Protein AF-A0A7Y5L3E7-F1 (afdb_monomer)

Solvent-accessible surface area (backbone atoms only — not comparable to full-atom values): 23414 Å² total; per-residue (Å²): 116,71,69,62,53,50,52,52,49,52,54,54,53,55,57,63,73,63,61,80,78,72,68,81,90,61,81,78,79,76,87,64,58,23,47,38,45,67,69,74,85,63,84,73,72,76,70,74,42,64,46,63,45,77,50,42,41,53,63,50,43,89,85,66,48,72,64,30,32,39,33,25,66,79,82,65,62,50,46,79,42,74,62,53,60,53,80,45,79,53,86,73,56,68,50,73,42,73,47,45,43,34,34,22,20,25,22,58,66,33,82,87,61,93,45,77,63,44,72,40,72,90,43,61,54,42,46,55,57,61,55,66,88,83,74,80,86,62,95,54,96,87,56,55,61,54,55,59,33,40,43,21,52,68,52,30,73,49,79,46,53,32,59,80,58,59,40,48,67,47,78,34,87,58,46,67,76,56,66,59,41,55,56,42,49,56,47,38,40,47,72,45,32,86,69,36,54,84,45,34,50,24,34,36,38,30,36,75,46,91,81,48,68,90,44,52,42,77,41,58,32,84,66,42,38,35,22,39,37,49,89,62,78,92,51,62,55,33,49,21,44,37,16,48,72,58,32,90,90,41,60,50,92,66,61,43,40,63,45,40,44,69,33,73,40,37,43,36,39,30,40,25,30,71,39,67,41,56,35,72,75,45,55,39,75,29,91,98,52,59,30,30,22,42,58,82,57,42,48,34,34,34,39,42,26,48,73,72,95,76,59,58,70,58,53,52,51,55,49,49,40,50,40,82,83,32,74,44,50,84,32,49,43,80,46,80,62,47,73,91,72,55,80,51,40,72,65,31,47,47,58,52,53,66,69,24,57,32,39,40,40,37,30,33,58,68,52,64,56,72,62,39,48,76,28,42,51,69,36,42,76,72,70,33,42,79,47,77,52,72,40,72,35,83,77,73,58,74,58,65,69,65,49,50,54,51,42,97,58,94,74,134

Nearest PDB structures (foldseek):
  3pdd-assembly1_A  TM=4.369E-01  e=5.691E-06  Acetivibrio thermocellus ATCC 27405
  5vl3-assembly4_T  TM=3.190E-01  e=1.839E-03  Homo sapiens
  5vl3-assembly3_S  TM=3.248E-01  e=9.125E-03  Homo sapiens
  5vl3-assembly1_Q  TM=3.201E-01  e=5.774E-03  Homo sapiens
  5vl3-assembly2_R  TM=2.940E-01  e=1.147E-02  Homo sapiens

Structure (mmCIF, N/CA/C/O backbone):
data_AF-A0A7Y5L3E7-F1
#
_entry.id   AF-A0A7Y5L3E7-F1
#
loop_
_atom_site.group_PDB
_atom_site.id
_atom_site.type_symbol
_atom_site.label_atom_id
_atom_site.label_alt_id
_atom_site.label_comp_id
_atom_site.label_asym_id
_atom_site.label_entity_id
_atom_site.label_seq_id
_atom_site.pdbx_PDB_ins_code
_atom_site.Cartn_x
_atom_site.Cartn_y
_atom_site.Cartn_z
_atom_site.occupancy
_atom_site.B_iso_or_equiv
_atom_site.auth_seq_id
_atom_site.auth_comp_id
_atom_site.auth_asym_id
_atom_site.auth_atom_id
_atom_site.pdbx_PDB_model_num
ATOM 1 N N . MET A 1 1 ? 18.440 48.992 -91.383 1.00 57.06 1 MET A N 1
ATOM 2 C CA . MET A 1 1 ? 18.925 48.662 -90.021 1.00 57.06 1 MET A CA 1
ATOM 3 C C . MET A 1 1 ? 18.365 47.346 -89.457 1.00 57.06 1 MET A C 1
ATOM 5 O O . MET A 1 1 ? 19.159 46.567 -88.957 1.00 57.06 1 MET A O 1
ATOM 9 N N . LYS A 1 2 ? 17.068 47.009 -89.602 1.00 55.91 2 LYS A N 1
ATOM 10 C CA . LYS A 1 2 ? 16.489 45.755 -89.049 1.00 55.91 2 LYS A CA 1
ATOM 11 C C . LYS A 1 2 ? 17.039 44.425 -89.620 1.00 55.91 2 LYS A C 1
ATOM 13 O O . LYS A 1 2 ? 17.170 43.471 -88.865 1.00 55.91 2 LYS A O 1
ATOM 18 N N . LYS A 1 3 ? 17.404 44.343 -90.911 1.00 59.47 3 LYS A N 1
ATOM 19 C CA . LYS A 1 3 ? 17.940 4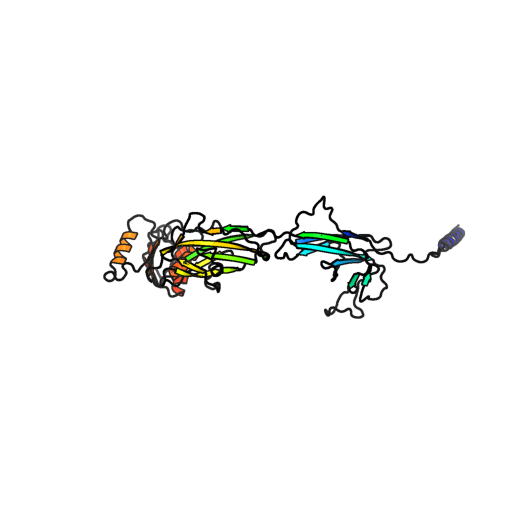3.097 -91.519 1.00 59.47 3 LYS A CA 1
ATOM 20 C C . LYS A 1 3 ? 19.349 42.724 -91.035 1.00 59.47 3 LYS A C 1
ATOM 22 O O . LYS A 1 3 ? 19.621 41.549 -90.832 1.00 59.47 3 LYS A O 1
ATOM 27 N N . TYR A 1 4 ? 20.214 43.710 -90.795 1.00 62.34 4 TYR A N 1
ATOM 28 C CA . TYR A 1 4 ? 21.564 43.468 -90.271 1.00 62.34 4 TYR A CA 1
ATOM 29 C C . TYR A 1 4 ? 21.540 43.050 -88.798 1.00 62.34 4 TYR A C 1
ATOM 31 O O . TYR A 1 4 ? 22.313 42.189 -88.399 1.00 62.34 4 TYR A O 1
ATOM 39 N N . PHE A 1 5 ? 20.596 43.576 -88.013 1.00 64.12 5 PHE A N 1
ATOM 40 C CA . PHE A 1 5 ? 20.420 43.178 -86.616 1.00 64.12 5 PHE A CA 1
ATOM 41 C C . PHE A 1 5 ? 19.924 41.729 -86.483 1.00 64.12 5 PHE A C 1
ATOM 43 O O . PHE A 1 5 ? 20.391 41.001 -85.617 1.00 64.12 5 PHE A O 1
ATOM 50 N N . LEU A 1 6 ? 19.039 41.279 -87.384 1.00 69.50 6 LEU A N 1
ATOM 51 C CA . LEU A 1 6 ? 18.552 39.896 -87.404 1.00 69.50 6 LEU A CA 1
ATOM 52 C C . LEU A 1 6 ? 19.662 38.897 -87.777 1.00 69.50 6 LEU A C 1
ATOM 54 O O . LEU A 1 6 ? 19.761 37.838 -87.171 1.00 69.50 6 LEU A O 1
ATOM 58 N N . ILE A 1 7 ? 20.525 39.248 -88.737 1.00 71.44 7 ILE A N 1
ATOM 59 C CA . ILE A 1 7 ? 21.653 38.395 -89.144 1.00 71.44 7 ILE A CA 1
ATOM 60 C C . ILE A 1 7 ? 22.694 38.309 -88.024 1.00 71.44 7 ILE A C 1
ATOM 62 O O . ILE A 1 7 ? 23.163 37.217 -87.723 1.00 71.44 7 ILE A O 1
ATOM 66 N N . VAL A 1 8 ? 23.004 39.425 -87.354 1.00 70.56 8 VAL A N 1
ATOM 67 C CA . VAL A 1 8 ? 23.923 39.428 -86.203 1.00 70.56 8 VAL A CA 1
ATOM 68 C C . VAL A 1 8 ? 23.340 38.644 -85.025 1.00 70.56 8 VAL A C 1
ATOM 70 O O . VAL A 1 8 ? 24.082 37.899 -84.393 1.00 70.56 8 VAL A O 1
ATOM 73 N N . PHE A 1 9 ? 22.030 38.736 -84.771 1.00 70.12 9 PHE A N 1
ATOM 74 C CA . PHE A 1 9 ? 21.346 37.979 -83.715 1.00 70.12 9 PHE A CA 1
ATOM 75 C C . PHE A 1 9 ? 21.310 36.468 -83.999 1.00 70.12 9 PHE A C 1
ATOM 77 O O . PHE A 1 9 ? 21.551 35.667 -83.103 1.00 70.12 9 PHE A O 1
ATOM 84 N N . ILE A 1 10 ? 21.089 36.059 -85.254 1.00 69.69 10 ILE A N 1
ATOM 85 C CA . ILE A 1 10 ? 21.145 34.644 -85.649 1.00 69.69 10 ILE A CA 1
ATOM 86 C C . ILE A 1 10 ? 22.584 34.118 -85.557 1.00 69.69 10 ILE A C 1
ATOM 88 O O . ILE A 1 10 ? 22.787 33.021 -85.043 1.00 69.69 10 ILE A O 1
ATOM 92 N N . LEU A 1 11 ? 23.593 34.898 -85.965 1.00 64.94 11 LEU A N 1
ATOM 93 C CA . LEU A 1 11 ? 24.999 34.486 -85.870 1.00 64.94 11 LEU A CA 1
ATOM 94 C C . LEU A 1 11 ? 25.474 34.372 -84.410 1.00 64.94 11 LEU A C 1
ATOM 96 O O . LEU A 1 11 ? 26.138 33.403 -84.062 1.00 64.94 11 LEU A O 1
ATOM 100 N N . THR A 1 12 ? 25.089 35.310 -83.536 1.00 63.59 12 THR A N 1
ATOM 101 C CA . THR A 1 12 ? 25.416 35.246 -82.095 1.00 63.59 12 THR A CA 1
ATOM 102 C C . THR A 1 12 ? 24.644 34.148 -81.369 1.00 63.59 12 THR A C 1
ATOM 104 O O . THR A 1 12 ? 25.219 33.467 -80.525 1.00 63.59 12 THR A O 1
ATOM 107 N N . SER A 1 13 ? 23.386 33.893 -81.738 1.00 61.75 13 SER A N 1
ATOM 108 C CA . SER A 1 13 ? 22.621 32.770 -81.189 1.00 61.75 13 SER A CA 1
ATOM 109 C C . SER A 1 13 ? 23.188 31.417 -81.641 1.00 61.75 13 SER A C 1
ATOM 111 O O . SER A 1 13 ? 23.271 30.502 -80.830 1.00 61.75 13 SER A O 1
ATOM 113 N N . SER A 1 14 ? 23.685 31.307 -82.878 1.00 59.69 14 SER A N 1
ATOM 114 C CA . SER A 1 14 ? 24.327 30.084 -83.395 1.00 59.69 14 SER A CA 1
ATOM 115 C C . SER A 1 14 ? 25.657 29.768 -82.697 1.00 59.69 14 SER A C 1
ATOM 117 O O . SER A 1 14 ? 25.972 28.602 -82.475 1.00 59.69 14 SER A O 1
ATOM 119 N N . VAL A 1 15 ? 26.419 30.797 -82.307 1.00 60.19 15 VAL A N 1
ATOM 120 C CA . VAL A 1 15 ? 27.682 30.644 -81.562 1.00 60.19 15 VAL A CA 1
ATOM 121 C C . VAL A 1 15 ? 27.434 30.245 -80.099 1.00 60.19 15 VAL A C 1
ATOM 123 O O . VAL A 1 15 ? 28.244 29.525 -79.524 1.00 60.19 15 VAL A O 1
ATOM 126 N N . LEU A 1 16 ? 26.287 30.610 -79.512 1.00 55.56 16 LEU A N 1
ATOM 127 C CA . LEU A 1 16 ? 25.907 30.184 -78.156 1.00 55.56 16 LEU A CA 1
ATOM 128 C C . LEU A 1 16 ? 25.444 28.715 -78.077 1.00 55.56 16 LEU A C 1
ATOM 130 O O . LEU A 1 16 ? 25.550 28.111 -77.013 1.00 55.56 16 LEU A O 1
ATOM 134 N N . PHE A 1 17 ? 24.988 28.113 -79.183 1.00 54.47 17 PHE A N 1
ATOM 135 C CA . PHE A 1 17 ? 24.625 26.685 -79.233 1.00 54.47 17 PHE A CA 1
ATOM 136 C C . PHE A 1 17 ? 25.794 25.751 -79.592 1.00 54.47 17 PHE A C 1
ATOM 138 O O . PHE A 1 17 ? 25.638 24.534 -79.527 1.00 54.47 17 PHE A O 1
ATOM 145 N N . TYR A 1 18 ? 26.971 26.305 -79.903 1.00 51.62 18 TYR A N 1
ATOM 146 C CA . TYR A 1 18 ? 28.237 25.576 -80.053 1.00 51.62 18 TYR A CA 1
ATOM 147 C C . TYR A 1 18 ? 29.132 25.722 -78.810 1.00 51.62 18 TYR A C 1
ATOM 149 O O . TYR A 1 18 ? 30.358 25.728 -78.896 1.00 51.62 18 TYR A O 1
ATOM 157 N N . SER A 1 19 ? 28.523 25.839 -77.626 1.00 47.22 19 SER A N 1
ATOM 158 C CA . SER A 1 19 ? 29.243 25.613 -76.375 1.00 47.22 19 SER A CA 1
ATOM 159 C C . SER A 1 19 ? 29.689 24.151 -76.342 1.00 47.22 19 SER A C 1
ATOM 161 O O . SER A 1 19 ? 28.859 23.246 -76.470 1.00 47.22 19 SER A O 1
ATOM 163 N N . CYS A 1 20 ? 31.005 23.936 -76.246 1.00 55.81 20 CYS A N 1
ATOM 164 C CA . CYS A 1 20 ? 31.623 22.632 -76.046 1.00 55.81 20 CYS A CA 1
ATOM 165 C C . CYS A 1 20 ? 30.835 21.838 -75.004 1.00 55.81 20 CYS A C 1
ATOM 167 O O . CYS A 1 20 ? 30.872 22.143 -73.814 1.00 55.81 20 CYS A O 1
ATOM 169 N N . LYS A 1 21 ? 30.174 20.768 -75.446 1.00 53.81 21 LYS A N 1
ATOM 170 C CA . LYS A 1 21 ? 30.016 19.612 -74.576 1.00 53.81 21 LYS A CA 1
ATOM 171 C C . LYS A 1 21 ? 31.410 19.022 -74.447 1.00 53.81 21 LYS A C 1
ATOM 173 O O . LYS A 1 21 ? 31.789 18.186 -75.265 1.00 53.81 21 LYS A O 1
ATOM 178 N N . ASP A 1 22 ? 32.172 19.487 -73.463 1.00 47.53 22 ASP A N 1
ATOM 179 C CA . ASP A 1 22 ? 33.245 18.659 -72.939 1.00 47.53 22 ASP A CA 1
ATOM 180 C C . ASP A 1 22 ? 32.561 17.356 -72.527 1.00 47.53 22 ASP A C 1
ATOM 182 O O . ASP A 1 22 ? 31.719 17.320 -71.625 1.00 47.53 22 ASP A O 1
ATOM 186 N N . ALA A 1 23 ? 32.813 16.294 -73.292 1.00 53.34 23 ALA A N 1
ATOM 187 C CA . ALA A 1 23 ? 32.499 14.963 -72.821 1.00 53.34 23 ALA A CA 1
ATOM 188 C C . ALA A 1 23 ? 33.196 14.846 -71.467 1.00 53.34 23 ALA A C 1
ATOM 190 O O . ALA A 1 23 ? 34.366 15.212 -71.358 1.00 53.34 23 ALA A O 1
ATOM 191 N N . ILE A 1 24 ? 32.485 14.392 -70.436 1.00 50.53 24 ILE A N 1
ATOM 192 C CA . ILE A 1 24 ? 33.105 14.059 -69.156 1.00 50.53 24 ILE A CA 1
ATOM 193 C C . ILE A 1 24 ? 34.086 12.921 -69.462 1.00 50.53 24 ILE A C 1
ATOM 195 O O . ILE A 1 24 ? 33.719 11.751 -69.515 1.00 50.53 24 ILE A O 1
ATOM 199 N N . THR A 1 25 ? 35.328 13.273 -69.786 1.00 49.47 25 THR A N 1
ATOM 200 C CA . THR A 1 25 ? 36.414 12.338 -70.058 1.00 49.47 25 THR A CA 1
ATOM 201 C C . THR A 1 25 ? 37.059 12.016 -68.726 1.00 49.47 25 THR A C 1
ATOM 203 O O . THR A 1 25 ? 38.123 12.519 -68.376 1.00 49.47 25 THR A O 1
ATOM 206 N N . GLY A 1 26 ? 36.346 11.207 -67.960 1.00 53.75 26 GLY A N 1
ATOM 207 C CA . GLY A 1 26 ? 36.787 10.592 -66.724 1.00 53.75 26 GLY A CA 1
ATOM 208 C C . GLY A 1 26 ? 35.822 9.455 -66.443 1.00 53.75 26 GLY A C 1
ATOM 209 O O . GLY A 1 26 ? 34.610 9.654 -66.489 1.00 53.75 26 GLY A O 1
ATOM 210 N N . SER A 1 27 ? 36.333 8.246 -66.219 1.00 60.06 27 SER A N 1
ATOM 211 C CA . SER A 1 27 ? 35.517 7.182 -65.632 1.00 60.06 27 SER A CA 1
ATOM 212 C C . SER A 1 27 ? 34.913 7.711 -64.332 1.00 60.06 27 SER A C 1
ATOM 214 O O . SER A 1 27 ? 35.638 8.353 -63.568 1.00 60.06 27 SER A O 1
ATOM 216 N N . ALA A 1 28 ? 33.621 7.467 -64.090 1.00 65.12 28 ALA A N 1
ATOM 217 C CA . ALA A 1 28 ? 33.000 7.797 -62.810 1.00 65.12 28 ALA A CA 1
ATOM 218 C C . ALA A 1 28 ? 33.897 7.279 -61.676 1.00 65.12 28 ALA A C 1
ATOM 220 O O . ALA A 1 28 ? 34.357 6.133 -61.735 1.00 65.12 28 ALA A O 1
ATOM 221 N N . ALA A 1 29 ? 34.214 8.145 -60.709 1.00 72.12 29 ALA A N 1
ATOM 222 C CA . ALA A 1 29 ? 34.933 7.710 -59.523 1.00 72.12 29 ALA A CA 1
ATOM 223 C C . ALA A 1 29 ? 34.122 6.584 -58.866 1.00 72.12 29 ALA A C 1
ATOM 225 O O . ALA A 1 29 ? 32.892 6.627 -58.860 1.00 72.12 29 ALA A O 1
ATOM 226 N N . ALA A 1 30 ? 34.807 5.540 -58.402 1.00 82.44 30 ALA A N 1
ATOM 227 C CA . ALA A 1 30 ? 34.141 4.472 -57.673 1.00 82.44 30 ALA A CA 1
ATOM 228 C C . ALA A 1 30 ? 33.586 5.033 -56.358 1.00 82.44 30 ALA A C 1
ATOM 230 O O . ALA A 1 30 ? 34.280 5.829 -55.727 1.00 82.44 30 ALA A O 1
ATOM 231 N N . ASN A 1 31 ? 32.386 4.586 -55.970 1.00 85.50 31 ASN A N 1
ATOM 232 C CA . ASN A 1 31 ? 31.744 4.995 -54.721 1.00 85.50 31 ASN A CA 1
ATOM 233 C C . ASN A 1 31 ? 32.670 4.728 -53.523 1.00 85.50 31 ASN A C 1
ATOM 235 O O . ASN A 1 31 ? 33.278 3.650 -53.447 1.00 85.50 31 ASN A O 1
ATOM 239 N N . VAL A 1 32 ? 32.781 5.681 -52.603 1.00 90.62 32 VAL A N 1
ATOM 240 C CA . VAL A 1 32 ? 33.625 5.600 -51.404 1.00 90.62 32 VAL A CA 1
ATOM 241 C C . VAL A 1 32 ? 32.731 5.458 -50.172 1.00 90.62 32 VAL A C 1
ATOM 243 O O . VAL A 1 32 ? 31.719 6.130 -50.086 1.00 90.62 32 VAL A O 1
ATOM 246 N N . PRO A 1 33 ? 33.059 4.587 -49.196 1.00 91.06 33 PRO A N 1
ATOM 247 C CA . PRO A 1 33 ? 32.206 4.439 -48.026 1.00 91.06 33 PRO A CA 1
ATOM 248 C C . PRO A 1 33 ? 32.174 5.715 -47.168 1.00 91.06 33 PRO A C 1
ATOM 250 O O . PRO A 1 33 ? 33.214 6.373 -47.007 1.00 91.06 33 PRO A O 1
ATOM 253 N N . PRO A 1 34 ? 31.030 6.005 -46.524 1.00 95.12 34 PRO A N 1
ATOM 254 C CA . PRO A 1 34 ? 30.909 7.131 -45.614 1.00 95.12 34 PRO A CA 1
ATOM 255 C C . PRO A 1 34 ? 31.681 6.890 -44.311 1.00 95.12 34 PRO A C 1
ATOM 257 O O . PRO A 1 34 ? 32.021 5.760 -43.958 1.00 95.12 34 PRO A O 1
ATOM 260 N N . ASN A 1 35 ? 31.912 7.964 -43.554 1.00 93.94 35 ASN A N 1
ATOM 261 C CA . ASN A 1 35 ? 32.464 7.917 -42.200 1.00 93.94 35 ASN A CA 1
ATOM 262 C C . ASN A 1 35 ? 31.408 8.330 -41.176 1.00 93.94 35 ASN A C 1
ATOM 264 O O . ASN A 1 35 ? 30.774 9.376 -41.314 1.00 93.94 35 ASN A O 1
ATOM 268 N N . THR A 1 36 ? 31.271 7.562 -40.101 1.00 94.31 36 THR A N 1
ATOM 269 C CA . THR A 1 36 ? 30.284 7.797 -39.044 1.00 94.31 36 THR A CA 1
ATOM 270 C C . THR A 1 36 ? 30.929 8.397 -37.813 1.00 94.31 36 THR A C 1
ATOM 272 O O . THR A 1 36 ? 32.038 8.040 -37.414 1.00 94.31 36 THR A O 1
ATOM 275 N N . ARG A 1 37 ? 30.206 9.296 -37.147 1.00 90.62 37 ARG A N 1
ATOM 276 C CA . ARG A 1 37 ? 30.624 9.881 -35.877 1.00 90.62 37 ARG A CA 1
ATOM 277 C C . ARG A 1 37 ? 29.496 9.846 -34.862 1.00 90.62 37 ARG A C 1
ATOM 279 O O . ARG A 1 37 ? 28.333 10.094 -35.177 1.00 90.62 37 ARG A O 1
ATOM 286 N N . LEU A 1 38 ? 29.869 9.593 -33.615 1.00 87.50 38 LEU A N 1
ATOM 287 C CA . LEU A 1 38 ? 28.990 9.674 -32.455 1.00 87.50 38 LEU A CA 1
ATOM 288 C C . LEU A 1 38 ? 29.239 10.983 -31.716 1.00 87.50 38 LEU A C 1
ATOM 290 O O . LEU A 1 38 ? 30.383 11.390 -31.514 1.00 87.50 38 LEU A O 1
ATOM 294 N N . PHE A 1 39 ? 28.166 11.650 -31.306 1.00 76.31 39 PHE A N 1
ATOM 295 C CA . PHE A 1 39 ? 28.280 12.812 -30.441 1.00 76.31 39 PHE A CA 1
ATOM 296 C C . PHE A 1 39 ? 28.438 12.342 -28.997 1.00 76.31 39 PHE A C 1
ATOM 298 O O . PHE A 1 39 ? 27.534 11.692 -28.480 1.00 76.31 39 PHE A O 1
ATOM 305 N N . LEU A 1 40 ? 29.583 12.668 -28.389 1.00 63.09 40 LEU A N 1
ATOM 306 C CA . LEU A 1 40 ? 29.826 13.005 -26.978 1.00 63.09 40 LEU A CA 1
ATOM 307 C C . LEU A 1 40 ? 31.350 13.198 -26.823 1.00 63.09 40 LEU A C 1
ATOM 309 O O . LEU A 1 40 ? 32.114 12.303 -27.174 1.00 63.09 40 LEU A O 1
ATOM 313 N N . TYR A 1 41 ? 31.802 14.347 -26.307 1.00 48.97 41 TYR A N 1
ATOM 314 C CA . TYR A 1 41 ? 33.154 14.491 -25.749 1.00 48.97 41 TYR A CA 1
ATOM 315 C C . TYR A 1 41 ? 33.082 14.067 -24.276 1.00 48.97 41 TYR A C 1
ATOM 317 O O . TYR A 1 41 ? 32.577 14.842 -23.463 1.00 48.97 41 TYR A O 1
ATOM 325 N N . PRO A 1 42 ? 33.517 12.856 -23.888 1.00 45.31 42 PRO A N 1
ATOM 326 C CA . PRO A 1 42 ? 33.773 12.589 -22.488 1.00 45.31 42 PRO A CA 1
ATOM 327 C C . PRO A 1 42 ? 35.093 13.270 -22.135 1.00 45.31 42 PRO A C 1
ATOM 329 O O . PRO A 1 42 ? 36.167 12.759 -22.451 1.00 45.31 42 PRO A O 1
ATOM 332 N N . ASP A 1 43 ? 35.020 14.425 -21.480 1.00 35.81 43 ASP A N 1
ATOM 333 C CA . ASP A 1 43 ? 36.155 14.946 -20.725 1.00 35.81 43 ASP A CA 1
ATOM 334 C C . ASP A 1 43 ? 36.410 13.978 -19.565 1.00 35.81 43 ASP A C 1
ATOM 336 O O . ASP A 1 43 ? 35.908 14.175 -18.468 1.00 35.81 43 ASP A O 1
ATOM 340 N N . SER A 1 44 ? 37.156 12.902 -19.839 1.00 41.88 44 SER A N 1
ATOM 341 C CA . SER A 1 44 ? 37.627 11.879 -18.892 1.00 41.88 44 SER A CA 1
ATOM 342 C C . SER A 1 44 ? 36.542 11.271 -17.985 1.00 41.88 44 SER A C 1
ATOM 344 O O . SER A 1 44 ? 36.080 11.883 -17.032 1.00 41.88 44 SER A O 1
ATOM 346 N N . ASP A 1 45 ? 36.213 10.006 -18.255 1.00 48.97 45 ASP A N 1
ATOM 347 C CA . ASP A 1 45 ? 35.156 9.211 -17.617 1.00 48.97 45 ASP A CA 1
ATOM 348 C C . ASP A 1 45 ? 33.732 9.707 -17.913 1.00 48.97 45 ASP A C 1
ATOM 350 O O . ASP A 1 45 ? 33.255 10.716 -17.399 1.00 48.97 45 ASP A O 1
ATOM 354 N N . ILE A 1 46 ? 32.998 8.934 -18.726 1.00 53.09 46 ILE A N 1
ATOM 355 C CA . ILE A 1 46 ? 31.544 9.089 -18.841 1.00 53.09 46 ILE A CA 1
ATOM 356 C C . ILE A 1 46 ? 30.967 8.859 -17.444 1.00 53.09 46 ILE A C 1
ATOM 358 O O . ILE A 1 46 ? 30.929 7.731 -16.944 1.00 53.09 46 ILE A O 1
ATOM 362 N N . SER A 1 47 ? 30.535 9.939 -16.800 1.00 55.19 47 SER A N 1
ATOM 363 C CA . SER A 1 47 ? 29.771 9.862 -15.567 1.00 55.19 47 SER A CA 1
ATOM 364 C C . SER A 1 47 ? 28.489 9.061 -15.817 1.00 55.19 47 SER A C 1
ATOM 366 O O . SER A 1 47 ? 27.903 9.093 -16.901 1.00 55.19 47 SER A O 1
ATOM 368 N N . LYS A 1 48 ? 28.114 8.272 -14.808 1.00 59.09 48 LYS A N 1
ATOM 369 C CA . LYS A 1 48 ? 27.034 7.274 -14.832 1.00 59.09 48 LYS A CA 1
ATOM 370 C C . LYS A 1 48 ? 25.749 7.863 -15.417 1.00 59.09 48 LYS A C 1
ATOM 372 O O . LYS A 1 48 ? 25.293 8.906 -14.957 1.00 59.09 48 LYS A O 1
ATOM 377 N N . GLN A 1 49 ? 25.191 7.188 -16.417 1.00 57.81 49 GLN A N 1
ATOM 378 C CA . GLN A 1 49 ? 24.019 7.655 -17.159 1.00 57.81 49 GLN A CA 1
ATOM 379 C C . GLN A 1 49 ? 22.740 6.951 -16.669 1.00 57.81 49 GLN A C 1
ATOM 381 O O . GLN A 1 49 ? 22.825 5.791 -16.259 1.00 57.81 49 GLN A O 1
ATOM 386 N N . PRO A 1 50 ? 21.571 7.620 -16.707 1.00 62.22 50 PRO A N 1
ATOM 387 C CA . PRO A 1 50 ? 20.285 7.011 -16.355 1.00 62.22 50 PRO A CA 1
ATOM 388 C C . PRO A 1 50 ? 19.870 5.917 -17.357 1.00 62.22 50 PRO A C 1
ATOM 390 O O . PRO A 1 50 ? 20.374 5.867 -18.479 1.00 62.22 50 PRO A O 1
ATOM 393 N N . SER A 1 51 ? 18.883 5.086 -16.995 1.00 66.75 51 SER A N 1
ATOM 394 C CA . SER A 1 51 ? 18.311 4.020 -17.851 1.00 66.75 51 SER A CA 1
ATOM 395 C C . SER A 1 51 ? 17.760 4.501 -19.208 1.00 66.75 51 SER A C 1
ATOM 397 O O . SER A 1 51 ? 17.583 3.709 -20.138 1.00 66.75 51 SER A O 1
ATOM 399 N N . ARG A 1 52 ? 17.492 5.806 -19.349 1.00 72.75 52 ARG A N 1
ATOM 400 C CA . ARG A 1 52 ? 17.032 6.452 -20.585 1.00 72.75 52 ARG A CA 1
ATOM 401 C C . ARG A 1 52 ?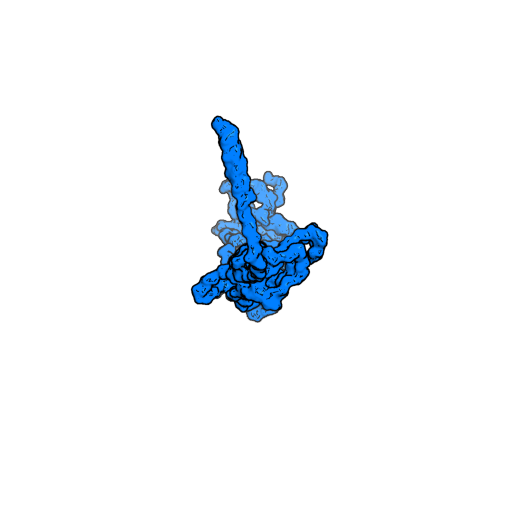 18.122 7.342 -21.168 1.00 72.75 52 ARG A C 1
ATOM 403 O O . ARG A 1 52 ? 18.441 8.383 -20.602 1.00 72.75 52 ARG A O 1
ATOM 410 N N . LEU A 1 53 ? 18.624 6.973 -22.342 1.00 76.50 53 LEU A N 1
ATOM 411 C CA . LEU A 1 53 ? 19.694 7.685 -23.036 1.00 76.50 53 LEU A CA 1
ATOM 412 C C . LEU A 1 53 ? 19.223 8.229 -24.378 1.00 76.50 53 LEU A C 1
ATOM 414 O O . LEU A 1 53 ? 18.739 7.481 -25.228 1.00 76.50 53 LEU A O 1
ATOM 418 N N . LYS A 1 54 ? 19.415 9.533 -24.590 1.00 85.31 54 LYS A N 1
ATOM 419 C CA . LYS A 1 54 ? 19.307 10.134 -25.918 1.00 85.31 54 LYS A CA 1
ATOM 420 C C . LYS A 1 54 ? 20.689 10.138 -26.566 1.00 85.31 54 LYS A C 1
ATOM 422 O O . LYS A 1 54 ? 21.605 10.762 -26.039 1.00 85.31 54 LYS A O 1
ATOM 427 N N . VAL A 1 55 ? 20.830 9.439 -27.688 1.00 88.44 55 VAL A N 1
ATOM 428 C CA . VAL A 1 55 ? 22.101 9.319 -28.417 1.00 88.44 55 VAL A CA 1
ATOM 429 C C . VAL A 1 55 ? 21.981 10.050 -29.747 1.00 88.44 55 VAL A C 1
ATOM 431 O O . VAL A 1 55 ? 20.944 9.969 -30.403 1.00 88.44 55 VAL A O 1
ATOM 434 N N . HIS A 1 56 ? 23.037 10.770 -30.117 1.00 92.12 56 HIS A N 1
ATOM 435 C CA . HIS A 1 56 ? 23.127 11.567 -31.336 1.00 92.12 56 HIS A CA 1
ATOM 436 C C . HIS A 1 56 ? 24.316 11.099 -32.180 1.00 92.12 56 HIS A C 1
ATOM 438 O O . HIS A 1 56 ? 25.388 10.803 -31.647 1.00 92.12 56 HIS A O 1
ATOM 444 N N . TRP A 1 57 ? 24.143 11.061 -33.496 1.00 94.31 57 TRP A N 1
ATOM 445 C CA . TRP A 1 57 ? 25.164 10.648 -34.456 1.00 94.31 57 TRP A CA 1
ATOM 446 C C . TRP A 1 57 ? 25.023 11.401 -35.776 1.00 94.31 57 TRP A C 1
ATOM 448 O O . TRP A 1 57 ? 23.989 11.995 -36.090 1.00 94.31 57 TRP A O 1
ATOM 458 N N . TRP A 1 58 ? 26.084 11.373 -36.568 1.00 94.19 58 TRP A N 1
ATOM 459 C CA . TRP A 1 58 ? 26.107 11.957 -37.900 1.00 94.19 58 TRP A CA 1
ATOM 460 C C . TRP A 1 58 ? 27.112 11.225 -38.788 1.00 94.19 58 TRP A C 1
ATOM 462 O O . TRP A 1 58 ? 27.876 10.387 -38.310 1.00 94.19 58 TRP A O 1
ATOM 472 N N . GLY A 1 59 ? 27.073 11.498 -40.089 1.00 93.31 59 GLY A N 1
ATOM 473 C CA . GLY A 1 59 ? 27.962 10.870 -41.058 1.00 93.31 59 GLY A CA 1
ATOM 474 C C . GLY A 1 59 ? 28.402 11.860 -42.124 1.00 93.31 59 GLY A C 1
ATOM 475 O O . GLY A 1 59 ? 27.656 12.786 -42.442 1.00 93.31 59 GLY A O 1
ATOM 476 N N . ASP A 1 60 ? 29.608 11.643 -42.632 1.00 93.62 60 ASP A N 1
ATOM 477 C CA . ASP A 1 60 ? 30.227 12.362 -43.741 1.00 93.62 60 ASP A CA 1
ATOM 478 C C . ASP A 1 60 ? 30.380 11.398 -44.915 1.00 93.62 60 ASP A C 1
ATOM 480 O O . ASP A 1 60 ? 31.057 10.378 -44.768 1.00 93.62 60 ASP A O 1
ATOM 484 N N . ASP A 1 61 ? 29.810 11.734 -46.070 1.00 93.19 61 ASP A N 1
ATOM 485 C CA . ASP A 1 61 ? 30.022 10.980 -47.304 1.00 93.19 61 ASP A CA 1
ATOM 486 C C . ASP A 1 61 ? 30.941 11.763 -48.257 1.00 93.19 61 ASP A C 1
ATOM 488 O O . ASP A 1 61 ? 30.630 12.920 -48.564 1.00 93.19 61 ASP A O 1
ATOM 492 N N . PRO A 1 62 ? 32.096 11.219 -48.683 1.00 91.69 62 PRO A N 1
ATOM 493 C CA . PRO A 1 62 ? 33.059 11.963 -49.501 1.00 91.69 62 PRO A CA 1
ATOM 494 C C . PRO A 1 62 ? 32.564 12.339 -50.903 1.00 91.69 62 PRO A C 1
ATOM 496 O O . PRO A 1 62 ? 33.042 13.321 -51.476 1.00 91.69 62 PRO A O 1
ATOM 499 N N . ASP A 1 63 ? 31.656 11.550 -51.468 1.00 88.50 63 ASP A N 1
ATOM 500 C CA . ASP A 1 63 ? 31.243 11.600 -52.871 1.00 88.50 63 ASP A CA 1
ATOM 501 C C . ASP A 1 63 ? 29.720 11.612 -53.085 1.00 88.50 63 ASP A C 1
ATOM 503 O O . ASP A 1 63 ? 29.270 11.734 -54.229 1.00 88.50 63 ASP A O 1
ATOM 507 N N . GLY A 1 64 ? 28.925 11.604 -52.014 1.00 87.50 64 GLY A N 1
ATOM 508 C CA . GLY A 1 64 ? 27.468 11.575 -52.102 1.00 87.50 64 GLY A CA 1
ATOM 509 C C . GLY A 1 64 ? 26.732 12.102 -50.868 1.00 87.50 64 GLY A C 1
ATOM 510 O O . GLY A 1 64 ? 27.093 13.115 -50.262 1.00 87.50 64 GLY A O 1
ATOM 511 N N . LEU A 1 65 ? 25.592 11.473 -50.578 1.00 91.44 65 LEU A N 1
ATOM 512 C CA . LEU A 1 65 ? 24.672 11.834 -49.504 1.00 91.44 65 LEU A CA 1
ATOM 513 C C . LEU A 1 65 ? 24.404 10.631 -48.606 1.00 91.44 65 LEU A C 1
ATOM 515 O O . LEU A 1 65 ? 24.153 9.525 -49.075 1.00 91.44 65 LEU A O 1
ATOM 519 N N . ILE A 1 66 ? 24.303 10.888 -47.305 1.00 95.19 66 ILE A N 1
ATOM 520 C CA . ILE A 1 66 ? 23.844 9.888 -46.342 1.00 95.19 66 ILE A CA 1
ATOM 521 C C . ILE A 1 66 ? 22.330 9.688 -46.467 1.00 95.19 66 ILE A C 1
ATOM 523 O O . ILE A 1 66 ? 21.551 10.629 -46.297 1.00 95.19 66 ILE A O 1
ATOM 527 N N . VAL A 1 67 ? 21.913 8.447 -46.714 1.00 94.19 67 VAL A N 1
ATOM 528 C CA . VAL A 1 67 ? 20.502 8.022 -46.781 1.00 94.19 67 VAL A CA 1
ATOM 529 C C . VAL A 1 67 ? 19.965 7.667 -45.394 1.00 94.19 67 VAL A C 1
ATOM 531 O O . VAL A 1 67 ? 18.780 7.853 -45.106 1.00 94.19 67 VAL A O 1
ATOM 534 N N . GLY A 1 68 ? 20.836 7.188 -44.506 1.00 95.44 68 GLY A N 1
ATOM 535 C CA . GLY A 1 68 ? 20.491 6.915 -43.118 1.00 95.44 68 GLY A CA 1
ATOM 536 C C . GLY A 1 68 ? 21.596 6.196 -42.361 1.00 95.44 68 GLY A C 1
ATOM 537 O O . GLY A 1 68 ? 22.770 6.263 -42.721 1.00 95.44 68 GLY A O 1
ATOM 538 N N . TY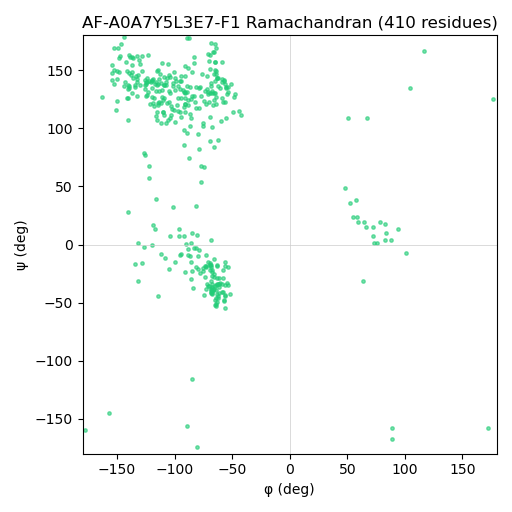R A 1 69 ? 21.201 5.531 -41.280 1.00 96.94 69 TYR A N 1
ATOM 539 C CA . TYR A 1 69 ? 22.110 4.921 -40.323 1.00 96.94 69 TYR A CA 1
ATOM 540 C C . TYR A 1 69 ? 21.592 3.563 -39.871 1.00 96.94 69 TYR A C 1
ATOM 542 O O . TYR A 1 69 ? 20.421 3.422 -39.515 1.00 96.94 69 TYR A O 1
ATOM 550 N N . TYR A 1 70 ? 22.493 2.591 -39.812 1.00 97.06 70 TYR A N 1
ATOM 551 C CA . TYR A 1 70 ? 22.281 1.337 -39.106 1.00 97.06 70 TYR A CA 1
ATOM 552 C C . TYR A 1 70 ? 22.826 1.461 -37.693 1.00 97.06 70 TYR A C 1
ATOM 554 O O . TYR A 1 70 ? 23.955 1.908 -37.516 1.00 97.06 70 TYR A O 1
ATOM 562 N N . PHE A 1 71 ? 22.070 1.035 -36.685 1.00 95.81 71 PHE A N 1
ATOM 563 C CA . PHE A 1 71 ? 22.550 0.977 -35.307 1.00 95.81 71 PHE A CA 1
ATOM 564 C C . PHE A 1 71 ? 22.284 -0.374 -34.646 1.00 95.81 71 PHE A C 1
ATOM 566 O O . PHE A 1 71 ? 21.364 -1.098 -35.028 1.00 95.81 71 PHE A O 1
ATOM 573 N N . SER A 1 72 ? 23.093 -0.708 -33.640 1.00 94.38 72 SER A N 1
ATOM 574 C CA . SER A 1 72 ? 23.004 -1.968 -32.900 1.00 94.38 72 SER A CA 1
ATOM 575 C C . SER A 1 72 ? 23.540 -1.840 -31.470 1.00 94.38 72 SER A C 1
ATOM 577 O O . SER A 1 72 ? 24.449 -1.053 -31.200 1.00 94.38 72 SER A O 1
ATOM 579 N N . TRP A 1 73 ? 22.988 -2.646 -30.558 1.00 89.75 73 TRP A N 1
ATOM 580 C CA . TRP A 1 73 ? 23.452 -2.786 -29.168 1.00 89.75 73 TRP A CA 1
ATOM 581 C C . TRP A 1 73 ? 24.220 -4.092 -28.911 1.00 89.75 73 TRP A C 1
ATOM 583 O O . TRP A 1 73 ? 25.000 -4.176 -27.964 1.00 89.75 73 TRP A O 1
ATOM 593 N N . ASP A 1 74 ? 24.024 -5.110 -29.751 1.00 89.25 74 ASP A N 1
ATOM 594 C CA . ASP A 1 74 ? 24.664 -6.428 -29.636 1.00 89.25 74 ASP A CA 1
ATOM 595 C C . ASP A 1 74 ? 25.734 -6.669 -30.717 1.00 89.25 74 ASP A C 1
ATOM 597 O O . ASP A 1 74 ? 26.522 -7.606 -30.605 1.00 89.25 74 ASP A O 1
ATOM 601 N N . GLY A 1 75 ? 25.799 -5.803 -31.735 1.00 89.56 75 GLY A N 1
ATOM 602 C CA . GLY A 1 75 ? 26.700 -5.924 -32.882 1.00 89.56 75 GLY A CA 1
ATOM 603 C C . GLY A 1 75 ? 26.277 -6.977 -33.910 1.00 89.56 75 GLY A C 1
ATOM 604 O O . GLY A 1 75 ? 26.981 -7.155 -34.902 1.00 89.56 75 GLY A O 1
ATOM 605 N N . ALA A 1 76 ? 25.147 -7.654 -33.701 1.00 89.06 76 ALA A N 1
ATOM 606 C CA . ALA A 1 76 ? 24.640 -8.717 -34.565 1.00 89.06 76 ALA A CA 1
ATOM 607 C C . ALA A 1 76 ? 23.321 -8.325 -35.241 1.00 89.06 76 ALA A C 1
ATOM 609 O O . ALA A 1 76 ? 23.161 -8.531 -36.441 1.00 89.06 76 ALA A O 1
ATOM 610 N N . ASN A 1 77 ? 22.395 -7.736 -34.485 1.00 92.06 77 ASN A N 1
ATOM 611 C CA . ASN A 1 77 ? 21.105 -7.281 -34.977 1.00 92.06 77 ASN A CA 1
ATOM 612 C C . ASN A 1 77 ? 21.162 -5.771 -35.211 1.00 92.06 77 ASN A C 1
ATOM 614 O O . ASN A 1 77 ? 21.341 -4.992 -34.270 1.00 92.06 77 ASN A O 1
ATOM 618 N N . TRP A 1 78 ? 21.017 -5.361 -36.469 1.00 94.88 78 TRP A N 1
ATOM 619 C CA . TRP A 1 78 ? 21.089 -3.965 -36.892 1.00 94.88 78 TRP A CA 1
ATOM 620 C C . TRP A 1 78 ? 19.704 -3.440 -37.263 1.00 94.88 78 TRP A C 1
ATOM 622 O O . TRP A 1 78 ? 18.893 -4.139 -37.861 1.00 94.88 78 TRP A O 1
ATOM 632 N N . SER A 1 79 ? 19.417 -2.202 -36.871 1.00 94.88 79 SER A N 1
ATOM 633 C CA . SER A 1 79 ? 18.171 -1.498 -37.184 1.00 94.88 79 SER A CA 1
ATOM 634 C C . SER A 1 79 ? 18.474 -0.228 -37.962 1.00 94.88 79 SER A C 1
ATOM 636 O O . SER A 1 79 ? 19.423 0.480 -37.629 1.00 94.88 79 SER A O 1
ATOM 638 N N . PHE A 1 80 ? 17.661 0.077 -38.973 1.00 95.25 80 PHE A N 1
ATOM 639 C CA . PHE A 1 80 ? 17.834 1.270 -39.797 1.00 95.25 80 PHE A CA 1
ATOM 640 C C . PHE A 1 80 ? 16.998 2.452 -39.300 1.00 95.25 80 PHE A C 1
ATOM 642 O O . PHE A 1 80 ? 15.862 2.300 -38.846 1.00 95.25 80 PHE A O 1
ATOM 649 N N . THR A 1 81 ? 17.541 3.656 -39.442 1.00 94.88 81 THR A N 1
ATOM 650 C CA . THR A 1 81 ? 16.822 4.914 -39.251 1.00 94.88 81 THR A CA 1
ATOM 651 C C . THR A 1 81 ? 17.411 6.006 -40.133 1.00 94.88 81 THR A C 1
ATOM 653 O O . THR A 1 81 ? 18.624 6.119 -40.282 1.00 94.88 81 THR A O 1
ATOM 656 N N . SER A 1 82 ? 16.559 6.873 -40.676 1.00 94.44 82 SER A N 1
ATOM 657 C CA . SER A 1 82 ? 16.998 8.077 -41.391 1.00 94.44 82 SER A CA 1
ATOM 658 C C . SER A 1 82 ? 17.256 9.266 -40.452 1.00 94.44 82 SER A C 1
ATOM 660 O O . SER A 1 82 ? 17.524 10.372 -40.912 1.00 94.44 82 SER A O 1
ATOM 662 N N . LYS A 1 83 ? 17.096 9.085 -39.134 1.00 95.44 83 LYS A N 1
ATOM 663 C CA . LYS A 1 83 ? 17.291 10.138 -38.128 1.00 95.44 83 LYS A CA 1
ATOM 664 C C . LYS A 1 83 ? 18.728 10.147 -37.609 1.00 95.44 83 LYS A C 1
ATOM 666 O O . LYS A 1 83 ? 19.380 9.111 -37.544 1.00 95.44 83 LYS A O 1
ATOM 671 N N . ASN A 1 84 ? 19.163 11.314 -37.146 1.00 94.12 84 ASN A N 1
ATOM 672 C CA . ASN A 1 84 ? 20.461 11.549 -36.503 1.00 94.12 84 ASN A CA 1
ATOM 673 C C . ASN A 1 84 ? 20.441 11.375 -34.976 1.00 94.12 84 ASN A C 1
ATOM 675 O O . ASN A 1 84 ? 21.442 11.623 -34.306 1.00 94.12 84 ASN A O 1
ATOM 679 N N . ASP A 1 85 ? 19.290 11.025 -34.403 1.00 92.44 85 ASP A N 1
ATOM 680 C CA . ASP A 1 85 ? 19.162 10.757 -32.978 1.00 92.44 85 ASP A CA 1
ATOM 681 C C . ASP A 1 85 ? 18.090 9.709 -32.686 1.00 92.44 85 ASP A C 1
ATOM 683 O O . ASP A 1 85 ? 17.219 9.421 -33.517 1.00 92.44 85 ASP A O 1
ATOM 687 N N . SER A 1 86 ? 18.170 9.117 -31.496 1.00 90.75 86 SER A N 1
ATOM 688 C CA . SER A 1 86 ? 17.092 8.319 -30.911 1.00 90.75 86 SER A CA 1
ATOM 689 C C . SER A 1 86 ? 17.176 8.301 -29.387 1.00 90.75 86 SER A C 1
ATOM 691 O O . SER A 1 86 ? 18.243 8.476 -28.794 1.00 90.75 86 SER A O 1
ATOM 693 N N . LEU A 1 87 ? 16.019 8.093 -28.754 1.00 84.56 87 LEU A N 1
ATOM 694 C CA . LEU A 1 87 ? 15.894 7.859 -27.318 1.00 84.56 87 LEU A CA 1
ATOM 695 C C . LEU A 1 87 ? 15.783 6.354 -27.069 1.00 84.56 87 LEU A C 1
ATOM 697 O O . LEU A 1 87 ? 14.836 5.719 -27.530 1.00 84.56 87 LEU A O 1
ATOM 701 N N . PHE A 1 88 ? 16.718 5.808 -26.302 1.00 83.38 88 PHE A N 1
ATOM 702 C CA . PHE A 1 88 ? 16.754 4.402 -25.925 1.00 83.38 88 PHE A CA 1
ATOM 703 C C . PHE A 1 88 ? 16.412 4.243 -24.446 1.00 83.38 88 PHE A C 1
ATOM 705 O O . PHE A 1 88 ? 16.881 5.012 -23.607 1.00 83.38 88 PHE A O 1
ATOM 712 N N . ALA A 1 89 ? 15.597 3.239 -24.129 1.00 76.31 89 ALA A N 1
ATOM 713 C CA . ALA A 1 89 ? 15.345 2.794 -22.764 1.00 76.31 89 ALA A CA 1
ATOM 714 C C . ALA A 1 89 ? 16.045 1.447 -22.575 1.00 76.31 89 ALA A C 1
ATOM 716 O O . ALA A 1 89 ? 15.601 0.429 -23.108 1.00 76.31 89 ALA A O 1
ATOM 717 N N . LEU A 1 90 ? 17.169 1.463 -21.868 1.00 75.19 90 LEU A N 1
ATOM 718 C CA . LEU A 1 90 ? 17.982 0.282 -21.621 1.00 75.19 90 LEU A CA 1
ATOM 719 C C . LEU A 1 90 ? 17.521 -0.365 -20.320 1.00 75.19 90 LEU A C 1
ATOM 721 O O . LEU A 1 90 ? 17.352 0.304 -19.302 1.00 75.19 90 LEU A O 1
ATOM 725 N N . GLN A 1 91 ? 17.290 -1.675 -20.363 1.00 66.50 91 GLN A N 1
ATOM 726 C CA . GLN A 1 91 ? 16.919 -2.432 -19.173 1.00 66.50 91 GLN A CA 1
ATOM 727 C C . GLN A 1 91 ? 18.127 -2.492 -18.235 1.00 66.50 91 GLN A C 1
ATOM 729 O O . GLN A 1 91 ? 19.229 -2.822 -18.666 1.00 66.50 91 GLN A O 1
ATOM 734 N N . ILE A 1 92 ? 17.954 -2.170 -16.958 1.00 63.41 92 ILE A N 1
ATOM 735 C CA . ILE A 1 92 ? 19.022 -2.342 -15.972 1.00 63.41 92 ILE A CA 1
ATOM 736 C C . ILE A 1 92 ? 18.862 -3.740 -15.370 1.00 63.41 92 ILE A C 1
ATOM 738 O O . ILE A 1 92 ? 17.798 -4.088 -14.865 1.00 63.41 92 ILE A O 1
ATOM 742 N N . GLY A 1 93 ? 19.897 -4.573 -15.498 1.00 55.50 93 GLY A N 1
ATOM 743 C CA . GLY A 1 93 ? 19.959 -5.870 -14.822 1.00 55.50 93 GLY A CA 1
ATOM 744 C C . GLY A 1 93 ? 20.390 -5.738 -13.356 1.00 55.50 93 GLY A C 1
ATOM 745 O O . GLY A 1 93 ? 20.613 -4.644 -12.856 1.00 55.50 93 GLY A O 1
ATOM 746 N N . ALA A 1 94 ? 20.591 -6.871 -12.674 1.00 48.22 94 ALA A N 1
ATOM 747 C CA . ALA A 1 94 ? 20.995 -6.951 -11.259 1.00 48.22 94 ALA A CA 1
ATOM 748 C C . ALA A 1 94 ? 22.297 -6.212 -10.871 1.00 48.22 94 ALA A C 1
ATOM 750 O O . ALA A 1 94 ? 22.576 -6.033 -9.690 1.00 48.22 94 ALA A O 1
ATOM 751 N N . ASN A 1 95 ? 23.120 -5.815 -11.845 1.00 57.88 95 ASN A N 1
ATOM 752 C CA . ASN A 1 95 ? 24.448 -5.247 -11.630 1.00 57.88 95 ASN A CA 1
ATOM 753 C C . ASN A 1 95 ? 24.690 -4.049 -12.552 1.00 57.88 95 ASN A C 1
ATOM 755 O O . ASN A 1 95 ? 24.054 -3.935 -13.604 1.00 57.88 95 ASN A O 1
ATOM 759 N N . ASP A 1 96 ? 25.676 -3.216 -12.197 1.00 62.59 96 ASP A N 1
ATOM 760 C CA . ASP A 1 96 ? 26.259 -2.214 -13.096 1.00 62.59 96 ASP A CA 1
ATOM 761 C C . ASP A 1 96 ? 26.498 -2.863 -14.469 1.00 62.59 96 ASP A C 1
ATOM 763 O O . ASP A 1 96 ? 27.266 -3.819 -14.604 1.00 62.59 96 ASP A O 1
ATOM 767 N N . THR A 1 97 ? 25.781 -2.380 -15.481 1.00 70.00 97 THR A N 1
ATOM 768 C CA . THR A 1 97 ? 25.777 -2.974 -16.817 1.00 70.00 97 THR A CA 1
ATOM 769 C C . THR A 1 97 ? 26.377 -1.975 -17.785 1.00 70.00 97 THR A C 1
ATOM 771 O O . THR A 1 97 ? 26.093 -0.778 -17.730 1.00 70.00 97 THR A O 1
ATOM 774 N N . SER A 1 98 ? 27.231 -2.460 -18.683 1.00 75.62 98 SER A N 1
ATOM 775 C CA . SER A 1 98 ? 27.781 -1.626 -19.738 1.00 75.62 98 SER A CA 1
ATOM 776 C C . SER A 1 98 ? 27.246 -2.055 -21.090 1.00 75.62 98 SER A C 1
ATOM 778 O O . SER A 1 98 ? 27.441 -3.194 -21.506 1.00 75.62 98 SER A O 1
ATOM 780 N N . TYR A 1 99 ? 26.599 -1.115 -21.765 1.00 82.31 99 TYR A N 1
ATOM 781 C CA . TYR A 1 99 ? 26.070 -1.296 -23.106 1.00 82.31 99 TYR A CA 1
ATOM 782 C C . TYR A 1 99 ? 27.030 -0.694 -24.129 1.00 82.31 99 TYR A C 1
ATOM 784 O O . TYR A 1 99 ? 27.612 0.361 -23.880 1.00 82.31 99 TYR A O 1
ATOM 792 N N . ILE A 1 100 ? 27.206 -1.354 -25.274 1.00 88.31 100 ILE A N 1
ATOM 793 C CA . ILE A 1 100 ? 27.992 -0.815 -26.389 1.00 88.31 100 ILE A CA 1
ATOM 794 C C . ILE A 1 100 ? 27.017 -0.455 -27.498 1.00 88.31 100 ILE A C 1
ATOM 796 O O . ILE A 1 100 ? 26.406 -1.338 -28.093 1.00 88.31 100 ILE A O 1
ATOM 800 N N . PHE A 1 101 ? 26.875 0.838 -27.760 1.00 91.81 101 PHE A N 1
ATOM 801 C CA . PHE A 1 101 ? 26.123 1.323 -28.906 1.00 91.81 101 PHE A CA 1
ATOM 802 C C . PHE A 1 101 ? 27.034 1.386 -30.121 1.00 91.81 101 PHE A C 1
ATOM 804 O O . PHE A 1 101 ? 28.156 1.887 -30.020 1.00 91.81 101 PHE A O 1
ATOM 811 N N . ARG A 1 102 ? 26.538 0.912 -31.260 1.00 94.62 102 ARG A N 1
ATOM 812 C CA . ARG A 1 102 ? 27.218 0.973 -32.552 1.00 94.62 102 ARG A CA 1
ATOM 813 C C . ARG A 1 102 ? 26.323 1.659 -33.559 1.00 94.62 102 ARG A C 1
ATOM 815 O O . ARG A 1 102 ? 25.125 1.384 -33.575 1.00 94.62 102 ARG A O 1
ATOM 822 N N . VAL A 1 103 ? 26.898 2.499 -34.412 1.00 96.50 103 VAL A N 1
ATOM 823 C CA . VAL A 1 103 ? 26.180 3.128 -35.522 1.00 96.50 103 VAL A CA 1
ATOM 824 C C . VAL A 1 103 ? 27.074 3.257 -36.753 1.00 96.50 103 VAL A C 1
ATOM 826 O O . VAL A 1 103 ? 28.252 3.585 -36.631 1.00 96.50 103 VAL A O 1
ATOM 829 N N . ALA A 1 104 ? 26.509 2.998 -37.928 1.00 96.88 104 ALA A N 1
ATOM 830 C CA . ALA A 1 104 ? 27.172 3.086 -39.222 1.00 96.88 104 ALA A CA 1
ATOM 831 C C . ALA A 1 104 ? 26.290 3.856 -40.210 1.00 96.88 104 ALA A C 1
ATOM 833 O O . ALA A 1 104 ? 25.107 3.550 -40.366 1.00 96.88 104 ALA A O 1
ATOM 834 N N . ALA A 1 105 ? 26.855 4.870 -40.853 1.00 97.31 105 ALA A N 1
ATOM 835 C CA . ALA A 1 105 ? 26.210 5.662 -41.883 1.00 97.31 105 ALA A CA 1
ATOM 836 C C . ALA A 1 105 ? 26.155 4.878 -43.199 1.00 97.31 105 ALA A C 1
ATOM 838 O O . ALA A 1 105 ? 27.053 4.091 -43.498 1.00 97.31 105 ALA A O 1
ATOM 839 N N . ALA A 1 106 ? 25.092 5.095 -43.964 1.00 96.62 106 ALA A N 1
ATOM 840 C CA . ALA A 1 106 ? 24.838 4.453 -45.243 1.00 96.62 106 ALA A CA 1
ATOM 841 C C . ALA A 1 106 ? 24.616 5.524 -46.318 1.00 96.62 106 ALA A C 1
ATOM 843 O O . ALA A 1 106 ? 23.803 6.432 -46.115 1.00 96.62 106 ALA A O 1
ATOM 844 N N . ASP A 1 107 ? 25.348 5.429 -47.424 1.00 94.75 107 ASP A N 1
ATOM 845 C CA . ASP A 1 107 ? 25.291 6.389 -48.528 1.00 94.75 107 ASP A CA 1
ATOM 846 C C . ASP A 1 107 ? 24.204 6.047 -49.567 1.00 94.75 107 ASP A C 1
ATOM 848 O O . ASP A 1 107 ? 23.485 5.046 -49.460 1.00 94.75 107 ASP A O 1
ATOM 852 N N . ASN A 1 108 ? 24.073 6.919 -50.569 1.00 92.19 108 ASN A N 1
ATOM 853 C CA . ASN A 1 108 ? 23.089 6.836 -51.647 1.00 92.19 108 ASN A CA 1
ATOM 854 C C . ASN A 1 108 ? 23.612 6.192 -52.942 1.00 92.19 108 ASN A C 1
ATOM 856 O O . ASN A 1 108 ? 22.961 6.316 -53.980 1.00 92.19 108 ASN A O 1
ATOM 860 N N . GLY A 1 109 ? 24.771 5.535 -52.913 1.00 91.00 109 GLY A N 1
ATOM 861 C CA . GLY A 1 109 ? 25.414 4.892 -54.062 1.00 91.00 109 GLY A CA 1
ATOM 862 C C . GLY A 1 109 ? 24.867 3.499 -54.396 1.00 91.00 109 GLY A C 1
ATOM 863 O O . GLY A 1 109 ? 25.642 2.627 -54.795 1.00 91.00 109 GLY A O 1
ATOM 864 N N . GLY A 1 110 ? 23.571 3.267 -54.168 1.00 88.88 110 GLY A N 1
ATOM 865 C CA . GLY A 1 110 ? 22.896 1.985 -54.378 1.00 88.88 110 GLY A CA 1
ATOM 866 C C . GLY A 1 110 ? 22.856 1.531 -55.842 1.00 88.88 110 GLY A C 1
ATOM 867 O O . GLY A 1 110 ? 23.286 2.237 -56.761 1.00 88.88 110 GLY A O 1
ATOM 868 N N . ASN A 1 111 ? 22.386 0.304 -56.070 1.00 90.50 111 ASN A N 1
ATOM 869 C CA . ASN A 1 111 ? 22.413 -0.344 -57.387 1.00 90.50 111 ASN A CA 1
ATOM 870 C C . ASN A 1 111 ? 21.037 -0.361 -58.088 1.00 90.50 111 ASN A C 1
ATOM 872 O O . ASN A 1 111 ? 20.897 -0.981 -59.149 1.00 90.50 111 ASN A O 1
ATOM 876 N N . PHE A 1 112 ? 20.036 0.324 -57.522 1.00 90.25 112 PHE A N 1
ATOM 877 C CA . PHE A 1 112 ? 18.642 0.343 -57.975 1.00 90.25 112 PHE A CA 1
ATOM 878 C C . PHE A 1 112 ? 17.967 -1.037 -58.008 1.00 90.25 112 PHE A C 1
ATOM 880 O O . PHE A 1 112 ? 17.001 -1.242 -58.747 1.00 90.25 112 PHE A O 1
ATOM 887 N N . SER A 1 113 ? 18.462 -1.990 -57.221 1.00 91.69 113 SER A N 1
ATOM 888 C CA . SER A 1 113 ? 17.867 -3.309 -57.003 1.00 91.69 113 SER A CA 1
ATOM 889 C C . SER A 1 113 ? 17.854 -3.627 -55.513 1.00 91.69 113 SER A C 1
ATOM 891 O O . SER A 1 113 ? 18.760 -3.243 -54.793 1.00 91.69 113 SER A O 1
ATOM 893 N N . TYR A 1 114 ? 16.819 -4.329 -55.057 1.00 92.56 114 TYR A N 1
ATOM 894 C CA . TYR A 1 114 ? 16.697 -4.665 -53.644 1.00 92.56 114 TYR A CA 1
ATOM 895 C C . TYR A 1 114 ? 17.749 -5.694 -53.212 1.00 92.56 114 TYR A C 1
ATOM 897 O O . TYR A 1 114 ? 17.771 -6.818 -53.731 1.00 92.56 114 TYR A O 1
ATOM 905 N N . ASP A 1 115 ? 18.554 -5.343 -52.214 1.00 92.69 115 ASP A N 1
ATOM 906 C CA . ASP A 1 115 ? 19.540 -6.230 -51.607 1.00 92.69 115 ASP A CA 1
ATOM 907 C C . ASP A 1 115 ? 18.993 -6.878 -50.322 1.00 92.69 115 ASP A C 1
ATOM 909 O O . ASP A 1 115 ? 18.784 -6.240 -49.289 1.00 92.69 115 ASP A O 1
ATOM 913 N N . ALA A 1 116 ? 18.825 -8.204 -50.345 1.00 91.19 116 ALA A N 1
ATOM 914 C CA . ALA A 1 116 ? 18.361 -8.965 -49.179 1.00 91.19 116 ALA A CA 1
ATOM 915 C C . ALA A 1 116 ? 19.410 -9.067 -48.053 1.00 91.19 116 ALA A C 1
ATOM 917 O O . ALA A 1 116 ? 19.077 -9.459 -46.933 1.00 91.19 116 ALA A O 1
ATOM 918 N N . GLN A 1 117 ? 20.679 -8.759 -48.346 1.00 92.06 117 GLN A N 1
ATOM 919 C CA . GLN A 1 117 ? 21.769 -8.715 -47.371 1.00 92.06 117 GLN A CA 1
ATOM 920 C C . GLN A 1 117 ? 22.829 -7.689 -47.771 1.00 92.06 117 GLN A C 1
ATOM 922 O O . GLN A 1 117 ? 23.467 -7.811 -48.816 1.00 92.06 117 GLN A O 1
ATOM 927 N N . ILE A 1 118 ? 23.098 -6.745 -46.875 1.00 92.12 118 ILE A N 1
ATOM 928 C CA . ILE A 1 118 ? 24.165 -5.762 -47.006 1.00 92.12 118 ILE A CA 1
ATOM 929 C C . ILE A 1 118 ? 25.319 -6.189 -46.107 1.00 92.12 118 ILE A C 1
ATOM 931 O O . ILE A 1 118 ? 25.232 -6.142 -44.879 1.00 92.12 118 ILE A O 1
ATOM 935 N N . ILE A 1 119 ? 26.429 -6.588 -46.725 1.00 92.06 119 ILE A N 1
ATOM 936 C CA . ILE A 1 119 ? 27.653 -6.957 -46.011 1.00 92.06 119 ILE A CA 1
ATOM 937 C C . ILE A 1 119 ? 28.753 -5.949 -46.345 1.00 92.06 119 ILE A C 1
ATOM 939 O O . ILE A 1 119 ? 29.106 -5.776 -47.515 1.00 92.06 119 ILE A O 1
ATOM 943 N N . ARG A 1 120 ? 29.307 -5.285 -45.324 1.00 91.44 120 ARG A N 1
ATOM 944 C CA . ARG A 1 120 ? 30.433 -4.338 -45.444 1.00 91.44 120 ARG A CA 1
ATOM 945 C C . ARG A 1 120 ? 31.381 -4.517 -44.263 1.00 91.44 120 ARG A C 1
ATOM 947 O O . ARG A 1 120 ? 30.936 -4.738 -43.144 1.00 91.44 120 ARG A O 1
ATOM 954 N N . GLY A 1 121 ? 32.692 -4.504 -44.511 1.00 85.44 121 GLY A N 1
ATOM 955 C CA . GLY A 1 121 ? 33.695 -4.674 -43.445 1.00 85.44 121 GLY A CA 1
ATOM 956 C C . GLY A 1 121 ? 33.603 -5.997 -42.662 1.00 85.44 121 GLY A C 1
ATOM 957 O O . GLY A 1 121 ? 34.115 -6.081 -41.553 1.00 85.44 121 GLY A O 1
ATOM 958 N N . GLY A 1 122 ? 32.940 -7.027 -43.205 1.00 89.31 122 GLY A N 1
ATOM 959 C CA . GLY A 1 122 ? 32.664 -8.286 -42.495 1.00 89.31 122 GLY A CA 1
ATOM 960 C C . GLY A 1 122 ? 31.437 -8.254 -41.571 1.00 89.31 122 GLY A C 1
ATOM 961 O O . GLY A 1 122 ? 31.162 -9.250 -40.907 1.00 89.31 122 GLY A O 1
ATOM 962 N N . ILE A 1 123 ? 30.687 -7.150 -41.548 1.00 92.69 123 ILE A N 1
ATOM 963 C CA . ILE A 1 123 ? 29.449 -6.975 -40.780 1.00 92.69 123 ILE A CA 1
ATOM 964 C C . ILE A 1 123 ? 28.259 -7.176 -41.716 1.00 92.69 123 ILE A C 1
ATOM 966 O O . ILE A 1 123 ? 28.238 -6.619 -42.813 1.00 92.69 123 ILE A O 1
ATOM 970 N N . ASN A 1 124 ? 27.274 -7.963 -41.283 1.00 94.69 124 ASN A N 1
ATOM 971 C CA . ASN A 1 124 ? 25.994 -8.100 -41.970 1.00 94.69 124 ASN A CA 1
ATOM 972 C C . ASN A 1 124 ? 24.983 -7.130 -41.346 1.00 94.69 124 ASN A C 1
ATOM 974 O O . ASN A 1 124 ? 24.555 -7.336 -40.211 1.00 94.69 124 ASN A O 1
ATOM 978 N N . PHE A 1 125 ? 24.617 -6.087 -42.085 1.00 93.75 125 PHE A N 1
ATOM 979 C CA . PHE A 1 125 ? 23.649 -5.077 -41.656 1.00 93.75 125 PHE A CA 1
ATOM 980 C C . PHE A 1 125 ? 22.192 -5.505 -41.892 1.00 93.75 125 PHE A C 1
ATOM 982 O O . PHE A 1 125 ? 21.275 -4.803 -41.472 1.00 93.75 125 PHE A O 1
ATOM 989 N N . GLY A 1 126 ? 21.976 -6.675 -42.502 1.00 92.81 126 GLY A N 1
ATOM 990 C CA . GLY A 1 126 ? 20.654 -7.174 -42.865 1.00 92.81 126 GLY A CA 1
ATOM 991 C C . GLY A 1 126 ? 20.210 -6.706 -44.255 1.00 92.81 126 GLY A C 1
ATOM 992 O O . GLY A 1 126 ? 21.044 -6.250 -45.039 1.00 92.81 126 GLY A O 1
ATOM 993 N N . PRO A 1 127 ? 18.925 -6.886 -44.596 1.00 93.31 127 PRO A N 1
ATOM 994 C CA . PRO A 1 127 ? 18.372 -6.425 -45.864 1.00 93.31 127 PRO A CA 1
ATOM 995 C C . PRO A 1 127 ? 18.291 -4.902 -45.942 1.00 93.31 127 PRO A C 1
ATOM 997 O O . PRO A 1 127 ? 18.267 -4.214 -44.919 1.00 93.31 127 PRO A O 1
ATOM 1000 N N . GLU A 1 128 ? 18.142 -4.385 -47.159 1.00 94.31 128 GLU A N 1
ATOM 1001 C CA . GLU A 1 128 ? 17.747 -2.997 -47.351 1.00 94.31 128 GLU A CA 1
ATOM 1002 C C . GLU A 1 128 ? 16.412 -2.687 -46.649 1.00 94.31 128 GLU A C 1
ATOM 1004 O O . GLU A 1 128 ? 15.483 -3.506 -46.666 1.00 94.31 128 GLU A O 1
ATOM 1009 N N . PRO A 1 129 ? 16.276 -1.505 -46.024 1.00 93.75 129 PRO A N 1
ATOM 1010 C CA . PRO A 1 129 ? 15.047 -1.108 -45.360 1.00 93.75 129 PRO A CA 1
ATOM 1011 C C . PRO A 1 129 ? 13.958 -0.884 -46.405 1.00 93.75 129 PRO A C 1
ATOM 1013 O O . PRO A 1 129 ? 14.182 -0.219 -47.415 1.00 93.75 129 PRO A O 1
ATOM 1016 N N . PHE A 1 130 ? 12.753 -1.377 -46.146 1.00 93.62 130 PHE A N 1
ATOM 1017 C CA . PHE A 1 130 ? 11.622 -1.224 -47.054 1.00 93.62 130 PHE A CA 1
ATOM 1018 C C . PHE A 1 130 ? 10.340 -0.851 -46.317 1.00 93.62 130 PHE A C 1
ATOM 1020 O O . PHE A 1 130 ? 10.224 -0.984 -45.098 1.00 93.62 130 PHE A O 1
ATOM 1027 N N . ILE A 1 131 ? 9.391 -0.305 -47.073 1.00 92.12 131 ILE A N 1
ATOM 1028 C CA . ILE A 1 131 ? 8.046 0.005 -46.606 1.00 92.12 131 ILE A CA 1
ATOM 1029 C C . ILE A 1 131 ? 7.193 -1.232 -46.857 1.00 92.12 131 ILE A C 1
ATOM 1031 O O . ILE A 1 131 ? 6.674 -1.404 -47.959 1.00 92.12 131 ILE A O 1
ATOM 1035 N N . ASP A 1 132 ? 7.057 -2.048 -45.817 1.00 90.62 132 ASP A N 1
ATOM 1036 C CA . ASP A 1 132 ? 6.183 -3.217 -45.794 1.00 90.62 132 ASP A CA 1
ATOM 1037 C C . ASP A 1 132 ? 4.712 -2.769 -45.834 1.00 90.62 132 ASP A C 1
ATOM 1039 O O . ASP A 1 132 ? 4.149 -2.282 -44.847 1.00 90.62 132 ASP A O 1
ATOM 1043 N N . ALA A 1 133 ? 4.099 -2.864 -47.012 1.00 90.88 133 ALA A N 1
ATOM 1044 C CA . ALA A 1 133 ? 2.742 -2.389 -47.244 1.00 90.88 133 ALA A CA 1
ATOM 1045 C C . ALA A 1 133 ? 1.682 -3.372 -46.726 1.00 90.88 133 ALA A C 1
ATOM 1047 O O . ALA A 1 133 ? 0.533 -2.970 -46.512 1.00 90.88 133 ALA A O 1
ATOM 1048 N N . ASN A 1 134 ? 2.039 -4.646 -46.548 1.00 91.38 134 ASN A N 1
ATOM 1049 C CA . ASN A 1 134 ? 1.108 -5.716 -46.193 1.00 91.38 134 ASN A CA 1
ATOM 1050 C C . ASN A 1 134 ? 1.325 -6.286 -44.773 1.00 91.38 134 ASN A C 1
ATOM 1052 O O . ASN A 1 134 ? 0.466 -7.019 -44.280 1.00 91.38 134 ASN A O 1
ATOM 1056 N N . GLY A 1 135 ? 2.406 -5.894 -44.096 1.00 91.19 135 GLY A N 1
ATOM 1057 C CA . GLY A 1 135 ? 2.736 -6.255 -42.720 1.00 91.19 135 GLY A CA 1
ATOM 1058 C C . GLY A 1 135 ? 3.321 -7.661 -42.549 1.00 91.19 135 GLY A C 1
ATOM 1059 O O . GLY A 1 135 ? 3.228 -8.207 -41.447 1.00 91.19 135 GLY A O 1
ATOM 1060 N N . ASN A 1 136 ? 3.841 -8.290 -43.608 1.00 91.44 136 ASN A N 1
ATOM 1061 C CA . ASN A 1 136 ? 4.369 -9.659 -43.563 1.00 91.44 136 ASN A CA 1
ATOM 1062 C C . ASN A 1 136 ? 5.853 -9.745 -43.139 1.00 91.44 136 ASN A C 1
ATOM 1064 O O . ASN A 1 136 ? 6.341 -10.848 -42.879 1.00 91.44 136 ASN A O 1
ATOM 1068 N N . GLY A 1 137 ? 6.560 -8.615 -43.046 1.00 88.19 137 GLY A N 1
ATOM 1069 C CA . GLY A 1 137 ? 7.977 -8.531 -42.695 1.00 88.19 137 GLY A CA 1
ATOM 1070 C C . GLY A 1 137 ? 8.951 -9.000 -43.783 1.00 88.19 137 GLY A C 1
ATOM 1071 O O . GLY A 1 137 ? 10.118 -9.244 -43.473 1.00 88.19 137 GLY A O 1
ATOM 1072 N N . VAL A 1 138 ? 8.508 -9.145 -45.033 1.00 90.00 138 VAL A N 1
ATOM 1073 C CA . VAL A 1 138 ? 9.302 -9.602 -46.184 1.00 90.00 138 VAL A CA 1
ATOM 1074 C C . VAL A 1 138 ? 9.112 -8.634 -47.347 1.00 90.00 138 VAL A C 1
ATOM 1076 O O . VAL A 1 138 ? 7.996 -8.231 -47.632 1.00 90.00 138 VAL A O 1
ATOM 1079 N N . TYR A 1 139 ? 10.195 -8.286 -48.045 1.00 91.81 139 TYR A N 1
ATOM 1080 C CA . TYR A 1 139 ? 10.089 -7.433 -49.226 1.00 91.81 139 TYR A CA 1
ATOM 1081 C C . TYR A 1 139 ? 9.329 -8.137 -50.354 1.00 91.81 139 TYR A C 1
ATOM 1083 O O . TYR A 1 139 ? 9.745 -9.202 -50.825 1.00 91.81 139 TYR A O 1
ATOM 1091 N N . ASP A 1 140 ? 8.268 -7.494 -50.829 1.00 92.56 140 ASP A N 1
ATOM 1092 C CA . ASP A 1 140 ? 7.510 -7.912 -52.001 1.00 92.56 140 ASP A CA 1
ATOM 1093 C C . ASP A 1 140 ? 7.810 -7.023 -53.218 1.00 92.56 140 ASP A C 1
ATOM 1095 O O . ASP A 1 140 ? 8.025 -5.811 -53.132 1.00 92.56 140 ASP A O 1
ATOM 1099 N N . ALA A 1 141 ? 7.798 -7.627 -54.409 1.00 90.75 141 ALA A N 1
ATOM 1100 C CA . ALA A 1 141 ? 8.079 -6.904 -55.645 1.00 90.75 141 ALA A CA 1
ATOM 1101 C C . ALA A 1 141 ? 7.102 -5.729 -55.843 1.00 90.75 141 ALA A C 1
ATOM 1103 O O . ALA A 1 141 ? 5.888 -5.915 -55.939 1.00 90.75 141 ALA A O 1
ATOM 1104 N N . GLY A 1 142 ? 7.653 -4.519 -55.966 1.00 88.06 142 GLY A N 1
ATOM 1105 C CA . GLY A 1 142 ? 6.887 -3.277 -56.114 1.00 88.06 142 GLY A CA 1
ATOM 1106 C C . GLY A 1 142 ? 6.760 -2.460 -54.827 1.00 88.06 142 GLY A C 1
ATOM 1107 O O . GLY A 1 142 ? 6.295 -1.318 -54.886 1.00 88.06 142 GLY A O 1
ATOM 1108 N N . GLU A 1 143 ? 7.209 -2.988 -53.689 1.00 93.88 143 GLU A N 1
ATOM 1109 C CA . GLU A 1 143 ? 7.361 -2.195 -52.476 1.00 93.88 143 GLU A CA 1
ATOM 1110 C C . GLU A 1 143 ? 8.502 -1.185 -52.608 1.00 93.88 143 GLU A C 1
ATOM 1112 O O . GLU A 1 143 ? 9.473 -1.366 -53.353 1.00 93.88 143 GLU A O 1
ATOM 1117 N N . LYS A 1 144 ? 8.362 -0.072 -51.888 1.00 92.81 144 LYS A N 1
ATOM 1118 C CA . LYS A 1 144 ? 9.394 0.962 -51.839 1.00 92.81 144 LYS A CA 1
ATOM 1119 C C . LYS A 1 144 ? 10.463 0.546 -50.846 1.00 92.81 144 LYS A C 1
ATOM 1121 O O . LYS A 1 144 ? 10.132 0.174 -49.726 1.00 92.81 144 LYS A O 1
ATOM 1126 N N . TYR A 1 145 ? 11.719 0.711 -51.223 1.00 93.50 145 TYR A N 1
ATOM 1127 C CA . TYR A 1 145 ? 12.860 0.469 -50.354 1.00 93.50 145 TYR A CA 1
ATOM 1128 C C . TYR A 1 145 ? 13.852 1.628 -50.426 1.00 93.50 145 TYR A C 1
ATOM 1130 O O . TYR A 1 145 ? 13.770 2.485 -51.311 1.00 93.50 145 TYR A O 1
ATOM 1138 N N . TYR A 1 146 ? 14.728 1.691 -49.432 1.00 91.31 146 TYR A N 1
ATOM 1139 C CA . TYR A 1 146 ? 15.869 2.588 -49.418 1.00 91.31 146 TYR A CA 1
ATOM 1140 C C . TYR A 1 146 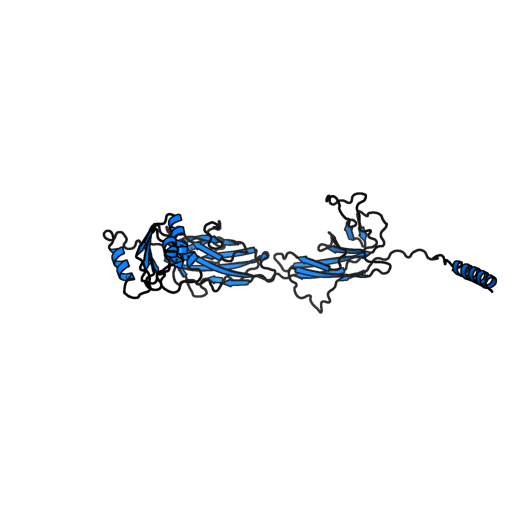? 17.007 1.874 -50.143 1.00 91.31 146 TYR A C 1
ATOM 1142 O O . TYR A 1 146 ? 17.483 0.861 -49.648 1.00 91.31 146 TYR A O 1
ATOM 1150 N N . ASP A 1 147 ? 17.394 2.393 -51.307 1.00 92.06 147 ASP A N 1
ATOM 1151 C CA . ASP A 1 147 ? 18.523 1.894 -52.101 1.00 92.06 147 ASP A CA 1
ATOM 1152 C C . ASP A 1 147 ? 19.827 2.357 -51.437 1.00 92.06 147 ASP A C 1
ATOM 1154 O O . ASP A 1 147 ? 20.159 3.547 -51.446 1.00 92.06 147 ASP A O 1
ATOM 1158 N N . ILE A 1 148 ? 20.496 1.429 -50.760 1.00 93.44 148 ILE A N 1
ATOM 1159 C CA . ILE A 1 148 ? 21.670 1.660 -49.925 1.00 93.44 148 ILE A CA 1
ATOM 1160 C C . ILE A 1 148 ? 22.930 1.345 -50.729 1.00 93.44 148 ILE A C 1
ATOM 1162 O O . ILE A 1 148 ? 23.109 0.236 -51.225 1.00 93.44 148 ILE A O 1
ATOM 1166 N N . GLY A 1 149 ? 23.864 2.294 -50.798 1.00 92.69 149 GLY A N 1
ATOM 1167 C CA . GLY A 1 149 ? 25.157 2.053 -51.433 1.00 92.69 149 GLY A CA 1
ATOM 1168 C C . GLY A 1 149 ? 26.180 1.416 -50.497 1.00 92.69 149 GLY A C 1
ATOM 1169 O O . GLY A 1 149 ? 26.067 0.251 -50.087 1.00 92.69 149 GLY A O 1
ATOM 1170 N N . LEU A 1 150 ? 27.264 2.130 -50.200 1.00 93.88 150 LEU A N 1
ATOM 1171 C CA . LEU A 1 150 ? 28.225 1.672 -49.206 1.00 93.88 150 LEU A CA 1
ATOM 1172 C C . LEU A 1 150 ? 27.778 2.093 -47.802 1.00 93.88 150 LEU A C 1
ATOM 1174 O O . LEU A 1 150 ? 27.113 3.099 -47.569 1.00 93.88 150 LEU A O 1
ATOM 1178 N N . VAL A 1 151 ? 28.133 1.245 -46.846 1.00 95.62 151 VAL A N 1
ATOM 1179 C CA . VAL A 1 151 ? 27.938 1.487 -45.418 1.00 95.62 151 VAL A CA 1
ATOM 1180 C C . VAL A 1 151 ? 29.322 1.609 -44.815 1.00 95.62 151 VAL A C 1
ATOM 1182 O O . VAL A 1 151 ? 30.230 0.881 -45.236 1.00 95.62 151 VAL A O 1
ATOM 1185 N N . ASP A 1 152 ? 29.473 2.506 -43.846 1.00 95.31 152 ASP A N 1
ATOM 1186 C CA . ASP A 1 152 ? 30.709 2.657 -43.086 1.00 95.31 152 ASP A CA 1
ATOM 1187 C C . ASP A 1 152 ? 31.182 1.277 -42.576 1.00 95.31 152 ASP A C 1
ATOM 1189 O O . ASP A 1 152 ? 30.490 0.638 -41.772 1.00 95.31 152 ASP A O 1
ATOM 1193 N N . PRO A 1 153 ? 32.337 0.773 -43.053 1.00 92.06 153 PRO A N 1
ATOM 1194 C CA . PRO A 1 153 ? 32.841 -0.545 -42.682 1.00 92.06 153 PRO A CA 1
ATOM 1195 C C . PRO A 1 153 ? 33.384 -0.586 -41.247 1.00 92.06 153 PRO A C 1
ATOM 1197 O O . PRO A 1 153 ? 33.697 -1.666 -40.745 1.00 92.06 153 PRO A O 1
ATOM 1200 N N . THR A 1 154 ? 33.514 0.570 -40.595 1.00 92.94 154 THR A N 1
ATOM 1201 C CA . THR A 1 154 ? 34.018 0.749 -39.234 1.00 92.94 154 THR A CA 1
ATOM 1202 C C . THR A 1 154 ? 33.001 1.530 -38.400 1.00 92.94 154 THR A C 1
ATOM 1204 O O . THR A 1 154 ? 33.207 2.716 -38.147 1.00 92.94 154 THR A O 1
ATOM 1207 N N . PRO A 1 155 ? 31.904 0.886 -37.949 1.00 94.19 155 PRO A N 1
ATOM 1208 C CA . PRO A 1 155 ? 30.877 1.566 -37.172 1.00 94.19 155 PRO A CA 1
ATOM 1209 C C . PRO A 1 155 ? 31.471 2.336 -35.993 1.00 94.19 155 PRO A C 1
ATOM 1211 O O . PRO A 1 155 ? 32.330 1.827 -35.268 1.00 94.19 155 PRO A O 1
ATOM 1214 N N . ALA A 1 156 ? 30.974 3.547 -35.763 1.00 93.44 156 ALA A N 1
ATOM 1215 C CA . ALA A 1 156 ? 31.319 4.296 -34.570 1.00 93.44 156 ALA A CA 1
ATOM 1216 C C . ALA A 1 156 ? 30.756 3.562 -33.345 1.00 93.44 156 ALA A C 1
ATOM 1218 O O . ALA A 1 156 ? 29.573 3.214 -33.316 1.00 93.44 156 ALA A O 1
ATOM 1219 N N . GLU A 1 157 ? 31.591 3.347 -32.327 1.00 92.06 157 GLU A N 1
ATOM 1220 C CA . GLU A 1 157 ? 31.198 2.672 -31.090 1.00 92.06 157 GLU A CA 1
ATOM 1221 C C . GLU A 1 157 ? 31.301 3.606 -29.881 1.00 92.06 157 GLU A C 1
ATOM 1223 O O . GLU A 1 157 ? 32.266 4.359 -29.737 1.00 92.06 157 GLU A O 1
ATOM 1228 N N . LEU A 1 158 ? 30.329 3.521 -28.968 1.00 87.25 158 LEU A N 1
ATOM 1229 C CA . LEU A 1 158 ? 30.387 4.190 -27.670 1.00 87.25 158 LEU A CA 1
ATOM 1230 C C . LEU A 1 158 ? 29.901 3.265 -26.555 1.00 87.25 158 LEU A C 1
ATOM 1232 O O . LEU A 1 158 ? 28.830 2.659 -26.628 1.00 87.25 158 LEU A O 1
ATOM 1236 N N . LYS A 1 159 ? 30.707 3.176 -25.496 1.00 84.81 159 LYS A N 1
ATOM 1237 C CA . LYS A 1 159 ? 30.413 2.381 -24.305 1.00 84.81 159 LYS A CA 1
ATOM 1238 C C . LYS A 1 159 ? 29.680 3.233 -23.270 1.00 84.81 159 LYS A C 1
ATOM 1240 O O . LYS A 1 159 ? 30.227 4.216 -22.780 1.00 84.81 159 LYS A O 1
ATOM 1245 N N . PHE A 1 160 ? 28.478 2.814 -22.891 1.00 77.81 160 PHE A N 1
ATOM 1246 C CA . PHE A 1 160 ? 27.649 3.453 -21.873 1.00 77.81 160 PHE A CA 1
ATOM 1247 C C . PHE A 1 160 ? 27.690 2.649 -20.567 1.00 77.81 160 PHE A C 1
ATOM 1249 O O . PHE A 1 160 ? 27.146 1.541 -20.522 1.00 77.81 160 PHE A O 1
ATOM 1256 N N . PRO A 1 161 ? 28.344 3.149 -19.502 1.00 73.44 161 PRO A N 1
ATOM 1257 C CA . PRO A 1 161 ? 28.232 2.567 -18.171 1.00 73.44 161 PRO A CA 1
ATOM 1258 C C . PRO A 1 161 ? 26.919 3.018 -17.512 1.00 73.44 161 PRO A C 1
ATOM 1260 O O . PRO A 1 161 ? 26.724 4.207 -17.249 1.00 73.44 161 PRO A O 1
ATOM 1263 N N . ILE A 1 162 ? 26.034 2.066 -17.219 1.00 71.06 162 ILE A N 1
ATOM 1264 C CA . ILE A 1 162 ? 24.791 2.306 -16.480 1.00 71.06 162 ILE A CA 1
ATOM 1265 C C . ILE A 1 162 ? 24.928 1.672 -15.101 1.00 71.06 162 ILE A C 1
ATOM 1267 O O . ILE A 1 162 ? 25.261 0.492 -14.975 1.00 71.06 162 ILE A O 1
ATOM 1271 N N . LYS A 1 163 ? 24.696 2.474 -14.063 1.00 68.94 163 LYS A N 1
ATOM 1272 C CA . LYS A 1 163 ? 24.738 2.042 -12.668 1.00 68.94 163 LYS A CA 1
ATOM 1273 C C . LYS A 1 163 ? 23.328 2.074 -12.101 1.00 68.94 163 LYS A C 1
ATOM 1275 O O . LYS A 1 163 ? 22.704 3.126 -12.146 1.00 68.94 163 LYS A O 1
ATOM 1280 N N . ASN A 1 164 ? 22.895 0.955 -11.528 1.00 71.75 164 ASN A N 1
ATOM 1281 C CA . ASN A 1 164 ? 21.636 0.890 -10.800 1.00 71.75 164 ASN A CA 1
ATOM 1282 C C . ASN A 1 164 ? 21.703 1.780 -9.549 1.00 71.75 164 ASN A C 1
ATOM 1284 O O . ASN A 1 164 ? 22.661 1.702 -8.764 1.00 71.75 164 ASN A O 1
ATOM 1288 N N . SER A 1 165 ? 20.694 2.619 -9.368 1.00 77.56 165 SER A N 1
ATOM 1289 C CA . SER A 1 165 ? 20.484 3.397 -8.156 1.00 77.56 165 SER A CA 1
ATOM 1290 C C . SER A 1 165 ? 19.523 2.627 -7.253 1.00 77.56 165 SER A C 1
ATOM 1292 O O . SER A 1 165 ? 18.450 2.260 -7.707 1.00 77.56 165 SER A O 1
ATOM 1294 N N . PRO A 1 166 ? 19.864 2.353 -5.980 1.00 84.31 166 PRO A N 1
ATOM 1295 C CA . PRO A 1 166 ? 18.901 1.724 -5.089 1.00 84.31 166 PRO A CA 1
ATOM 1296 C C . PRO A 1 166 ? 17.706 2.665 -4.870 1.00 84.31 166 PRO A C 1
ATOM 1298 O O . PRO A 1 166 ? 17.895 3.890 -4.836 1.00 84.31 166 PRO A O 1
ATOM 1301 N N . PRO A 1 167 ? 16.502 2.117 -4.640 1.00 93.62 167 PRO A N 1
ATOM 1302 C CA . PRO A 1 167 ? 15.329 2.933 -4.382 1.00 93.62 167 PRO A CA 1
ATOM 1303 C C . PRO A 1 167 ? 15.474 3.729 -3.076 1.00 93.62 167 PRO A C 1
ATOM 1305 O O . PRO A 1 167 ? 16.362 3.492 -2.252 1.00 93.62 167 PRO A O 1
ATOM 1308 N N . VAL A 1 168 ? 14.557 4.665 -2.861 1.00 95.75 168 VAL A N 1
ATOM 1309 C CA . VAL A 1 168 ? 14.348 5.376 -1.597 1.00 95.75 168 VAL A CA 1
ATOM 1310 C C . VAL A 1 168 ? 12.930 5.085 -1.122 1.00 95.75 168 VAL A C 1
ATOM 1312 O O . VAL A 1 168 ? 11.999 5.004 -1.923 1.00 95.75 168 VAL A O 1
ATOM 1315 N N . LEU A 1 169 ? 12.763 4.896 0.184 1.00 97.69 169 LEU A N 1
ATOM 1316 C CA . LEU A 1 169 ? 11.470 4.686 0.825 1.00 97.69 169 LEU A CA 1
ATOM 1317 C C . LEU A 1 169 ? 11.421 5.567 2.071 1.00 97.69 169 LEU A C 1
ATOM 1319 O O . LEU A 1 169 ? 12.387 5.588 2.830 1.00 97.69 169 LEU A O 1
ATOM 1323 N N . ASP A 1 170 ? 10.293 6.243 2.279 1.00 96.81 170 ASP A N 1
ATOM 1324 C CA . ASP A 1 170 ? 10.022 7.082 3.446 1.00 96.81 170 ASP A CA 1
ATOM 1325 C C . ASP A 1 170 ? 8.605 6.841 3.974 1.00 96.81 170 ASP A C 1
ATOM 1327 O O . ASP A 1 170 ? 7.652 6.661 3.210 1.00 96.81 170 ASP A O 1
ATOM 1331 N N . LEU A 1 171 ? 8.436 6.874 5.297 1.00 96.44 171 LEU A N 1
ATOM 1332 C CA . LEU A 1 171 ? 7.107 6.820 5.902 1.00 96.44 171 LEU A CA 1
ATOM 1333 C C . LEU A 1 171 ? 6.370 8.141 5.644 1.00 96.44 171 LEU A C 1
ATOM 1335 O O . LEU A 1 171 ? 6.905 9.216 5.912 1.00 96.44 171 LEU A O 1
ATOM 1339 N N . ASP A 1 172 ? 5.136 8.071 5.144 1.00 97.00 172 ASP A N 1
ATOM 1340 C CA . ASP A 1 172 ? 4.328 9.269 4.920 1.00 97.00 172 ASP A CA 1
ATOM 1341 C C . ASP A 1 172 ? 3.953 9.892 6.277 1.00 97.00 172 ASP A C 1
ATOM 1343 O O . ASP A 1 172 ? 3.605 9.177 7.220 1.00 97.00 172 ASP A O 1
ATOM 1347 N N . SER A 1 173 ? 4.003 11.222 6.384 1.00 94.69 173 SER A N 1
ATOM 1348 C CA . SER A 1 173 ? 3.707 11.950 7.624 1.00 94.69 173 SER A CA 1
ATOM 1349 C C . SER A 1 173 ? 2.262 11.775 8.098 1.00 94.69 173 SER A C 1
ATOM 1351 O O . SER A 1 173 ? 1.972 11.998 9.274 1.00 94.69 173 SER A O 1
ATOM 1353 N N . VAL A 1 174 ? 1.357 11.331 7.217 1.00 95.81 174 VAL A N 1
ATOM 1354 C CA . VAL A 1 174 ? -0.014 10.966 7.597 1.00 95.81 174 VAL A CA 1
ATOM 1355 C C . VAL A 1 174 ? -0.088 9.649 8.380 1.00 95.81 174 VAL A C 1
ATOM 1357 O O . VAL A 1 174 ? -1.086 9.401 9.061 1.00 95.81 174 VAL A O 1
ATOM 1360 N N . THR A 1 175 ? 0.951 8.809 8.313 1.00 95.81 175 THR A N 1
ATOM 1361 C CA . THR A 1 175 ? 1.038 7.558 9.072 1.00 95.81 175 THR A CA 1
ATOM 1362 C C . THR A 1 175 ? 1.459 7.846 10.503 1.00 95.81 175 THR A C 1
ATOM 1364 O O . THR A 1 175 ? 2.641 7.937 10.836 1.00 95.81 175 THR A O 1
ATOM 1367 N N . VAL A 1 176 ? 0.462 7.956 11.374 1.00 92.75 176 VAL A N 1
ATOM 1368 C CA . VAL A 1 176 ? 0.652 8.166 12.809 1.00 92.75 176 VAL A CA 1
ATOM 1369 C C . VAL A 1 176 ? 0.255 6.897 13.548 1.00 92.75 176 VAL A C 1
ATOM 1371 O O . VAL A 1 176 ? -0.915 6.523 13.567 1.00 92.75 176 VAL A O 1
ATOM 1374 N N . ILE A 1 177 ? 1.232 6.245 14.177 1.00 92.44 177 ILE A N 1
ATOM 1375 C CA . ILE A 1 177 ? 0.999 5.019 14.943 1.00 92.44 177 ILE A CA 1
ATOM 1376 C C . ILE A 1 177 ? 0.631 5.381 16.384 1.00 92.44 177 ILE A C 1
ATOM 1378 O O . ILE A 1 177 ? 1.440 6.015 17.072 1.00 92.44 177 ILE A O 1
ATOM 1382 N N . PRO A 1 178 ? -0.559 4.994 16.872 1.00 91.06 178 PRO A N 1
ATOM 1383 C CA . PRO A 1 178 ? -0.926 5.215 18.261 1.00 91.06 178 PRO A CA 1
ATOM 1384 C C . PRO A 1 178 ? -0.109 4.303 19.187 1.00 91.06 178 PRO A C 1
ATOM 1386 O O . PRO A 1 178 ? 0.352 3.234 18.789 1.00 91.06 178 PRO A O 1
ATOM 1389 N N . ALA A 1 179 ? 0.018 4.686 20.461 1.00 90.25 179 ALA A N 1
ATOM 1390 C CA . ALA A 1 179 ? 0.676 3.840 21.461 1.00 90.25 179 ALA A CA 1
ATOM 1391 C C . ALA A 1 179 ? -0.013 2.471 21.602 1.00 90.25 179 ALA A C 1
ATOM 1393 O O . ALA A 1 179 ? 0.652 1.460 21.832 1.00 90.25 179 ALA A O 1
ATOM 1394 N N . GLN A 1 180 ? -1.341 2.443 21.446 1.00 93.69 180 GLN A N 1
ATOM 1395 C CA . GLN A 1 180 ? -2.136 1.222 21.451 1.00 93.69 180 GLN A CA 1
ATOM 1396 C C . GLN A 1 180 ? -3.226 1.265 20.378 1.00 93.69 180 GLN A C 1
ATOM 1398 O O . GLN A 1 180 ? -3.805 2.321 20.126 1.00 93.69 180 GLN A O 1
ATOM 1403 N N . SER A 1 181 ? -3.564 0.113 19.806 1.00 96.19 181 SER A N 1
ATOM 1404 C CA . SER A 1 181 ? -4.762 -0.054 18.975 1.00 96.19 181 SER A CA 1
ATOM 1405 C C . SER A 1 181 ? -5.349 -1.457 19.131 1.00 96.19 181 SER A C 1
ATOM 1407 O O . SER A 1 181 ? -4.753 -2.338 19.750 1.00 96.19 181 SER A O 1
ATOM 1409 N N . PHE A 1 182 ? -6.522 -1.679 18.545 1.00 97.69 182 PHE A N 1
ATOM 1410 C CA . PHE A 1 182 ? -6.989 -3.024 18.193 1.00 97.69 182 PHE A CA 1
ATOM 1411 C C . PHE A 1 182 ? -6.126 -3.598 17.054 1.00 97.69 182 PHE A C 1
ATOM 1413 O O . PHE A 1 182 ? -5.280 -2.866 16.534 1.00 97.69 182 PHE A O 1
ATOM 1420 N N . PRO A 1 183 ? -6.269 -4.876 16.646 1.00 97.69 183 PRO A N 1
ATOM 1421 C CA . PRO A 1 183 ? -5.406 -5.479 15.629 1.00 97.69 183 PRO A CA 1
ATOM 1422 C C . PRO A 1 183 ? -5.791 -5.031 14.210 1.00 97.69 183 PRO A C 1
ATOM 1424 O O . PRO A 1 183 ? -6.055 -5.850 13.330 1.00 97.69 183 PRO A O 1
ATOM 1427 N N . VAL A 1 184 ? -5.840 -3.713 14.030 1.00 97.94 184 VAL A N 1
ATOM 1428 C CA . VAL A 1 184 ? -6.107 -2.945 12.824 1.00 97.94 184 VAL A CA 1
ATOM 1429 C C . VAL A 1 184 ? -5.164 -1.742 12.830 1.00 97.94 184 VAL A C 1
ATOM 1431 O O . VAL A 1 184 ? -5.135 -1.005 13.817 1.00 97.94 184 VAL A O 1
ATOM 1434 N N . ILE A 1 185 ? -4.401 -1.550 11.755 1.00 97.50 185 ILE A N 1
ATOM 1435 C CA . ILE A 1 185 ? -3.591 -0.342 11.551 1.00 97.50 185 ILE A CA 1
ATOM 1436 C C . ILE A 1 185 ? -3.384 -0.076 10.061 1.00 97.50 185 ILE A C 1
ATOM 1438 O O . ILE A 1 185 ? -3.097 -1.000 9.294 1.00 97.50 185 ILE A O 1
ATOM 1442 N N . THR A 1 186 ? -3.493 1.184 9.654 1.00 98.19 186 THR A N 1
ATOM 1443 C CA . THR A 1 186 ? -3.250 1.623 8.279 1.00 98.19 186 THR A CA 1
ATOM 1444 C C . THR A 1 186 ? -1.909 2.330 8.184 1.00 98.19 186 THR A C 1
ATOM 1446 O O . THR A 1 186 ? -1.579 3.204 8.985 1.00 98.19 186 THR A O 1
ATOM 1449 N N . LEU A 1 187 ? -1.126 1.933 7.186 1.00 98.12 187 LEU A N 1
ATOM 1450 C CA . LEU A 1 187 ? 0.222 2.413 6.934 1.00 98.12 187 LEU A CA 1
ATOM 1451 C C . LEU A 1 187 ? 0.289 2.973 5.522 1.00 98.12 187 LEU A C 1
ATOM 1453 O O . LEU A 1 187 ? -0.122 2.313 4.570 1.00 98.12 187 LEU A O 1
ATOM 1457 N N . LYS A 1 188 ? 0.848 4.172 5.396 1.00 98.44 188 LYS A N 1
ATOM 1458 C CA . LYS A 1 188 ? 1.142 4.827 4.127 1.00 98.44 188 LYS A CA 1
ATOM 1459 C C . LYS A 1 188 ? 2.614 5.226 4.061 1.00 98.44 188 LYS A C 1
ATOM 1461 O O . LYS A 1 188 ? 3.175 5.743 5.031 1.00 98.44 188 LYS A O 1
ATOM 1466 N N . TRP A 1 189 ? 3.234 5.004 2.914 1.00 98.12 189 TRP A N 1
ATOM 1467 C CA . TRP A 1 189 ? 4.623 5.359 2.640 1.00 98.12 189 TRP A CA 1
ATOM 1468 C C . TRP A 1 189 ? 4.768 5.912 1.228 1.00 98.12 189 TRP A C 1
ATOM 1470 O O . TRP A 1 189 ? 3.910 5.717 0.366 1.00 98.12 189 TRP A O 1
ATOM 1480 N N . ASN A 1 190 ? 5.893 6.575 0.996 1.00 97.88 190 ASN A N 1
ATOM 1481 C CA . ASN A 1 190 ? 6.351 6.993 -0.315 1.00 97.88 190 ASN A CA 1
ATOM 1482 C C . ASN A 1 190 ? 7.562 6.142 -0.696 1.00 97.88 190 ASN A C 1
ATOM 1484 O O . ASN A 1 190 ? 8.360 5.773 0.162 1.00 97.88 190 ASN A O 1
ATOM 1488 N N . ALA A 1 191 ? 7.677 5.807 -1.975 1.00 96.94 191 ALA A N 1
ATOM 1489 C CA . ALA A 1 191 ? 8.860 5.153 -2.510 1.00 96.94 191 ALA A CA 1
ATOM 1490 C C . ALA A 1 191 ? 9.120 5.674 -3.918 1.00 96.94 191 ALA A C 1
ATOM 1492 O O . ALA A 1 191 ? 8.166 5.804 -4.696 1.00 96.94 191 ALA A O 1
ATOM 1493 N N . SER A 1 192 ? 10.382 5.963 -4.209 1.00 94.19 192 SER A N 1
ATOM 1494 C CA . SER A 1 192 ? 10.835 6.469 -5.498 1.00 94.19 192 SER A CA 1
ATOM 1495 C C . SER A 1 192 ? 12.183 5.880 -5.879 1.00 94.19 192 SER A C 1
ATOM 1497 O O . SER A 1 192 ? 12.953 5.455 -5.018 1.00 94.19 192 SER A O 1
ATOM 1499 N N . ASP A 1 193 ? 12.471 5.871 -7.171 1.00 88.62 193 ASP A N 1
ATOM 1500 C CA . ASP A 1 193 ? 13.742 5.389 -7.704 1.00 88.62 193 ASP A CA 1
ATOM 1501 C C . ASP A 1 193 ? 14.274 6.374 -8.754 1.00 88.62 193 ASP A C 1
ATOM 1503 O O . ASP A 1 193 ? 13.517 6.896 -9.575 1.00 88.62 193 ASP A O 1
ATOM 1507 N N . ALA A 1 194 ? 15.578 6.653 -8.718 1.00 82.88 194 ALA A N 1
ATOM 1508 C CA . ALA A 1 194 ? 16.228 7.535 -9.684 1.00 82.88 194 ALA A CA 1
ATOM 1509 C C . ALA A 1 194 ? 16.219 6.945 -11.105 1.00 82.88 194 ALA A C 1
ATOM 1511 O O . ALA A 1 194 ? 16.218 7.703 -12.077 1.00 82.88 194 ALA A O 1
ATOM 1512 N N . ASP A 1 195 ? 16.144 5.616 -11.226 1.00 77.19 195 ASP A N 1
ATOM 1513 C CA . ASP A 1 195 ? 15.980 4.910 -12.500 1.00 77.19 195 ASP A CA 1
ATOM 1514 C C . ASP A 1 195 ? 14.513 4.878 -12.984 1.00 77.19 195 ASP A C 1
ATOM 1516 O O . ASP A 1 195 ? 14.224 4.450 -14.109 1.00 77.19 195 ASP A O 1
ATOM 1520 N N . GLY A 1 196 ? 13.610 5.438 -12.166 1.00 82.56 196 GLY A N 1
ATOM 1521 C CA . GLY A 1 196 ? 12.180 5.625 -12.380 1.00 82.56 196 GLY A CA 1
ATOM 1522 C C . GLY A 1 196 ? 11.348 4.634 -11.572 1.00 82.56 196 GLY A C 1
ATOM 1523 O O . GLY A 1 196 ? 11.605 3.447 -11.629 1.00 82.56 196 GLY A O 1
ATOM 1524 N N . ASP A 1 197 ? 10.283 5.084 -10.903 1.00 86.00 197 ASP A N 1
ATOM 1525 C CA . ASP A 1 197 ? 9.506 4.286 -9.929 1.00 86.00 197 ASP A CA 1
ATOM 1526 C C . ASP A 1 197 ? 8.984 2.920 -10.421 1.00 86.00 197 ASP A C 1
ATOM 1528 O O . ASP A 1 197 ? 8.658 2.054 -9.610 1.00 86.00 197 ASP A O 1
ATOM 1532 N N . ALA A 1 198 ? 8.898 2.708 -11.738 1.00 85.62 198 ALA A N 1
ATOM 1533 C CA . ALA A 1 198 ? 8.569 1.412 -12.332 1.00 85.62 198 ALA A CA 1
ATOM 1534 C C . ALA A 1 198 ? 9.683 0.354 -12.168 1.00 85.62 198 ALA A C 1
ATOM 1536 O O . ALA A 1 198 ? 9.411 -0.830 -12.356 1.00 85.62 198 ALA A O 1
ATOM 1537 N N . SER A 1 199 ? 10.913 0.756 -11.824 1.00 87.06 199 SER A N 1
ATOM 1538 C CA . SER A 1 199 ? 12.015 -0.141 -11.451 1.00 87.06 199 SER A CA 1
ATOM 1539 C C . SER A 1 199 ? 11.815 -0.759 -10.069 1.00 87.06 199 SER A C 1
ATOM 1541 O O . SER A 1 199 ? 12.421 -1.789 -9.785 1.00 87.06 199 SER A O 1
ATOM 1543 N N . ILE A 1 200 ? 10.961 -0.183 -9.214 1.00 93.62 200 ILE A N 1
ATOM 1544 C CA . ILE A 1 200 ? 10.627 -0.766 -7.915 1.00 93.62 200 ILE A CA 1
ATOM 1545 C C . ILE A 1 200 ? 9.800 -2.023 -8.176 1.00 93.62 200 ILE A C 1
ATOM 1547 O O . ILE A 1 200 ? 8.645 -1.954 -8.602 1.00 93.62 200 ILE A O 1
ATOM 1551 N N . SER A 1 201 ? 10.391 -3.185 -7.917 1.00 95.19 201 SER A N 1
ATOM 1552 C CA . SER A 1 201 ? 9.780 -4.484 -8.190 1.00 95.19 201 SER A CA 1
ATOM 1553 C C . SER A 1 201 ? 8.854 -4.912 -7.052 1.00 95.19 201 SER A C 1
ATOM 1555 O O . SER A 1 201 ? 7.772 -5.454 -7.299 1.00 95.19 201 SER A O 1
ATOM 1557 N N . ALA A 1 202 ? 9.229 -4.611 -5.803 1.00 97.94 202 ALA A N 1
ATOM 1558 C CA . ALA A 1 202 ? 8.473 -5.016 -4.629 1.00 97.94 202 ALA A CA 1
ATOM 1559 C C . ALA A 1 202 ? 8.567 -4.028 -3.461 1.00 97.94 202 ALA A C 1
ATOM 1561 O O . ALA A 1 202 ? 9.605 -3.418 -3.201 1.00 97.94 202 ALA A O 1
ATOM 1562 N N . ILE A 1 203 ? 7.480 -3.956 -2.688 1.00 98.56 203 ILE A N 1
ATOM 1563 C CA . ILE A 1 203 ? 7.514 -3.449 -1.315 1.00 98.56 203 ILE A CA 1
ATOM 1564 C C . ILE A 1 203 ? 7.475 -4.644 -0.373 1.00 98.56 203 ILE A C 1
ATOM 1566 O O . ILE A 1 203 ? 6.507 -5.403 -0.339 1.00 98.56 203 ILE A O 1
ATOM 1570 N N . ARG A 1 204 ? 8.536 -4.815 0.404 1.00 98.38 204 ARG A N 1
ATOM 1571 C CA . ARG A 1 204 ? 8.692 -5.908 1.360 1.00 98.38 204 ARG A CA 1
ATOM 1572 C C . ARG A 1 204 ? 8.151 -5.463 2.706 1.00 98.38 204 ARG A C 1
ATOM 1574 O O . ARG A 1 204 ? 8.519 -4.391 3.180 1.00 98.38 204 ARG A O 1
ATOM 1581 N N . ILE A 1 205 ? 7.311 -6.283 3.327 1.00 98.62 205 ILE A N 1
ATOM 1582 C CA . ILE A 1 205 ? 6.716 -6.012 4.640 1.00 98.62 205 ILE A CA 1
ATOM 1583 C C . ILE A 1 205 ? 6.839 -7.232 5.555 1.00 98.62 205 ILE A C 1
ATOM 1585 O O . ILE A 1 205 ? 6.661 -8.370 5.119 1.00 98.62 205 ILE A O 1
ATOM 1589 N N . VAL A 1 206 ? 7.149 -7.005 6.833 1.00 98.19 206 VAL A N 1
ATOM 1590 C CA . VAL A 1 206 ? 7.240 -8.060 7.857 1.00 98.19 206 VAL A CA 1
ATOM 1591 C C . VAL A 1 206 ? 6.885 -7.522 9.246 1.00 98.19 206 VAL A C 1
ATOM 1593 O O . VAL A 1 206 ? 7.103 -6.348 9.546 1.00 98.19 206 VAL A O 1
ATOM 1596 N N . LEU A 1 207 ? 6.325 -8.380 10.102 1.00 96.94 207 LEU A N 1
ATOM 1597 C CA . LEU A 1 207 ? 6.064 -8.075 11.510 1.00 96.94 207 LEU A CA 1
ATOM 1598 C C . LEU A 1 207 ? 7.202 -8.585 12.390 1.00 96.94 207 LEU A C 1
ATOM 1600 O O . LEU A 1 207 ? 7.575 -9.751 12.299 1.00 96.94 207 LEU A O 1
ATOM 1604 N N . ASN A 1 208 ? 7.657 -7.733 13.309 1.00 95.75 208 ASN A N 1
ATOM 1605 C CA . ASN A 1 208 ? 8.498 -8.045 14.472 1.00 95.75 208 ASN A CA 1
ATOM 1606 C C . ASN A 1 208 ? 9.916 -8.600 14.229 1.00 95.75 208 ASN A C 1
ATOM 1608 O O . ASN A 1 208 ? 10.788 -8.318 15.046 1.00 95.75 208 ASN A O 1
ATOM 1612 N N . ASP A 1 209 ? 10.166 -9.360 13.165 1.00 93.12 209 ASP A N 1
ATOM 1613 C CA . ASP A 1 209 ? 11.439 -10.039 12.918 1.00 93.12 209 ASP A CA 1
ATOM 1614 C C . ASP A 1 209 ? 11.822 -9.988 11.431 1.00 93.12 209 ASP A C 1
ATOM 1616 O O . ASP A 1 209 ? 11.247 -10.682 10.594 1.00 93.12 209 ASP A O 1
ATOM 1620 N N . THR A 1 210 ? 12.824 -9.170 11.103 1.00 94.69 210 THR A N 1
ATOM 1621 C CA . THR A 1 210 ? 13.352 -9.018 9.738 1.00 94.69 210 THR A CA 1
ATOM 1622 C C . THR A 1 210 ? 14.309 -10.136 9.322 1.00 94.69 210 THR A C 1
ATOM 1624 O O . THR A 1 210 ? 14.662 -10.223 8.145 1.00 94.69 210 THR A O 1
ATOM 1627 N N . SER A 1 211 ? 14.731 -10.996 10.256 1.00 93.75 211 SER A N 1
ATOM 1628 C CA . SER A 1 211 ? 15.633 -12.121 9.986 1.00 93.75 211 SER A CA 1
ATOM 1629 C C . SER A 1 211 ? 14.891 -13.373 9.500 1.00 93.75 211 SER A C 1
ATOM 1631 O O . SER A 1 211 ? 15.463 -14.202 8.789 1.00 93.75 211 SER A O 1
ATOM 1633 N N . ALA A 1 212 ? 13.595 -13.484 9.807 1.00 91.38 212 ALA A N 1
ATOM 1634 C CA . ALA A 1 212 ? 12.734 -14.580 9.379 1.00 91.38 212 ALA A CA 1
ATOM 1635 C C . ALA A 1 212 ? 12.278 -14.405 7.918 1.00 91.38 212 ALA A C 1
ATOM 1637 O O . ALA A 1 212 ? 11.168 -13.948 7.643 1.00 91.38 212 ALA A O 1
ATOM 1638 N N . SER A 1 213 ? 13.123 -14.802 6.961 1.00 89.62 213 SER A N 1
ATOM 1639 C CA . SER A 1 213 ? 12.868 -14.634 5.519 1.00 89.62 213 SER A CA 1
ATOM 1640 C C . SER A 1 213 ? 11.533 -15.219 5.034 1.00 89.62 213 SER A C 1
ATOM 1642 O O . SER A 1 213 ? 10.904 -14.635 4.155 1.00 89.62 213 SER A O 1
ATOM 1644 N N . SER A 1 214 ? 11.057 -16.314 5.636 1.00 91.12 214 SER A N 1
ATOM 1645 C CA . SER A 1 214 ? 9.757 -16.935 5.335 1.00 91.12 214 SER A CA 1
ATOM 1646 C C . SER A 1 214 ? 8.541 -16.109 5.774 1.00 91.12 214 SER A C 1
ATOM 1648 O O . SER A 1 214 ? 7.426 -16.384 5.336 1.00 91.12 214 SER A O 1
ATOM 1650 N N . SER A 1 215 ? 8.734 -15.133 6.664 1.00 93.81 215 SER A N 1
ATOM 1651 C CA . SER A 1 215 ? 7.680 -14.245 7.170 1.00 93.81 215 SER A CA 1
ATOM 1652 C C . SER A 1 215 ? 7.588 -12.932 6.391 1.00 93.81 215 SER A C 1
ATOM 1654 O O . SER A 1 215 ? 6.650 -12.165 6.611 1.00 93.81 215 SER A O 1
ATOM 1656 N N . ILE A 1 216 ? 8.541 -12.666 5.492 1.00 97.75 216 ILE A N 1
ATOM 1657 C CA . ILE A 1 216 ? 8.547 -11.469 4.653 1.00 97.75 216 ILE A CA 1
ATOM 1658 C C . ILE A 1 216 ? 7.543 -11.654 3.516 1.00 97.75 216 ILE A C 1
ATOM 1660 O O . ILE A 1 216 ? 7.587 -12.641 2.782 1.00 97.75 216 ILE A O 1
ATOM 1664 N N . VAL A 1 217 ? 6.651 -10.680 3.364 1.00 98.38 217 VAL A N 1
ATOM 1665 C CA . VAL A 1 217 ? 5.672 -10.624 2.278 1.00 98.38 217 VAL A CA 1
ATOM 1666 C C . VAL A 1 217 ? 6.133 -9.591 1.253 1.00 98.38 217 VAL A C 1
ATOM 1668 O O . VAL A 1 217 ? 6.455 -8.461 1.619 1.00 98.38 217 VAL A O 1
ATOM 1671 N N . ASN A 1 218 ? 6.153 -9.969 -0.026 1.00 98.06 218 ASN A N 1
ATOM 1672 C CA . ASN A 1 218 ? 6.510 -9.079 -1.132 1.00 98.06 218 ASN A CA 1
ATOM 1673 C C . ASN A 1 218 ? 5.230 -8.574 -1.811 1.00 98.06 218 ASN A C 1
ATOM 1675 O O . ASN A 1 218 ? 4.565 -9.316 -2.533 1.00 98.06 218 ASN A O 1
ATOM 1679 N N . LEU A 1 219 ? 4.878 -7.317 -1.560 1.00 98.50 219 LEU A N 1
ATOM 1680 C CA . LEU A 1 219 ? 3.778 -6.615 -2.217 1.00 98.50 219 LEU A CA 1
ATOM 1681 C C . LEU A 1 219 ? 4.246 -6.051 -3.563 1.00 98.50 219 LEU A C 1
ATOM 1683 O O . LEU A 1 219 ? 5.444 -5.862 -3.773 1.00 98.50 219 LEU A O 1
ATOM 1687 N N . GLY A 1 220 ? 3.312 -5.721 -4.459 1.00 97.56 220 GLY A N 1
ATOM 1688 C CA . GLY A 1 220 ? 3.658 -5.086 -5.735 1.00 97.56 220 GLY A CA 1
ATOM 1689 C C . GLY A 1 220 ? 4.389 -3.756 -5.526 1.00 97.56 220 GLY A C 1
ATOM 1690 O O . GLY A 1 220 ? 4.008 -2.980 -4.646 1.00 97.56 220 GLY A O 1
ATOM 1691 N N . GLY A 1 221 ? 5.415 -3.476 -6.335 1.00 96.69 221 GLY A N 1
ATOM 1692 C CA . GLY A 1 221 ? 6.281 -2.300 -6.177 1.00 96.69 221 GLY A CA 1
ATOM 1693 C C . GLY A 1 221 ? 5.572 -0.940 -6.214 1.00 96.69 221 GLY A C 1
ATOM 1694 O O . GLY A 1 221 ? 6.053 0.019 -5.616 1.00 96.69 221 GLY A O 1
ATOM 1695 N N . GLY A 1 222 ? 4.379 -0.861 -6.815 1.00 96.12 222 GLY A N 1
ATOM 1696 C CA . GLY A 1 222 ? 3.514 0.327 -6.800 1.00 96.12 222 GLY A CA 1
ATOM 1697 C C . GLY A 1 222 ? 2.699 0.537 -5.514 1.00 96.12 222 GLY A C 1
ATOM 1698 O O . GLY A 1 222 ? 2.028 1.556 -5.386 1.00 96.12 222 GLY A O 1
ATOM 1699 N N . THR A 1 223 ? 2.738 -0.385 -4.546 1.00 98.25 223 THR A N 1
ATOM 1700 C CA . THR A 1 223 ? 1.939 -0.282 -3.311 1.00 98.25 223 THR A CA 1
ATOM 1701 C C . THR A 1 223 ? 2.423 0.889 -2.453 1.00 98.25 223 THR A C 1
ATOM 1703 O O . THR A 1 223 ? 3.624 1.017 -2.198 1.00 98.25 223 THR A O 1
ATOM 1706 N N . ARG A 1 224 ? 1.506 1.752 -1.999 1.00 97.69 224 ARG A N 1
ATOM 1707 C CA . ARG A 1 224 ? 1.822 2.922 -1.149 1.00 97.69 224 ARG A CA 1
ATOM 1708 C C . ARG A 1 224 ? 0.981 3.013 0.120 1.00 97.69 224 ARG A C 1
ATOM 1710 O O . ARG A 1 224 ? 1.349 3.753 1.028 1.00 97.69 224 ARG A O 1
ATOM 1717 N N . LEU A 1 225 ? -0.124 2.272 0.199 1.00 98.38 225 LEU A N 1
ATOM 1718 C CA . LEU A 1 225 ? -0.993 2.223 1.368 1.00 98.38 225 LEU A CA 1
ATOM 1719 C C . LEU A 1 225 ? -1.474 0.792 1.602 1.00 98.38 225 LEU A C 1
ATOM 1721 O O . LEU A 1 225 ? -1.915 0.117 0.672 1.00 98.38 225 LEU A O 1
ATOM 1725 N N . VAL A 1 226 ? -1.412 0.337 2.851 1.00 98.62 226 VAL A N 1
ATOM 1726 C CA . VAL A 1 226 ? -2.030 -0.924 3.275 1.00 98.62 226 VAL A CA 1
ATOM 1727 C C . VAL A 1 226 ? -2.731 -0.762 4.611 1.00 98.62 226 VAL A C 1
ATOM 1729 O O . VAL A 1 226 ? -2.263 -0.026 5.478 1.00 98.62 226 VAL A O 1
ATOM 1732 N N . THR A 1 227 ? -3.803 -1.520 4.813 1.00 98.56 227 THR A N 1
ATOM 1733 C CA . THR A 1 227 ? -4.372 -1.735 6.145 1.00 98.56 227 THR A CA 1
ATOM 1734 C C . THR A 1 227 ? -4.123 -3.170 6.581 1.00 98.56 227 THR A C 1
ATOM 1736 O O . THR A 1 227 ? -4.490 -4.117 5.886 1.00 98.56 227 THR A O 1
ATOM 1739 N N . LEU A 1 228 ? -3.491 -3.340 7.740 1.00 98.44 228 LEU A N 1
ATOM 1740 C CA . LEU A 1 228 ? -3.290 -4.638 8.373 1.00 98.44 228 LEU A CA 1
ATOM 1741 C C . LEU A 1 228 ? -4.480 -4.927 9.283 1.00 98.44 228 LEU A C 1
ATOM 1743 O O . LEU A 1 228 ? -4.833 -4.073 10.091 1.00 98.44 228 LEU A O 1
ATOM 1747 N N . ARG A 1 229 ? -5.080 -6.118 9.188 1.00 97.94 229 ARG A N 1
ATOM 1748 C CA . ARG A 1 229 ? -6.203 -6.531 10.052 1.00 97.94 229 ARG A CA 1
ATOM 1749 C C . ARG A 1 229 ? -6.099 -7.999 10.443 1.00 97.94 229 ARG A C 1
ATOM 1751 O O . ARG A 1 229 ? -6.064 -8.859 9.569 1.00 97.94 229 ARG A O 1
ATOM 1758 N N . ALA A 1 230 ? -6.144 -8.319 11.735 1.00 97.69 230 ALA A N 1
ATOM 1759 C CA . ALA A 1 230 ? -6.315 -9.706 12.178 1.00 97.69 230 ALA A CA 1
ATOM 1760 C C . ALA A 1 230 ? -7.788 -10.042 12.446 1.00 97.69 230 ALA A C 1
ATOM 1762 O O . ALA A 1 230 ? -8.507 -9.251 13.047 1.00 97.69 230 ALA A O 1
ATOM 1763 N N . ASN A 1 231 ? -8.206 -11.256 12.065 1.00 92.81 231 ASN A N 1
ATOM 1764 C CA . ASN A 1 231 ? -9.572 -11.765 12.291 1.00 92.81 231 ASN A CA 1
ATOM 1765 C C . ASN A 1 231 ? -9.610 -13.035 13.160 1.00 92.81 231 ASN A C 1
ATOM 1767 O O . ASN A 1 231 ? -10.677 -13.598 13.388 1.00 92.81 231 ASN A O 1
ATOM 1771 N N . ASN A 1 232 ? -8.451 -13.535 13.600 1.00 94.12 232 ASN A N 1
ATOM 1772 C CA . ASN A 1 232 ? -8.350 -14.712 14.458 1.00 94.12 232 ASN A CA 1
ATOM 1773 C C . ASN A 1 232 ? -7.633 -14.344 15.757 1.00 94.12 232 ASN A C 1
ATOM 1775 O O . ASN A 1 232 ? -6.476 -13.920 15.732 1.00 94.12 232 ASN A O 1
ATOM 1779 N N . PHE A 1 233 ? -8.322 -14.550 16.879 1.00 95.75 233 PHE A N 1
ATOM 1780 C CA . PHE A 1 233 ? -7.864 -14.193 18.223 1.00 95.75 233 PHE A CA 1
ATOM 1781 C C . PHE A 1 233 ? -7.742 -15.418 19.145 1.00 95.75 233 PHE A C 1
ATOM 1783 O O . PHE A 1 233 ? -7.704 -15.280 20.368 1.00 95.75 233 PHE A O 1
ATOM 1790 N N . ALA A 1 234 ? -7.707 -16.635 18.591 1.00 94.25 234 ALA A N 1
ATOM 1791 C CA . ALA A 1 234 ? -7.634 -17.868 19.379 1.00 94.25 234 ALA A CA 1
ATOM 1792 C C . ALA A 1 234 ? -6.295 -18.030 20.125 1.00 94.25 234 ALA A C 1
ATOM 1794 O O . ALA A 1 234 ? -6.250 -18.643 21.190 1.00 94.25 234 ALA A O 1
ATOM 1795 N N . SER A 1 235 ? -5.218 -17.444 19.602 1.00 95.56 235 SER A N 1
ATOM 1796 C CA . SER A 1 235 ? -3.853 -17.577 20.123 1.00 95.56 235 SER A CA 1
ATOM 1797 C C . SER A 1 235 ? -3.245 -16.213 20.461 1.00 95.56 235 SER A C 1
ATOM 1799 O O . SER A 1 235 ? -3.755 -15.183 20.030 1.00 95.56 235 SER A O 1
ATOM 1801 N N . ALA A 1 236 ? -2.163 -16.200 21.247 1.00 96.12 236 ALA A N 1
ATOM 1802 C CA . ALA A 1 236 ? -1.428 -14.973 21.589 1.00 96.12 236 ALA A CA 1
ATOM 1803 C C . ALA A 1 236 ? -0.678 -14.371 20.387 1.00 96.12 236 ALA A C 1
ATOM 1805 O O . ALA A 1 236 ? -0.388 -13.182 20.362 1.00 96.12 236 ALA A O 1
ATOM 1806 N N . THR A 1 237 ? -0.385 -15.180 19.371 1.00 96.94 237 THR A N 1
ATOM 1807 C CA . THR A 1 237 ? 0.188 -14.731 18.100 1.00 96.94 237 THR A CA 1
ATOM 1808 C C . THR A 1 237 ? -0.718 -15.175 16.961 1.00 96.94 237 THR A C 1
ATOM 1810 O O . THR A 1 237 ? -1.263 -16.278 16.994 1.00 96.94 237 THR A O 1
ATOM 1813 N N . THR A 1 238 ? -0.901 -14.312 15.968 1.00 97.31 238 THR A N 1
ATOM 1814 C CA . THR A 1 238 ? -1.808 -14.519 14.837 1.00 97.31 238 THR A CA 1
ATOM 1815 C C . THR A 1 238 ? -1.222 -13.941 13.547 1.00 97.31 238 THR A C 1
ATOM 1817 O O . THR A 1 238 ? -0.125 -13.377 13.525 1.00 97.31 238 THR A O 1
ATOM 1820 N N . SER A 1 239 ? -1.956 -14.108 12.454 1.00 97.19 239 SER A N 1
ATOM 1821 C CA . SER A 1 239 ? -1.650 -13.528 11.148 1.00 97.19 239 SER A CA 1
ATOM 1822 C C . SER A 1 239 ? -2.611 -12.379 10.835 1.00 97.19 239 SER A C 1
ATOM 1824 O O . SER A 1 239 ? -3.806 -12.493 11.127 1.00 97.19 239 SER A O 1
ATOM 1826 N N . ALA A 1 240 ? -2.126 -11.327 10.183 1.00 98.25 240 ALA A N 1
ATOM 1827 C CA . ALA A 1 240 ? -2.942 -10.231 9.671 1.00 98.25 240 ALA A CA 1
ATOM 1828 C C . ALA A 1 240 ? -3.184 -10.372 8.159 1.00 98.25 240 ALA A C 1
ATOM 1830 O O . ALA A 1 240 ? -2.275 -10.713 7.403 1.00 98.25 240 ALA A O 1
ATOM 1831 N N . ASP A 1 241 ? -4.407 -10.087 7.721 1.00 98.50 241 ASP A N 1
ATOM 1832 C CA . ASP A 1 241 ? -4.693 -9.770 6.323 1.00 98.50 241 ASP A CA 1
ATOM 1833 C C . ASP A 1 241 ? -3.994 -8.455 5.950 1.00 98.50 241 ASP A C 1
ATOM 1835 O O . ASP A 1 241 ? -3.849 -7.567 6.797 1.00 98.50 241 ASP A O 1
ATOM 1839 N N . ILE A 1 242 ? -3.618 -8.320 4.679 1.00 98.69 242 ILE A N 1
ATOM 1840 C CA . ILE A 1 242 ? -3.054 -7.092 4.111 1.00 98.69 242 ILE A CA 1
ATOM 1841 C C . ILE A 1 242 ? -4.047 -6.575 3.070 1.00 98.69 242 ILE A C 1
ATOM 1843 O O . ILE A 1 242 ? -4.206 -7.176 2.010 1.00 98.69 242 ILE A O 1
ATOM 1847 N N . LEU A 1 243 ? -4.750 -5.490 3.381 1.00 98.56 243 LEU A N 1
ATOM 1848 C CA . LEU A 1 243 ? -5.696 -4.846 2.471 1.00 98.56 243 LEU A CA 1
ATOM 1849 C C . LEU A 1 243 ? -4.943 -3.777 1.681 1.00 98.56 243 LEU A C 1
ATOM 1851 O O . LEU A 1 243 ? -4.492 -2.792 2.268 1.00 98.56 243 LEU A O 1
ATOM 1855 N N . ILE A 1 244 ? -4.802 -3.964 0.371 1.00 98.25 244 ILE A N 1
ATOM 1856 C CA . ILE A 1 244 ? -4.141 -2.999 -0.514 1.00 98.25 244 ILE A CA 1
ATOM 1857 C C . ILE A 1 244 ? -5.044 -1.774 -0.664 1.00 98.25 244 ILE A C 1
ATOM 1859 O O . ILE A 1 244 ? -6.251 -1.909 -0.864 1.00 98.25 244 ILE A O 1
ATOM 1863 N N . ASP A 1 245 ? -4.470 -0.582 -0.491 1.00 96.50 245 ASP A N 1
ATOM 1864 C CA . ASP A 1 245 ? -5.187 0.699 -0.447 1.00 96.50 245 ASP A CA 1
ATOM 1865 C C . ASP A 1 245 ? -6.319 0.740 0.602 1.00 96.50 245 ASP A C 1
ATOM 1867 O O . ASP A 1 245 ? -7.277 1.505 0.493 1.00 96.50 245 ASP A O 1
ATOM 1871 N N . GLY A 1 246 ? -6.224 -0.108 1.635 1.00 94.94 246 GLY A N 1
ATOM 1872 C CA . GLY A 1 246 ? -7.240 -0.238 2.682 1.00 94.94 246 GLY A CA 1
ATOM 1873 C C . GLY A 1 246 ? -8.576 -0.804 2.184 1.00 94.94 246 GLY A C 1
ATOM 1874 O O . GLY A 1 246 ? -9.589 -0.711 2.881 1.00 94.94 246 GLY A O 1
ATOM 1875 N N . ALA A 1 247 ? -8.603 -1.393 0.986 1.00 94.94 247 ALA A N 1
ATOM 1876 C CA . ALA A 1 247 ? -9.813 -1.886 0.349 1.00 94.94 247 ALA A CA 1
ATOM 1877 C C . ALA A 1 247 ? -10.129 -3.339 0.740 1.00 94.94 247 ALA A C 1
ATOM 1879 O O . ALA A 1 247 ? -9.350 -4.260 0.508 1.00 94.94 247 ALA A O 1
ATOM 1880 N N . GLU A 1 248 ? -11.332 -3.577 1.267 1.00 92.88 248 GLU A N 1
ATOM 1881 C CA . GLU A 1 248 ? -11.781 -4.920 1.674 1.00 92.88 248 GLU A CA 1
ATOM 1882 C C . GLU A 1 248 ? -12.005 -5.884 0.498 1.00 92.88 248 GLU A C 1
ATOM 1884 O O . GLU A 1 248 ? -12.048 -7.093 0.706 1.00 92.88 248 GLU A O 1
ATOM 1889 N N . PHE A 1 249 ? -12.130 -5.367 -0.729 1.00 94.75 249 PHE A N 1
ATOM 1890 C CA . PHE A 1 249 ? -12.211 -6.172 -1.952 1.00 94.75 249 PHE A CA 1
ATOM 1891 C C . PHE A 1 249 ? -10.833 -6.492 -2.554 1.00 94.75 249 PHE A C 1
ATOM 1893 O O . PHE A 1 249 ? -10.755 -7.294 -3.481 1.00 94.75 249 PHE A O 1
ATOM 1900 N N . ASN A 1 250 ? -9.757 -5.881 -2.046 1.00 97.25 250 ASN A N 1
ATOM 1901 C CA . ASN A 1 250 ? -8.394 -6.051 -2.547 1.00 97.25 250 ASN A CA 1
ATOM 1902 C C . ASN A 1 250 ? -7.468 -6.547 -1.426 1.00 97.25 250 ASN A C 1
ATOM 1904 O O . ASN A 1 250 ? -6.601 -5.830 -0.924 1.00 97.25 250 ASN A O 1
ATOM 1908 N N . ILE A 1 251 ? -7.702 -7.785 -0.989 1.00 97.94 251 ILE A N 1
ATOM 1909 C CA . ILE A 1 251 ? -6.900 -8.437 0.050 1.00 97.94 251 ILE A CA 1
ATOM 1910 C C . ILE A 1 251 ? -5.754 -9.193 -0.618 1.00 97.94 251 ILE A C 1
ATOM 1912 O O . ILE A 1 251 ? -5.981 -10.045 -1.479 1.00 97.94 251 ILE A O 1
ATOM 1916 N N . PHE A 1 252 ? -4.524 -8.914 -0.192 1.00 98.38 252 PHE A N 1
ATOM 1917 C CA . PHE A 1 252 ? -3.353 -9.632 -0.670 1.00 98.38 252 PHE A CA 1
ATOM 1918 C C . PHE A 1 252 ? -3.443 -11.124 -0.285 1.00 98.38 252 PHE A C 1
ATOM 1920 O O . PHE A 1 252 ? -3.787 -11.431 0.861 1.00 98.38 252 PHE A O 1
ATOM 1927 N N . PRO A 1 253 ? -3.122 -12.070 -1.191 1.00 97.31 253 PRO A N 1
ATOM 1928 C CA . PRO A 1 253 ? -3.314 -13.500 -0.929 1.00 97.31 253 PRO A CA 1
ATOM 1929 C C . PRO A 1 253 ? -2.516 -14.044 0.263 1.00 97.31 253 PRO A C 1
ATOM 1931 O O . PRO A 1 253 ? -2.979 -14.944 0.966 1.00 97.31 253 PRO A O 1
ATOM 1934 N N . GLN A 1 254 ? -1.311 -13.515 0.494 1.00 97.12 254 GLN A N 1
ATOM 1935 C CA . GLN A 1 254 ? -0.468 -13.913 1.619 1.00 97.12 254 GLN A CA 1
ATOM 1936 C C . GLN A 1 254 ? -0.775 -13.062 2.854 1.00 97.12 254 GLN A C 1
ATOM 1938 O O . GLN A 1 254 ? -0.880 -11.839 2.782 1.00 97.12 254 GLN A O 1
ATOM 1943 N N . LYS A 1 255 ? -0.857 -13.713 4.016 1.00 97.19 255 LYS A N 1
ATOM 1944 C CA . LYS A 1 255 ? -1.019 -13.034 5.304 1.00 97.19 255 LYS A CA 1
ATOM 1945 C C . LYS A 1 255 ? 0.326 -12.664 5.916 1.00 97.19 255 LYS A C 1
ATOM 1947 O O . LYS A 1 255 ? 1.318 -13.371 5.742 1.00 97.19 255 LYS A O 1
ATOM 1952 N N . LEU A 1 256 ? 0.325 -11.597 6.706 1.00 97.62 256 LEU A N 1
ATOM 1953 C CA . LEU A 1 256 ? 1.470 -11.170 7.496 1.00 97.62 256 LEU A CA 1
ATOM 1954 C C . LEU A 1 256 ? 1.478 -11.921 8.831 1.00 97.62 256 LEU A C 1
ATOM 1956 O O . LEU A 1 256 ? 0.620 -11.697 9.685 1.00 97.62 256 LEU A O 1
ATOM 1960 N N . ASN A 1 257 ? 2.415 -12.847 9.006 1.00 96.44 257 ASN A N 1
ATOM 1961 C CA . ASN A 1 257 ? 2.493 -13.682 10.205 1.00 96.44 257 ASN A CA 1
ATOM 1962 C C . ASN A 1 257 ? 3.228 -12.978 11.349 1.00 96.44 257 ASN A C 1
ATOM 1964 O O . ASN A 1 257 ? 4.069 -12.115 11.119 1.00 96.44 257 ASN A O 1
ATOM 1968 N N . GLY A 1 258 ? 2.953 -13.401 12.584 1.00 95.19 258 GLY A N 1
ATOM 1969 C CA . GLY A 1 258 ? 3.727 -12.979 13.753 1.00 95.19 258 GLY A CA 1
ATOM 1970 C C . GLY A 1 258 ? 3.162 -11.774 14.502 1.00 95.19 258 GLY A C 1
ATOM 1971 O O . GLY A 1 258 ? 3.863 -11.236 15.355 1.00 95.19 258 GLY A O 1
ATOM 1972 N N . LEU A 1 259 ? 1.914 -11.366 14.236 1.00 97.69 259 LEU A N 1
ATOM 1973 C CA . LEU A 1 259 ? 1.236 -10.329 15.018 1.00 97.69 259 LEU A CA 1
ATOM 1974 C C . LEU A 1 259 ? 0.979 -10.849 16.433 1.00 97.69 259 LEU A C 1
ATOM 1976 O O . LEU A 1 259 ? 0.269 -11.839 16.604 1.00 97.69 259 LEU A O 1
ATOM 1980 N N . LYS A 1 260 ? 1.520 -10.181 17.446 1.00 98.00 260 LYS A N 1
ATOM 1981 C CA . LYS A 1 260 ? 1.311 -10.528 18.854 1.00 98.00 260 LYS A CA 1
ATOM 1982 C C . LYS A 1 260 ? 0.123 -9.746 19.408 1.00 98.00 260 LYS A C 1
ATOM 1984 O O . LYS A 1 260 ? 0.036 -8.543 19.198 1.00 98.00 260 LYS A O 1
ATOM 1989 N N . LEU A 1 261 ? -0.796 -10.421 20.084 1.00 98.25 261 LEU A N 1
ATOM 1990 C CA . LEU A 1 261 ? -1.971 -9.826 20.717 1.00 98.25 261 LEU A CA 1
ATOM 1991 C C . LEU A 1 261 ? -1.710 -9.640 22.217 1.00 98.25 261 LEU A C 1
ATOM 1993 O O . LEU A 1 261 ? -1.080 -10.491 22.839 1.00 98.25 261 LEU A O 1
ATOM 1997 N N . ASP A 1 262 ? -2.222 -8.545 22.774 1.00 97.88 262 ASP A N 1
ATOM 1998 C CA . ASP A 1 262 ? -1.900 -8.015 24.107 1.00 97.88 262 ASP A CA 1
ATOM 1999 C C . ASP A 1 262 ? -0.392 -7.835 24.346 1.00 97.88 262 ASP A C 1
ATOM 2001 O O . ASP A 1 262 ? 0.107 -8.024 25.455 1.00 97.88 262 ASP A O 1
ATOM 2005 N N . ASP A 1 263 ? 0.337 -7.455 23.295 1.00 98.31 263 ASP A N 1
ATOM 2006 C CA . ASP A 1 263 ? 1.788 -7.275 23.334 1.00 98.31 263 ASP A CA 1
ATOM 2007 C C . ASP A 1 263 ? 2.249 -6.177 22.355 1.00 98.31 263 ASP A C 1
ATOM 2009 O O . ASP A 1 263 ? 1.493 -5.682 21.507 1.00 98.31 263 ASP A O 1
ATOM 2013 N N . PHE A 1 264 ? 3.512 -5.784 22.483 1.00 97.81 264 PHE A N 1
ATOM 2014 C CA . PHE A 1 264 ? 4.180 -4.817 21.629 1.00 97.81 264 PHE A CA 1
ATOM 2015 C C . PHE A 1 264 ? 4.616 -5.430 20.298 1.00 97.81 264 PHE A C 1
ATOM 2017 O O . PHE A 1 264 ? 5.228 -6.498 20.234 1.00 97.81 264 PHE A O 1
ATOM 2024 N N . ASN A 1 265 ? 4.346 -4.690 19.228 1.00 97.75 265 ASN A N 1
ATOM 2025 C CA . ASN A 1 265 ? 4.665 -5.046 17.860 1.00 97.75 265 ASN A CA 1
ATOM 2026 C C . ASN A 1 265 ? 5.423 -3.920 17.151 1.00 97.75 265 ASN A C 1
ATOM 2028 O O . ASN A 1 265 ? 5.399 -2.755 17.565 1.00 97.75 265 ASN A O 1
ATOM 2032 N N . LYS A 1 266 ? 6.067 -4.299 16.049 1.00 96.62 266 LYS A N 1
ATOM 2033 C CA . LYS A 1 266 ? 6.686 -3.419 15.062 1.00 96.62 266 LYS A CA 1
ATOM 2034 C C . LYS A 1 266 ? 6.378 -3.927 13.662 1.00 96.62 266 LYS A C 1
ATOM 2036 O O . LYS A 1 266 ? 6.333 -5.137 13.433 1.00 96.62 266 LYS A O 1
ATOM 2041 N N . VAL A 1 267 ? 6.215 -2.998 12.732 1.00 97.50 267 VAL A N 1
ATOM 2042 C CA . VAL A 1 267 ? 6.148 -3.296 11.300 1.00 97.50 267 VAL A CA 1
ATOM 2043 C C . VAL A 1 267 ? 7.442 -2.816 10.663 1.00 97.50 267 VAL A C 1
ATOM 2045 O O . VAL A 1 267 ? 7.922 -1.729 10.978 1.00 97.50 267 VAL A O 1
ATOM 2048 N N . TYR A 1 268 ? 8.000 -3.626 9.775 1.00 97.75 268 TYR A N 1
ATOM 2049 C CA . TYR A 1 268 ? 9.172 -3.275 8.992 1.00 97.75 268 TYR A CA 1
ATOM 2050 C C . TYR A 1 268 ? 8.807 -3.242 7.514 1.00 97.75 268 TYR A C 1
ATOM 2052 O O . TYR A 1 268 ? 8.184 -4.187 7.025 1.00 97.75 268 TYR A O 1
ATOM 2060 N N . ILE A 1 269 ? 9.198 -2.172 6.818 1.00 98.19 269 ILE A N 1
ATOM 2061 C CA . ILE A 1 269 ? 9.017 -2.033 5.365 1.00 98.19 269 ILE A CA 1
ATOM 2062 C C . ILE A 1 269 ? 10.321 -1.659 4.656 1.00 98.19 269 ILE A C 1
ATOM 2064 O O . ILE A 1 269 ? 11.182 -1.001 5.237 1.00 98.19 269 ILE A O 1
ATOM 2068 N N . GLN A 1 270 ? 10.476 -2.102 3.411 1.00 97.69 270 GLN A N 1
ATOM 2069 C CA . GLN A 1 270 ? 11.654 -1.868 2.570 1.00 97.69 270 GLN A CA 1
ATOM 2070 C C . GLN A 1 270 ? 11.242 -1.943 1.093 1.00 97.69 270 GLN A C 1
ATOM 2072 O O . GLN A 1 270 ? 10.420 -2.788 0.741 1.00 97.69 270 GLN A O 1
ATOM 2077 N N . ALA A 1 271 ? 11.802 -1.092 0.231 1.00 98.12 271 ALA A N 1
ATOM 2078 C CA . ALA A 1 271 ? 11.642 -1.236 -1.219 1.00 98.12 271 ALA A CA 1
ATOM 2079 C C . ALA A 1 271 ? 12.776 -2.090 -1.795 1.00 98.12 271 ALA A C 1
ATOM 2081 O O . ALA A 1 271 ? 13.909 -2.041 -1.309 1.00 98.12 271 ALA A O 1
ATOM 2082 N N . GLU A 1 272 ? 12.445 -2.873 -2.816 1.00 95.38 272 GLU A N 1
ATOM 2083 C CA . GLU A 1 272 ? 13.363 -3.660 -3.635 1.00 95.38 272 GLU A CA 1
ATOM 2084 C C . GLU A 1 272 ? 13.131 -3.301 -5.105 1.00 95.38 272 GLU A C 1
ATOM 2086 O O . GLU A 1 272 ? 11.983 -3.216 -5.548 1.00 95.38 272 GLU A O 1
ATOM 2091 N N . ASP A 1 273 ? 14.206 -3.068 -5.852 1.00 91.62 273 ASP A N 1
ATOM 2092 C CA . ASP A 1 273 ? 14.140 -2.824 -7.294 1.00 91.62 273 ASP A CA 1
ATOM 2093 C C . ASP A 1 273 ? 14.231 -4.126 -8.113 1.00 91.62 273 ASP A C 1
ATOM 2095 O O . ASP A 1 273 ? 14.357 -5.230 -7.578 1.00 91.62 273 ASP A O 1
ATOM 2099 N N . ILE A 1 274 ? 14.130 -4.025 -9.438 1.00 85.81 274 ILE A N 1
ATOM 2100 C CA . ILE A 1 274 ? 14.269 -5.160 -10.369 1.00 85.81 274 ILE A CA 1
ATOM 2101 C C . ILE A 1 274 ? 15.662 -5.806 -10.347 1.00 85.81 274 ILE A C 1
ATOM 2103 O O . ILE A 1 274 ? 15.820 -6.940 -10.799 1.00 85.81 274 ILE A O 1
ATOM 2107 N N . SER A 1 275 ? 16.666 -5.098 -9.829 1.00 81.31 275 SER A N 1
ATOM 2108 C CA . SER A 1 275 ? 18.041 -5.570 -9.699 1.00 81.31 275 SER A CA 1
ATOM 2109 C C . SER A 1 275 ? 18.259 -6.373 -8.401 1.00 81.31 275 SER A C 1
ATOM 2111 O O . SER A 1 275 ? 19.242 -7.104 -8.269 1.00 81.31 275 SER A O 1
ATOM 2113 N N . GLY A 1 276 ? 17.321 -6.270 -7.450 1.00 87.44 276 GLY A N 1
ATOM 2114 C CA . GLY A 1 276 ? 17.405 -6.829 -6.103 1.00 87.44 276 GLY A CA 1
ATOM 2115 C C . GLY A 1 276 ? 18.075 -5.898 -5.086 1.00 87.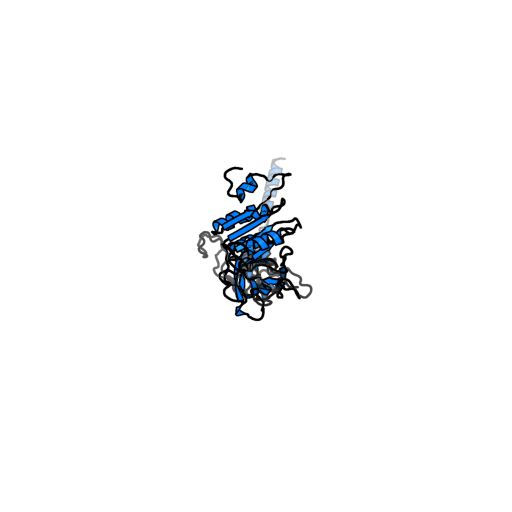44 276 GLY A C 1
ATOM 2116 O O . GLY A 1 276 ? 18.262 -6.301 -3.930 1.00 87.44 276 GLY A O 1
ATOM 2117 N N . ALA A 1 277 ? 18.438 -4.667 -5.468 1.00 88.94 277 ALA A N 1
ATOM 2118 C CA . ALA A 1 277 ? 18.939 -3.680 -4.521 1.00 88.94 277 ALA A CA 1
ATOM 2119 C C . ALA A 1 277 ? 17.795 -3.178 -3.628 1.00 88.94 277 ALA A C 1
ATOM 2121 O O . ALA A 1 277 ? 16.635 -3.093 -4.034 1.00 88.94 277 ALA A O 1
ATOM 2122 N N . ARG A 1 278 ? 18.119 -2.902 -2.361 1.00 94.31 278 ARG A N 1
ATOM 2123 C CA . ARG A 1 278 ? 17.131 -2.672 -1.300 1.00 94.31 278 ARG A CA 1
ATOM 2124 C C . ARG A 1 278 ? 17.436 -1.422 -0.491 1.00 94.31 278 ARG A C 1
ATOM 2126 O O . ARG A 1 278 ? 18.597 -1.151 -0.183 1.00 94.31 278 ARG A O 1
ATOM 2133 N N . THR A 1 279 ? 16.388 -0.730 -0.049 1.00 96.56 279 THR A N 1
ATOM 2134 C CA . THR A 1 279 ? 16.508 0.315 0.989 1.00 96.56 279 THR A CA 1
ATOM 2135 C C . THR A 1 279 ? 16.918 -0.300 2.323 1.00 96.56 279 THR A C 1
ATOM 2137 O O . THR A 1 279 ? 16.788 -1.504 2.496 1.00 96.56 279 THR A O 1
ATOM 2140 N N . PRO A 1 280 ? 17.362 0.449 3.339 1.00 95.88 280 PRO A N 1
ATOM 2141 C CA . PRO A 1 280 ? 17.308 -0.058 4.709 1.00 95.88 280 PRO A CA 1
ATOM 2142 C C . PRO A 1 280 ? 15.859 -0.394 5.110 1.00 95.88 280 PRO A C 1
ATOM 2144 O O . PRO A 1 280 ? 14.907 0.142 4.538 1.00 95.88 280 PRO A O 1
ATOM 2147 N N . TRP A 1 281 ? 15.678 -1.275 6.096 1.00 96.69 281 TRP A N 1
ATOM 2148 C CA . TRP A 1 281 ? 14.369 -1.444 6.732 1.00 96.69 281 TRP A CA 1
ATOM 2149 C C . TRP A 1 281 ? 13.955 -0.160 7.455 1.00 96.69 281 TRP A C 1
ATOM 2151 O O . TRP A 1 281 ? 14.683 0.321 8.326 1.00 96.69 281 TRP A O 1
ATOM 2161 N N . ILE A 1 282 ? 12.759 0.345 7.158 1.00 96.94 282 ILE A N 1
ATOM 2162 C CA . ILE A 1 282 ? 12.080 1.314 8.018 1.00 96.94 282 ILE A CA 1
ATOM 2163 C C . ILE A 1 282 ? 11.377 0.554 9.128 1.00 96.94 282 ILE A C 1
ATOM 2165 O O . ILE A 1 282 ? 10.520 -0.287 8.870 1.00 96.94 282 ILE A O 1
ATOM 2169 N N . GLU A 1 283 ? 11.723 0.887 10.364 1.00 96.50 283 GLU A N 1
ATOM 2170 C CA . GLU A 1 283 ? 11.024 0.434 11.560 1.00 96.50 283 GLU A CA 1
ATOM 2171 C C . GLU A 1 283 ? 9.831 1.353 11.854 1.00 96.50 283 GLU A C 1
ATOM 2173 O O . GLU A 1 283 ? 9.993 2.565 11.965 1.00 96.50 283 GLU A O 1
ATOM 2178 N N . ILE A 1 284 ? 8.639 0.785 12.030 1.00 96.81 284 ILE A N 1
ATOM 2179 C CA . ILE A 1 284 ? 7.400 1.497 12.366 1.00 96.81 284 ILE A CA 1
ATOM 2180 C C . ILE A 1 284 ? 6.914 0.963 13.721 1.00 96.81 284 ILE A C 1
ATOM 2182 O O . ILE A 1 284 ? 6.701 -0.250 13.838 1.00 96.81 284 ILE A O 1
ATOM 2186 N N . PRO A 1 285 ? 6.738 1.811 14.760 1.00 94.69 285 PRO A N 1
ATOM 2187 C CA . PRO A 1 285 ? 6.665 3.289 14.762 1.00 94.69 285 PRO A CA 1
ATOM 2188 C C . PRO A 1 285 ? 7.998 4.068 14.817 1.00 94.69 285 PRO A C 1
ATOM 2190 O O . PRO A 1 285 ? 7.991 5.283 15.037 1.00 94.69 285 PRO A O 1
ATOM 2193 N N . GLY A 1 286 ? 9.136 3.397 14.662 1.00 91.94 286 GLY A N 1
ATOM 2194 C CA . GLY A 1 286 ? 10.470 4.001 14.702 1.00 91.94 286 GLY A CA 1
ATOM 2195 C C . GLY A 1 286 ? 11.319 3.479 15.854 1.00 91.94 286 GLY A C 1
ATOM 2196 O O . GLY A 1 286 ? 10.815 2.856 16.789 1.00 91.94 286 GLY A O 1
ATOM 2197 N N . ALA A 1 287 ? 12.619 3.768 15.792 1.00 88.12 287 ALA A N 1
ATOM 2198 C CA . ALA A 1 287 ? 13.597 3.273 16.754 1.00 88.12 287 ALA A CA 1
ATOM 2199 C C . ALA A 1 287 ? 13.211 3.607 18.207 1.00 88.12 287 ALA A C 1
ATOM 2201 O O . ALA A 1 287 ? 12.904 4.751 18.546 1.00 88.12 287 ALA A O 1
ATOM 2202 N N . GLY A 1 288 ? 13.231 2.589 19.070 1.00 86.69 288 GLY A N 1
ATOM 2203 C CA . GLY A 1 288 ? 12.924 2.719 20.500 1.00 86.69 288 GLY A CA 1
ATOM 2204 C C . GLY A 1 288 ? 11.442 2.922 20.830 1.00 86.69 288 GLY A C 1
ATOM 2205 O O . GLY A 1 288 ? 11.098 3.039 22.004 1.00 86.69 288 GLY A O 1
ATOM 2206 N N . LYS A 1 289 ? 10.558 2.939 19.826 1.00 91.88 289 LYS A N 1
ATOM 2207 C CA . LYS A 1 289 ? 9.109 3.027 20.010 1.00 91.88 289 LYS A CA 1
ATOM 2208 C C . LYS A 1 289 ? 8.458 1.673 19.741 1.00 91.88 289 LYS A C 1
ATOM 2210 O O . LYS A 1 289 ? 8.987 0.830 19.015 1.00 91.88 289 LYS A O 1
ATOM 2215 N N . THR A 1 290 ? 7.291 1.467 20.331 1.00 87.31 290 THR A N 1
ATOM 2216 C CA . THR A 1 290 ? 6.516 0.236 20.185 1.00 87.31 290 THR A CA 1
ATOM 2217 C C . THR A 1 290 ? 5.041 0.549 19.985 1.00 87.31 290 THR A C 1
ATOM 2219 O O . THR A 1 290 ? 4.550 1.599 20.399 1.00 87.31 290 THR A O 1
ATOM 2222 N N . TRP A 1 291 ? 4.344 -0.375 19.329 1.00 96.06 291 TRP A N 1
ATOM 2223 C CA . TRP A 1 291 ? 2.907 -0.325 19.093 1.00 96.06 291 TRP A CA 1
ATOM 2224 C C . TRP A 1 291 ? 2.238 -1.483 19.835 1.00 96.06 291 TRP A C 1
ATOM 2226 O O . TRP A 1 291 ? 2.500 -2.645 19.527 1.00 96.06 291 TRP A O 1
ATOM 2236 N N . PHE A 1 292 ? 1.420 -1.194 20.846 1.00 98.06 292 PHE A N 1
ATOM 2237 C CA . PHE A 1 292 ? 0.732 -2.235 21.612 1.00 98.06 292 PHE A CA 1
ATOM 2238 C C . PHE A 1 292 ? -0.575 -2.647 20.928 1.00 98.06 292 PHE A C 1
ATOM 2240 O O . PHE A 1 292 ? -1.453 -1.816 20.688 1.00 98.06 292 PHE A O 1
ATOM 2247 N N . VAL A 1 293 ? -0.738 -3.938 20.655 1.00 98.38 293 VAL A N 1
ATOM 2248 C CA . VAL A 1 293 ? -1.910 -4.457 19.943 1.00 98.38 293 VAL A CA 1
ATOM 2249 C C . VAL A 1 293 ? -2.821 -5.171 20.919 1.00 98.38 293 VAL A C 1
ATOM 2251 O O . VAL A 1 293 ? -2.522 -6.276 21.350 1.00 98.38 293 VAL A O 1
ATOM 2254 N N . ARG A 1 294 ? -3.956 -4.565 21.255 1.00 97.62 294 ARG A N 1
ATOM 2255 C CA . ARG A 1 294 ? -4.948 -5.143 22.167 1.00 97.62 294 ARG A CA 1
ATOM 2256 C C . ARG A 1 294 ? -5.693 -6.294 21.510 1.00 97.62 294 ARG A C 1
ATOM 2258 O O . ARG A 1 294 ? -6.214 -6.149 20.405 1.00 97.62 294 ARG A O 1
ATOM 2265 N N . LYS A 1 295 ? -5.836 -7.407 22.219 1.00 97.44 295 LYS A N 1
ATOM 2266 C CA . LYS A 1 295 ? -6.744 -8.487 21.840 1.00 97.44 295 LYS A CA 1
ATOM 2267 C C . LYS A 1 295 ? -8.196 -8.068 22.108 1.00 97.44 295 LYS A C 1
ATOM 2269 O O . LYS A 1 295 ? -8.490 -7.628 23.220 1.00 97.44 295 LYS A O 1
ATOM 2274 N N . PRO A 1 296 ? -9.130 -8.249 21.156 1.00 97.12 296 PRO A N 1
ATOM 2275 C CA . PRO A 1 296 ? -10.552 -8.106 21.451 1.00 97.12 296 PRO A CA 1
ATOM 2276 C C . PRO A 1 296 ? -10.986 -9.082 22.558 1.00 97.12 296 PRO A C 1
ATOM 2278 O O . PRO A 1 296 ? -10.775 -10.294 22.455 1.00 97.12 296 PRO A O 1
ATOM 2281 N N . LYS A 1 297 ? -11.601 -8.562 23.621 1.00 95.50 297 LYS A N 1
ATOM 2282 C CA . LYS A 1 297 ? -12.074 -9.311 24.800 1.00 95.50 297 LYS A CA 1
ATOM 2283 C C . LYS A 1 297 ? -13.353 -10.095 24.530 1.00 95.50 297 LYS A C 1
ATOM 2285 O O . LYS A 1 297 ? -13.689 -11.025 25.263 1.00 95.50 297 LYS A O 1
ATOM 2290 N N . GLY A 1 298 ? -14.093 -9.715 23.495 1.00 93.56 298 GLY A N 1
ATOM 2291 C CA . GLY A 1 298 ? -15.355 -10.338 23.134 1.00 93.56 298 GLY A CA 1
ATOM 2292 C C . GLY A 1 298 ? -15.955 -9.737 21.873 1.00 93.56 298 GLY A C 1
ATOM 2293 O O . GLY A 1 298 ? -15.272 -9.122 21.066 1.00 93.56 298 GLY A O 1
ATOM 2294 N N . ASN A 1 299 ? -17.263 -9.925 21.708 1.00 95.44 299 ASN A N 1
ATOM 2295 C CA . ASN A 1 299 ? -17.996 -9.492 20.515 1.00 95.44 299 ASN A CA 1
ATOM 2296 C C . ASN A 1 299 ? -18.688 -8.129 20.685 1.00 95.44 299 ASN A C 1
ATOM 2298 O O . ASN A 1 299 ? -19.487 -7.760 19.824 1.00 95.44 299 ASN A O 1
ATOM 2302 N N . PHE A 1 300 ? -18.442 -7.427 21.794 1.00 97.06 300 PHE A N 1
ATOM 2303 C CA . PHE A 1 300 ? -19.104 -6.172 22.136 1.00 97.06 300 PHE A CA 1
ATOM 2304 C C . PHE A 1 300 ? -18.084 -5.037 22.266 1.00 97.06 300 PHE A C 1
ATOM 2306 O O . PHE A 1 300 ? -17.124 -5.160 23.028 1.00 97.06 300 PHE A O 1
ATOM 2313 N N . LEU A 1 301 ? -18.315 -3.936 21.556 1.00 98.19 301 LEU A N 1
ATOM 2314 C CA . LEU A 1 301 ? -17.507 -2.721 21.623 1.00 98.19 301 LEU A CA 1
ATOM 2315 C C . LEU A 1 301 ? -18.342 -1.559 22.145 1.00 98.19 301 LEU A C 1
ATOM 2317 O O . LEU A 1 301 ? -19.477 -1.356 21.721 1.00 98.19 301 LEU A O 1
ATOM 2321 N N . ILE A 1 302 ? -17.750 -0.766 23.023 1.00 98.00 302 ILE A N 1
ATOM 2322 C CA . ILE A 1 302 ? -18.250 0.542 23.419 1.00 98.00 302 ILE A CA 1
ATOM 2323 C C . ILE A 1 302 ? -17.383 1.596 22.731 1.00 98.00 302 ILE A C 1
ATOM 2325 O O . ILE A 1 302 ? -16.165 1.602 22.898 1.00 98.00 302 ILE A O 1
ATOM 2329 N N . VAL A 1 303 ? -18.004 2.477 21.957 1.00 97.88 303 VAL A N 1
ATOM 2330 C CA . VAL A 1 303 ? -17.363 3.659 21.382 1.00 97.88 303 VAL A CA 1
ATOM 2331 C C . VAL A 1 303 ? -17.645 4.836 22.308 1.00 97.88 303 VAL A C 1
ATOM 2333 O O . VAL A 1 303 ? -18.797 5.243 22.471 1.00 97.88 303 VAL A O 1
ATOM 2336 N N . ASP A 1 304 ? -16.580 5.340 22.923 1.00 96.25 304 ASP A N 1
ATOM 2337 C CA . ASP A 1 304 ? -16.581 6.540 23.750 1.00 96.25 304 ASP A CA 1
ATOM 2338 C C . ASP A 1 304 ? -16.248 7.755 22.878 1.00 96.25 304 ASP A C 1
ATOM 2340 O O . ASP A 1 304 ? -15.091 8.025 22.548 1.00 96.25 304 ASP A O 1
ATOM 2344 N N . ASP A 1 305 ? -17.290 8.468 22.472 1.00 95.56 305 ASP A N 1
ATOM 2345 C CA . ASP A 1 305 ? -17.222 9.698 21.684 1.00 95.56 305 ASP A CA 1
ATOM 2346 C C . ASP A 1 305 ? -17.789 10.867 22.498 1.00 95.56 305 ASP A C 1
ATOM 2348 O O . ASP A 1 305 ? -18.537 11.713 22.012 1.00 95.56 305 ASP A O 1
ATOM 2352 N N . TYR A 1 306 ? -17.471 10.868 23.791 1.00 94.62 306 TYR A N 1
ATOM 2353 C CA . TYR A 1 306 ? -17.874 11.892 24.740 1.00 94.62 306 TYR A CA 1
ATOM 2354 C C . TYR A 1 306 ? -16.674 12.803 25.021 1.00 94.62 306 TYR A C 1
ATOM 2356 O O . TYR A 1 306 ? -15.612 12.345 25.450 1.00 94.62 306 TYR A O 1
ATOM 2364 N N . ALA A 1 307 ? -16.801 14.094 24.707 1.00 90.62 307 ALA A N 1
ATOM 2365 C CA . ALA A 1 307 ? -15.702 15.055 24.818 1.00 90.62 307 ALA A CA 1
ATOM 2366 C C . ALA A 1 307 ? -15.651 15.758 26.186 1.00 90.62 307 ALA A C 1
ATOM 2368 O O . ALA A 1 307 ? -14.596 16.242 26.599 1.00 90.62 307 ALA A O 1
ATOM 2369 N N . THR A 1 308 ? -16.780 15.820 26.891 1.00 90.88 308 THR A N 1
ATOM 2370 C CA . THR A 1 308 ? -16.901 16.498 28.185 1.00 90.88 308 THR A CA 1
ATOM 2371 C C . THR A 1 308 ? -16.311 15.653 29.323 1.00 90.88 308 THR A C 1
ATOM 2373 O O . THR A 1 308 ? -16.535 14.451 29.415 1.00 90.88 308 THR A O 1
ATOM 2376 N N . ASN A 1 309 ? -15.542 16.273 30.222 1.00 88.50 309 ASN A N 1
ATOM 2377 C CA . ASN A 1 309 ? -14.926 15.575 31.354 1.00 88.50 309 ASN A CA 1
ATOM 2378 C C . ASN A 1 309 ? -15.829 15.618 32.603 1.00 88.50 309 ASN A C 1
ATOM 2380 O O . ASN A 1 309 ? -15.681 16.507 33.440 1.00 88.50 309 ASN A O 1
ATOM 2384 N N . ASP A 1 310 ? -16.771 14.679 32.714 1.00 91.88 310 ASP A N 1
ATOM 2385 C CA . ASP A 1 310 ? -17.783 14.623 33.787 1.00 91.88 310 ASP A CA 1
ATOM 2386 C C . ASP A 1 310 ? -18.083 13.193 34.298 1.00 91.88 310 ASP A C 1
ATOM 2388 O O . ASP A 1 310 ? -19.174 12.906 34.789 1.00 91.88 310 ASP A O 1
ATOM 2392 N N . ALA A 1 311 ? -17.100 12.291 34.202 1.00 91.88 311 ALA A N 1
ATOM 2393 C CA . ALA A 1 311 ? -17.205 10.879 34.595 1.00 91.88 311 ALA A CA 1
ATOM 2394 C C . ALA A 1 311 ? -18.213 10.031 33.782 1.00 91.88 311 ALA A C 1
ATOM 2396 O O . ALA A 1 311 ? -18.583 8.932 34.208 1.00 91.88 311 ALA A O 1
ATOM 2397 N N . ALA A 1 312 ? -18.611 10.466 32.579 1.00 92.38 312 ALA A N 1
ATOM 2398 C CA . ALA A 1 312 ? -19.418 9.653 31.662 1.00 92.38 312 ALA A CA 1
ATOM 2399 C C . ALA A 1 312 ? -18.822 8.252 31.403 1.00 92.38 312 ALA A C 1
ATOM 2401 O O . ALA A 1 312 ? -19.546 7.254 31.447 1.00 92.38 312 ALA A O 1
ATOM 2402 N N . ALA A 1 313 ? -17.502 8.152 31.206 1.00 92.75 313 ALA A N 1
ATOM 2403 C CA . ALA A 1 313 ? -16.818 6.872 31.000 1.00 92.75 313 ALA A CA 1
ATOM 2404 C C . ALA A 1 313 ? -17.004 5.902 32.185 1.00 92.75 313 ALA A C 1
ATOM 2406 O O . ALA A 1 313 ? -17.281 4.713 31.983 1.00 92.75 313 ALA A O 1
ATOM 2407 N N . ASP A 1 314 ? -16.934 6.406 33.423 1.00 94.94 314 ASP A N 1
ATOM 2408 C CA . ASP A 1 314 ? -17.176 5.614 34.633 1.00 94.94 314 ASP A CA 1
ATOM 2409 C C . ASP A 1 314 ? -18.639 5.182 34.729 1.00 94.94 314 ASP A C 1
ATOM 2411 O O . ASP A 1 314 ? -18.921 4.021 35.039 1.00 94.94 314 ASP A O 1
ATOM 2415 N N . PHE A 1 315 ? -19.576 6.084 34.416 1.00 95.19 315 PHE A N 1
ATOM 2416 C CA . PHE A 1 315 ? -21.002 5.768 34.385 1.00 95.19 315 PHE A CA 1
ATOM 2417 C C . PHE A 1 315 ? -21.291 4.604 33.431 1.00 95.19 315 PHE A C 1
ATOM 2419 O O . PHE A 1 315 ? -21.857 3.591 33.856 1.00 95.19 315 PHE A O 1
ATOM 2426 N N . TYR A 1 316 ? -20.873 4.702 32.164 1.00 94.56 316 TYR A N 1
ATOM 2427 C CA . TYR A 1 316 ? -21.124 3.644 31.183 1.00 94.56 316 TYR A CA 1
ATOM 2428 C C . TYR A 1 316 ? -20.418 2.345 31.575 1.00 94.56 316 TYR A C 1
ATOM 2430 O O . TYR A 1 316 ? -21.046 1.285 31.553 1.00 94.56 316 TYR A O 1
ATOM 2438 N N . THR A 1 317 ? -19.169 2.410 32.040 1.00 94.62 317 THR A N 1
ATOM 2439 C CA . THR A 1 317 ? -18.433 1.232 32.524 1.00 94.62 317 THR A CA 1
ATOM 2440 C C . THR A 1 317 ? -19.178 0.522 33.659 1.00 94.62 317 THR A C 1
ATOM 2442 O O . THR A 1 317 ? -19.389 -0.690 33.600 1.00 94.62 317 THR A O 1
ATOM 2445 N N . GLN A 1 318 ? -19.662 1.251 34.671 1.00 95.25 318 GLN A N 1
ATOM 2446 C CA . GLN A 1 318 ? -20.429 0.671 35.781 1.00 95.25 318 GLN A CA 1
ATOM 2447 C C . GLN A 1 318 ? -21.760 0.057 35.322 1.00 95.25 318 GLN A C 1
ATOM 2449 O O . GLN A 1 318 ? -22.155 -1.015 35.800 1.00 95.25 318 GLN A O 1
ATOM 2454 N N . LYS A 1 319 ? -22.464 0.698 34.378 1.00 94.75 319 LYS A N 1
ATOM 2455 C CA . LYS A 1 319 ? -23.704 0.143 33.818 1.00 94.75 319 LYS A CA 1
ATOM 2456 C C . LYS A 1 319 ? -23.429 -1.144 33.051 1.00 94.75 319 LYS A C 1
ATOM 2458 O O . LYS A 1 319 ? -24.029 -2.163 33.378 1.00 94.75 319 LYS A O 1
ATOM 2463 N N . PHE A 1 320 ? -22.483 -1.153 32.116 1.00 94.69 320 PHE A N 1
ATOM 2464 C CA . PHE A 1 320 ? -22.166 -2.357 31.342 1.00 94.69 320 PHE A CA 1
ATOM 2465 C C . PHE A 1 320 ? -21.629 -3.504 32.206 1.00 94.69 320 PHE A C 1
ATOM 2467 O O . PHE A 1 320 ? -21.998 -4.657 31.976 1.00 94.69 320 PHE A O 1
ATOM 2474 N N . ASN A 1 321 ? -20.874 -3.202 33.265 1.00 95.56 321 ASN A N 1
ATOM 2475 C CA . ASN A 1 321 ? -20.427 -4.205 34.234 1.00 95.56 321 ASN A CA 1
ATOM 2476 C C . ASN A 1 321 ? -21.558 -4.814 35.075 1.00 95.56 321 ASN A C 1
ATOM 2478 O O . ASN A 1 321 ? -21.395 -5.926 35.567 1.00 95.56 321 ASN A O 1
ATOM 2482 N N . SER A 1 322 ? -22.691 -4.126 35.249 1.00 95.00 322 SER A N 1
ATOM 2483 C CA . SER A 1 322 ? -23.839 -4.625 36.027 1.00 95.00 322 SER A CA 1
ATOM 2484 C C . SER A 1 322 ? -24.964 -5.216 35.165 1.00 95.00 322 SER A C 1
ATOM 2486 O O . SER A 1 322 ? -25.804 -5.960 35.679 1.00 95.00 322 SER A O 1
ATOM 2488 N N . LEU A 1 323 ? -24.973 -4.957 33.850 1.00 91.75 323 LEU A N 1
ATOM 2489 C CA . LEU A 1 323 ? -25.988 -5.472 32.925 1.00 91.75 323 LEU A CA 1
ATOM 2490 C C . LEU A 1 323 ? -26.105 -7.001 32.979 1.00 91.75 323 LEU A C 1
ATOM 2492 O O . LEU A 1 323 ? -25.111 -7.729 32.939 1.00 91.75 323 LEU A O 1
ATOM 2496 N N . ARG A 1 324 ? -27.358 -7.483 33.030 1.00 89.12 324 ARG A N 1
ATOM 2497 C CA . ARG A 1 324 ? -27.712 -8.912 33.130 1.00 89.12 324 ARG A CA 1
ATOM 2498 C C . ARG A 1 324 ? -26.913 -9.640 34.219 1.00 89.12 324 ARG A C 1
ATOM 2500 O O . ARG A 1 324 ? -26.332 -10.691 33.960 1.00 89.12 324 ARG A O 1
ATOM 2507 N N . SER A 1 325 ? -26.854 -9.052 35.414 1.00 91.44 325 SER A N 1
ATOM 2508 C CA . SER A 1 325 ? -26.117 -9.608 36.557 1.00 91.44 325 SER A CA 1
ATOM 2509 C C . SER A 1 325 ? -24.626 -9.830 36.259 1.00 91.44 325 SER A C 1
ATOM 2511 O O . SER A 1 325 ? -24.045 -10.832 36.666 1.00 91.44 325 SER A O 1
ATOM 2513 N N . GLY A 1 326 ? -24.011 -8.908 35.511 1.00 92.69 326 GLY A N 1
ATOM 2514 C CA . GLY A 1 326 ? -22.585 -8.938 35.180 1.00 92.69 326 GLY A CA 1
ATOM 2515 C C . GLY A 1 326 ? -22.197 -9.824 33.999 1.00 92.69 326 GLY A C 1
ATOM 2516 O O . GLY A 1 326 ? -21.019 -10.128 33.824 1.00 92.69 326 GLY A O 1
ATOM 2517 N N . ALA A 1 327 ? -23.149 -10.214 33.146 1.00 91.56 327 ALA A N 1
ATOM 2518 C CA . ALA A 1 327 ? -22.883 -11.089 32.002 1.00 91.56 327 ALA A CA 1
ATOM 2519 C C . ALA A 1 327 ? -21.822 -10.542 31.026 1.00 91.56 327 ALA A C 1
ATOM 2521 O O . ALA A 1 327 ? -21.143 -11.337 30.364 1.00 91.56 327 ALA A O 1
ATOM 2522 N N . LEU A 1 328 ? -21.699 -9.211 30.939 1.00 92.19 328 LEU A N 1
ATOM 2523 C CA . LEU A 1 328 ? -20.751 -8.500 30.075 1.00 92.19 328 LEU A CA 1
ATOM 2524 C C . LEU A 1 328 ? -19.447 -8.102 30.779 1.00 92.19 328 LEU A C 1
ATOM 2526 O O . LEU A 1 328 ? -18.518 -7.687 30.092 1.00 92.19 328 LEU A O 1
ATOM 2530 N N . ASN A 1 329 ? -19.340 -8.243 32.103 1.00 94.62 329 ASN A N 1
ATOM 2531 C CA . ASN A 1 329 ? -18.143 -7.836 32.839 1.00 94.62 329 ASN A CA 1
ATOM 2532 C C . ASN A 1 329 ? -16.894 -8.547 32.276 1.00 94.62 329 ASN A C 1
ATOM 2534 O O . ASN A 1 329 ? -16.859 -9.775 32.177 1.00 94.62 329 ASN A O 1
ATOM 2538 N N . GLY A 1 330 ? -15.902 -7.761 31.846 1.00 93.19 330 GLY A N 1
ATOM 2539 C CA . GLY A 1 330 ? -14.667 -8.251 31.225 1.00 93.19 330 GLY A CA 1
ATOM 2540 C C . GLY A 1 330 ? -14.800 -8.805 29.797 1.00 93.19 330 GLY A C 1
ATOM 2541 O O . GLY A 1 330 ? -13.824 -9.339 29.281 1.00 93.19 330 GLY A O 1
ATOM 2542 N N . LYS A 1 331 ? -15.968 -8.690 29.147 1.00 94.75 331 LYS A N 1
ATOM 2543 C CA . LYS A 1 331 ? -16.253 -9.256 27.806 1.00 94.75 331 LYS A CA 1
ATOM 2544 C C . LYS A 1 331 ? -16.562 -8.210 26.734 1.00 94.75 331 LYS A C 1
ATOM 2546 O O . LYS A 1 331 ? -17.077 -8.553 25.667 1.00 94.75 331 LYS A O 1
ATOM 2551 N N . TYR A 1 332 ? -16.283 -6.948 27.027 1.00 96.50 332 TYR A N 1
ATOM 2552 C CA . TYR A 1 332 ? -16.383 -5.850 26.079 1.00 96.50 332 TYR A CA 1
ATOM 2553 C C . TYR A 1 332 ? -15.111 -5.015 26.100 1.00 96.50 332 TYR A C 1
ATOM 2555 O O . TYR A 1 332 ? -14.365 -4.998 27.085 1.00 96.50 332 TYR A O 1
ATOM 2563 N N . ASP A 1 333 ? -14.903 -4.296 25.011 1.00 97.62 333 ASP A N 1
ATOM 2564 C CA . ASP A 1 333 ? -13.836 -3.323 24.875 1.00 97.62 333 ASP A CA 1
ATOM 2565 C C . ASP A 1 333 ? -14.392 -1.904 24.812 1.00 97.62 333 ASP A C 1
ATOM 2567 O O . ASP A 1 333 ? -15.542 -1.695 24.437 1.00 97.62 333 ASP A O 1
ATOM 2571 N N . ILE A 1 334 ? -13.558 -0.931 25.176 1.00 96.88 334 ILE A N 1
ATOM 2572 C CA . ILE A 1 334 ? -13.830 0.494 24.986 1.00 96.88 334 ILE A CA 1
ATOM 2573 C C . ILE A 1 334 ? -12.826 1.042 23.968 1.00 96.88 334 ILE A C 1
ATOM 2575 O O . ILE A 1 334 ? -11.618 0.781 24.085 1.00 96.88 334 ILE A O 1
ATOM 2579 N N . LEU A 1 335 ? -13.341 1.777 22.983 1.00 96.50 335 LEU A N 1
ATOM 2580 C CA . LEU A 1 335 ? -12.599 2.579 22.017 1.00 96.50 335 LEU A CA 1
ATOM 2581 C C . LEU A 1 335 ? -12.965 4.050 22.219 1.00 96.50 335 LEU A C 1
ATOM 2583 O O . LEU A 1 335 ? -14.080 4.452 21.901 1.00 96.50 335 LEU A O 1
ATOM 2587 N N . GLN A 1 336 ? -12.018 4.842 22.711 1.00 93.62 336 GLN A N 1
ATOM 2588 C CA . GLN A 1 336 ? -12.184 6.286 22.810 1.00 93.62 336 GLN A CA 1
ATOM 2589 C C . GLN A 1 336 ? -11.858 6.947 21.474 1.00 93.62 336 GLN A C 1
ATOM 2591 O O . GLN A 1 336 ? -10.797 6.703 20.897 1.00 93.62 336 GLN A O 1
ATOM 2596 N N . ILE A 1 337 ? -12.777 7.776 20.989 1.00 94.12 337 ILE A N 1
ATOM 2597 C CA . ILE A 1 337 ? -12.643 8.504 19.725 1.00 94.12 337 ILE A CA 1
ATOM 2598 C C . ILE A 1 337 ? -12.852 10.012 19.889 1.00 94.12 337 ILE A C 1
ATOM 2600 O O . ILE A 1 337 ? -12.709 10.750 18.909 1.00 94.12 337 ILE A O 1
ATOM 2604 N N . SER A 1 338 ? -13.173 10.480 21.099 1.00 87.94 338 SER A N 1
ATOM 2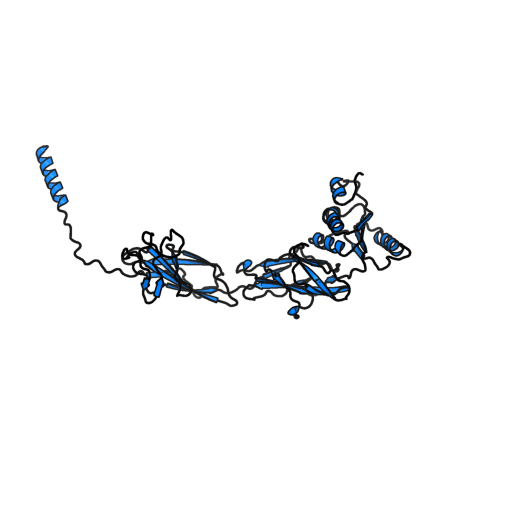605 C CA . SER A 1 338 ? -13.217 11.908 21.403 1.00 87.94 338 SER A CA 1
ATOM 2606 C C . SER A 1 338 ? -11.827 12.545 21.246 1.00 87.94 338 SER A C 1
ATOM 2608 O O . SER A 1 338 ? -10.797 11.932 21.527 1.00 87.94 338 SER A O 1
ATOM 2610 N N . GLY A 1 339 ? -11.787 13.782 20.742 1.00 84.50 339 GLY A N 1
ATOM 2611 C CA . GLY A 1 339 ? -10.542 14.515 20.487 1.00 84.50 339 GLY A CA 1
ATOM 2612 C C . GLY A 1 339 ? -9.924 14.288 19.100 1.00 84.50 339 GLY A C 1
ATOM 2613 O O . GLY A 1 339 ? -10.613 13.966 18.125 1.00 84.50 339 GLY A O 1
ATOM 2614 N N . THR A 1 340 ? -8.614 14.539 19.004 1.00 85.69 340 THR A N 1
ATOM 2615 C CA . THR A 1 340 ? -7.861 14.528 17.742 1.00 85.69 340 THR A CA 1
ATOM 2616 C C . THR A 1 340 ? -7.662 13.107 17.231 1.00 85.69 340 THR A C 1
ATOM 2618 O O . THR A 1 340 ? -7.031 12.277 17.883 1.00 85.69 340 THR A O 1
ATOM 2621 N N . LYS A 1 341 ? -8.160 12.846 16.023 1.00 89.38 341 LYS A N 1
ATOM 2622 C CA . LYS A 1 341 ? -8.037 11.560 15.333 1.00 89.38 341 LYS A CA 1
ATOM 2623 C C . LYS A 1 341 ? -6.826 11.594 14.390 1.00 89.38 341 LYS A C 1
ATOM 2625 O O . LYS A 1 341 ? -6.601 12.629 13.757 1.00 89.38 341 LYS A O 1
ATOM 2630 N N . PRO A 1 342 ? -6.044 10.507 14.268 1.00 90.88 342 PRO A N 1
ATOM 2631 C CA . PRO A 1 342 ? -4.952 10.457 13.303 1.00 90.88 342 PRO A CA 1
ATOM 2632 C C . PRO A 1 342 ? -5.487 10.526 11.859 1.00 90.88 342 PRO A C 1
ATOM 2634 O O . PRO A 1 342 ? -6.634 10.149 11.613 1.00 90.88 342 PRO A O 1
ATOM 2637 N N . PRO A 1 343 ? -4.676 10.960 10.878 1.00 93.19 343 PRO A N 1
ATOM 2638 C CA . PRO A 1 343 ? -5.143 11.168 9.503 1.00 93.19 343 PRO A CA 1
ATOM 2639 C C . PRO A 1 343 ? -5.788 9.938 8.843 1.00 93.19 343 PRO A C 1
ATOM 2641 O O . PRO A 1 343 ? -6.747 10.074 8.088 1.00 93.19 343 PRO A O 1
ATOM 2644 N N . LEU A 1 344 ? -5.297 8.732 9.147 1.00 94.69 344 LEU A N 1
ATOM 2645 C CA . LEU A 1 344 ? -5.791 7.470 8.576 1.00 94.69 344 LEU A CA 1
ATOM 2646 C C . LEU A 1 344 ? -6.896 6.802 9.416 1.00 94.69 344 LEU A C 1
ATOM 2648 O O . LEU A 1 344 ? -7.345 5.707 9.082 1.00 94.69 344 LEU A O 1
ATOM 2652 N N . PHE A 1 345 ? -7.389 7.475 10.463 1.00 94.25 345 PHE A N 1
ATOM 2653 C CA . PHE A 1 345 ? -8.330 6.910 11.436 1.00 94.25 345 PHE A CA 1
ATOM 2654 C C . PHE A 1 345 ? -9.586 6.300 10.810 1.00 94.25 345 PHE A C 1
ATOM 2656 O O . PHE A 1 345 ? -10.088 5.302 11.309 1.00 94.25 345 PHE A O 1
ATOM 2663 N N . ASN A 1 346 ? -10.105 6.872 9.721 1.00 92.31 346 ASN A N 1
ATOM 2664 C CA .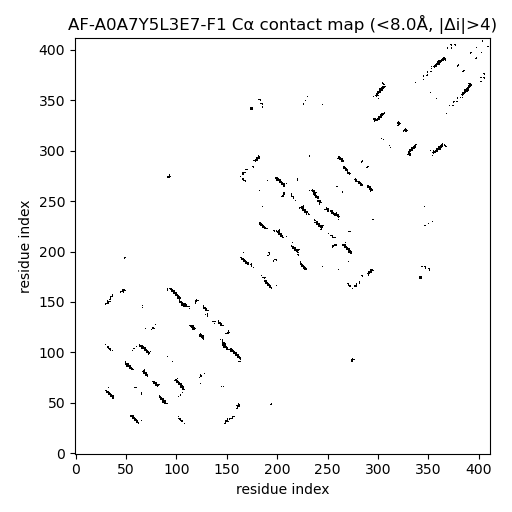 ASN A 1 346 ? -11.336 6.381 9.103 1.00 92.31 346 ASN A CA 1
ATOM 2665 C C . ASN A 1 346 ? -11.191 4.956 8.531 1.00 92.31 346 ASN A C 1
ATOM 2667 O O . ASN A 1 346 ? -12.128 4.165 8.626 1.00 92.31 346 ASN A O 1
ATOM 2671 N N . TYR A 1 347 ? -10.015 4.616 7.986 1.00 92.62 347 TYR A N 1
ATOM 2672 C CA . TYR A 1 347 ? -9.713 3.256 7.523 1.00 92.62 347 TYR A CA 1
ATOM 2673 C C . TYR A 1 347 ? -9.705 2.279 8.700 1.00 92.62 347 TYR A C 1
ATOM 2675 O O . TYR A 1 347 ? -10.360 1.234 8.662 1.00 92.62 347 TYR A O 1
ATOM 2683 N N . ASP A 1 348 ? -9.017 2.663 9.776 1.00 96.06 348 ASP A N 1
ATOM 2684 C CA . ASP A 1 348 ? -8.866 1.827 10.963 1.00 96.06 348 ASP A CA 1
ATOM 2685 C C . ASP A 1 348 ? -10.187 1.653 11.713 1.00 96.06 348 ASP A C 1
ATOM 2687 O O . ASP A 1 348 ? -10.491 0.567 12.210 1.00 96.06 348 ASP A O 1
ATOM 2691 N N . PHE A 1 349 ? -10.997 2.707 11.783 1.00 97.06 349 PHE A N 1
ATOM 2692 C CA . PHE A 1 349 ? -12.225 2.731 12.560 1.00 97.06 349 PHE A CA 1
ATOM 2693 C C . PHE A 1 349 ? -13.248 1.725 12.036 1.00 97.06 349 PHE A C 1
ATOM 2695 O O . PHE A 1 349 ? -13.710 0.889 12.811 1.00 97.06 349 PHE A O 1
ATOM 2702 N N . LEU A 1 350 ? -13.554 1.723 10.731 1.00 96.19 350 LEU A N 1
ATOM 2703 C CA . LEU A 1 350 ? -14.508 0.765 10.159 1.00 96.19 350 LEU A CA 1
ATOM 2704 C C . LEU A 1 350 ? -14.100 -0.681 10.432 1.00 96.19 350 LEU A C 1
ATOM 2706 O O . LEU A 1 350 ? -14.915 -1.500 10.860 1.00 96.19 350 LEU A O 1
ATOM 2710 N N . LEU A 1 351 ? -12.836 -1.004 10.162 1.00 97.50 351 LEU A N 1
ATOM 2711 C CA . LEU A 1 351 ? -12.333 -2.360 10.333 1.00 97.50 351 LEU A CA 1
ATOM 2712 C C . LEU A 1 351 ? -12.269 -2.748 11.810 1.00 97.50 351 LEU A C 1
ATOM 2714 O O . LEU A 1 351 ? -12.519 -3.905 12.134 1.00 97.50 351 LEU A O 1
ATOM 2718 N N . THR A 1 352 ? -12.022 -1.782 12.699 1.00 97.69 352 THR A N 1
ATOM 2719 C CA . THR A 1 352 ? -12.120 -1.971 14.149 1.00 97.69 352 THR A CA 1
ATOM 2720 C C . THR A 1 352 ? -13.552 -2.285 14.569 1.00 97.69 352 THR A C 1
ATOM 2722 O O . THR A 1 352 ? -13.751 -3.247 15.307 1.00 97.69 352 THR A O 1
ATOM 2725 N N . LEU A 1 353 ? -14.562 -1.550 14.078 1.00 97.88 353 LEU A N 1
ATOM 2726 C CA . LEU A 1 353 ? -15.972 -1.862 14.357 1.00 97.88 353 LEU A CA 1
ATOM 2727 C C . LEU A 1 353 ? -16.312 -3.294 13.926 1.00 97.88 353 LEU A C 1
ATOM 2729 O O . LEU A 1 353 ? -16.936 -4.037 14.680 1.00 97.88 353 LEU A O 1
ATOM 2733 N N . LYS A 1 354 ? -15.839 -3.706 12.743 1.00 97.06 354 LYS A N 1
ATOM 2734 C CA . LYS A 1 354 ? -16.061 -5.046 12.173 1.00 97.06 354 LYS A CA 1
ATOM 2735 C C . LYS A 1 354 ? -15.404 -6.189 12.952 1.00 97.06 354 LYS A C 1
ATOM 2737 O O . LYS A 1 354 ? -15.762 -7.342 12.721 1.00 97.06 354 LYS A O 1
ATOM 2742 N N . LEU A 1 355 ? -14.508 -5.907 13.901 1.00 97.31 355 LEU A N 1
ATOM 2743 C CA . LEU A 1 355 ? -14.023 -6.930 14.836 1.00 97.31 355 LEU A CA 1
ATOM 2744 C C . LEU A 1 355 ? -15.109 -7.374 15.832 1.00 97.31 355 LEU A C 1
ATOM 2746 O O . LEU A 1 355 ? -14.978 -8.429 16.452 1.00 97.31 355 LEU A O 1
ATOM 2750 N N . TYR A 1 356 ? -16.180 -6.588 15.985 1.00 97.81 356 TYR A N 1
ATOM 2751 C CA . TYR A 1 356 ? -17.227 -6.791 16.980 1.00 97.81 356 TYR A CA 1
ATOM 2752 C C . TYR A 1 356 ? -18.594 -6.995 16.328 1.00 97.81 356 TYR A C 1
ATOM 2754 O O . TYR A 1 356 ? -18.978 -6.327 15.369 1.00 97.81 356 TYR A O 1
ATOM 2762 N N . LYS A 1 357 ? -19.396 -7.894 16.905 1.00 97.31 357 LYS A N 1
ATOM 2763 C CA . LYS A 1 357 ? -20.770 -8.153 16.440 1.00 97.31 357 LYS A CA 1
ATOM 2764 C C . LYS A 1 357 ? -21.757 -7.088 16.901 1.00 97.31 357 LYS A C 1
ATOM 2766 O O . LYS A 1 357 ? -22.840 -6.967 16.331 1.00 97.31 357 LYS A O 1
ATOM 2771 N N . THR A 1 358 ? -21.449 -6.391 17.991 1.00 97.25 358 THR A N 1
ATOM 2772 C CA . THR A 1 358 ? -22.320 -5.356 18.544 1.00 97.25 358 THR A CA 1
ATOM 2773 C C . THR A 1 358 ? -21.506 -4.165 19.021 1.00 97.25 358 THR A C 1
ATOM 2775 O O . THR A 1 358 ? -20.502 -4.339 19.710 1.00 97.25 358 THR A O 1
ATOM 2778 N N . VAL A 1 359 ? -21.962 -2.968 18.668 1.00 98.25 359 VAL A N 1
ATOM 2779 C CA . VAL A 1 359 ? -21.367 -1.686 19.038 1.00 98.25 359 VAL A CA 1
ATOM 2780 C C . VAL A 1 359 ? -22.388 -0.870 19.826 1.00 98.25 359 VAL A C 1
ATOM 2782 O O . VAL A 1 359 ? -23.550 -0.765 19.437 1.00 98.25 359 VAL A O 1
ATOM 2785 N N . PHE A 1 360 ? -21.958 -0.269 20.926 1.00 97.56 360 PHE A N 1
ATOM 2786 C CA . PHE A 1 360 ? -22.695 0.776 21.624 1.00 97.56 360 PHE A CA 1
ATOM 2787 C C . PHE A 1 360 ? -21.900 2.074 21.537 1.00 97.56 360 PHE A C 1
ATOM 2789 O O . PHE A 1 360 ? -20.764 2.116 21.994 1.00 97.56 360 PHE A O 1
ATOM 2796 N N . TRP A 1 361 ? -22.473 3.120 20.955 1.00 97.69 361 TRP A N 1
ATOM 2797 C CA . TRP A 1 361 ? -21.799 4.399 20.747 1.00 97.69 361 TRP A CA 1
ATOM 2798 C C . TRP A 1 361 ? -22.532 5.487 21.520 1.00 97.69 361 TRP A C 1
ATOM 2800 O O . TRP A 1 361 ? -23.710 5.749 21.266 1.00 97.69 361 TRP A O 1
ATOM 2810 N N . TYR A 1 362 ? -21.836 6.119 22.464 1.00 96.69 362 TYR A N 1
ATOM 2811 C CA . TYR A 1 362 ? -22.373 7.258 23.201 1.00 96.69 362 TYR A CA 1
ATOM 2812 C C . TYR A 1 362 ? -21.606 8.547 22.930 1.00 96.69 362 TYR A C 1
ATOM 2814 O O .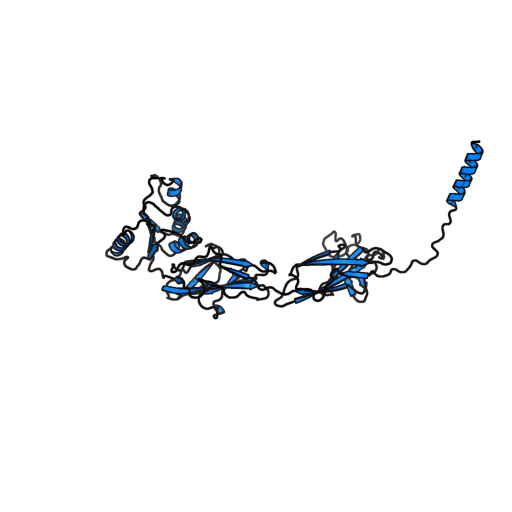 TYR A 1 362 ? -20.403 8.515 22.678 1.00 96.69 362 TYR A O 1
ATOM 2822 N N . THR A 1 363 ? -22.316 9.674 22.994 1.00 95.06 363 THR A N 1
ATOM 2823 C CA . THR A 1 363 ? -21.757 11.012 22.757 1.00 95.06 363 THR A CA 1
ATOM 2824 C C . THR A 1 363 ? -22.304 12.031 23.745 1.00 95.06 363 THR A C 1
ATOM 2826 O O . THR A 1 363 ? -23.355 11.828 24.361 1.00 95.06 363 THR A O 1
ATOM 2829 N N . ASP A 1 364 ? -21.601 13.153 23.871 1.00 92.81 364 ASP A N 1
ATOM 2830 C CA . ASP A 1 364 ? -22.169 14.397 24.389 1.00 92.81 364 ASP A CA 1
ATOM 2831 C C . ASP A 1 364 ? -22.756 15.223 23.227 1.00 92.81 364 ASP A C 1
ATOM 2833 O O . ASP A 1 364 ? -23.111 14.673 22.182 1.00 92.81 364 ASP A O 1
ATOM 2837 N N . PHE A 1 365 ? -22.876 16.543 23.401 1.00 91.62 365 PHE A N 1
ATOM 2838 C CA . PHE A 1 365 ? -23.342 17.474 22.369 1.00 91.62 365 PHE A CA 1
ATOM 2839 C C . PHE A 1 365 ? -22.364 17.655 21.190 1.00 91.62 365 PHE A C 1
ATOM 2841 O O . PHE A 1 365 ? -22.649 18.468 20.312 1.00 91.62 365 PHE A O 1
ATOM 2848 N N . ASN A 1 366 ? -21.237 16.932 21.145 1.00 89.62 366 ASN A N 1
ATOM 2849 C CA . ASN A 1 366 ? -20.226 17.007 20.085 1.00 89.62 366 ASN A CA 1
ATOM 2850 C C . ASN A 1 366 ? -19.990 15.644 19.397 1.00 89.62 366 ASN A C 1
ATOM 2852 O O . ASN A 1 366 ? -18.856 15.160 19.372 1.00 89.62 366 ASN A O 1
ATOM 2856 N N . PRO A 1 367 ? -21.026 15.005 18.821 1.00 91.38 367 PRO A N 1
ATOM 2857 C CA . PRO A 1 367 ? -20.869 13.712 18.164 1.00 91.38 367 PRO A CA 1
ATOM 2858 C C . PRO A 1 367 ? -19.932 13.791 16.949 1.00 91.38 367 PRO A C 1
ATOM 2860 O O . PRO A 1 367 ? -19.989 14.739 16.160 1.00 91.38 367 PRO A O 1
ATOM 2863 N N . SER A 1 368 ? -19.127 12.750 16.728 1.00 93.12 368 SER A N 1
ATOM 2864 C CA . SER A 1 368 ? -18.255 12.605 15.555 1.00 93.12 368 SER A CA 1
ATOM 2865 C C . SER A 1 368 ? -19.057 12.249 14.285 1.00 93.12 368 SER A C 1
ATOM 2867 O O . SER A 1 368 ? -18.915 11.157 13.731 1.00 93.12 368 SER A O 1
ATOM 2869 N N . LEU A 1 369 ? -19.895 13.175 13.795 1.00 92.06 369 LEU A N 1
ATOM 2870 C CA . LEU A 1 369 ? -20.854 12.941 12.700 1.00 92.06 369 LEU A CA 1
ATOM 2871 C C . LEU A 1 369 ? -20.206 12.433 11.405 1.00 92.06 369 LEU A C 1
ATOM 2873 O O . LEU A 1 369 ? -20.695 11.468 10.834 1.00 92.06 369 LEU A O 1
ATOM 2877 N N . THR A 1 370 ? -19.079 13.006 10.970 1.00 91.56 370 THR A N 1
ATOM 2878 C CA . THR A 1 370 ? -18.370 12.553 9.754 1.00 91.56 370 THR A CA 1
ATOM 2879 C C . THR A 1 370 ? -17.877 11.107 9.865 1.00 91.56 370 THR A C 1
ATOM 2881 O O . THR A 1 370 ? -17.860 10.372 8.881 1.00 91.56 370 THR A O 1
ATOM 2884 N N . ILE A 1 371 ? -17.486 10.676 11.069 1.00 94.38 371 ILE A N 1
ATOM 2885 C CA . ILE A 1 371 ? -17.104 9.282 11.312 1.00 94.38 371 ILE A CA 1
ATOM 2886 C C . ILE A 1 371 ? -18.346 8.390 11.299 1.00 94.38 371 ILE A C 1
ATOM 2888 O O . ILE A 1 371 ? -18.293 7.281 10.772 1.00 94.38 371 ILE A O 1
ATOM 2892 N N . ALA A 1 372 ? -19.467 8.855 11.848 1.00 94.56 372 ALA A N 1
ATOM 2893 C CA . ALA A 1 372 ? -20.707 8.092 11.830 1.00 94.56 372 ALA A CA 1
ATOM 2894 C C . ALA A 1 372 ? -21.214 7.875 10.390 1.00 94.56 372 ALA A C 1
ATOM 2896 O O . ALA A 1 372 ? -21.380 6.726 9.972 1.00 94.56 372 ALA A O 1
ATOM 2897 N N . THR A 1 373 ? -21.358 8.944 9.600 1.00 93.25 373 THR A N 1
ATOM 2898 C CA . THR A 1 373 ? -21.853 8.872 8.213 1.00 93.25 373 THR A CA 1
ATOM 2899 C C . THR A 1 373 ? -20.957 8.033 7.303 1.00 93.25 373 THR A C 1
ATOM 2901 O O . THR A 1 373 ? -21.451 7.263 6.482 1.00 93.25 373 THR A O 1
ATOM 2904 N N . GLY A 1 374 ? -19.635 8.088 7.490 1.00 93.06 374 GLY A N 1
ATOM 2905 C CA . GLY A 1 374 ? -18.688 7.324 6.674 1.00 93.06 374 GLY A CA 1
ATOM 2906 C C . GLY A 1 374 ? -18.640 5.813 6.948 1.00 93.06 374 GLY A C 1
ATOM 2907 O O . GLY A 1 374 ? -18.125 5.067 6.109 1.00 93.06 374 GLY A O 1
ATOM 2908 N N . ASN A 1 375 ? -19.134 5.341 8.102 1.00 95.56 375 ASN A N 1
ATOM 2909 C CA . ASN A 1 375 ? -18.832 3.982 8.582 1.00 95.56 375 ASN A CA 1
ATOM 2910 C C . ASN A 1 375 ? -20.037 3.165 9.051 1.00 95.56 375 ASN A C 1
ATOM 2912 O O . ASN A 1 375 ? -20.006 1.942 8.921 1.00 95.56 375 ASN A O 1
ATOM 2916 N N . VAL A 1 376 ? -21.085 3.789 9.596 1.00 95.94 376 VAL A N 1
ATOM 2917 C CA . VAL A 1 376 ? -22.169 3.056 10.271 1.00 95.94 376 VAL A CA 1
ATOM 2918 C C . VAL A 1 376 ? -22.914 2.129 9.315 1.00 95.94 376 VAL A C 1
ATOM 2920 O O . VAL A 1 376 ? -23.019 0.940 9.607 1.00 95.94 376 VAL A O 1
ATOM 2923 N N . ASN A 1 377 ? -23.346 2.611 8.145 1.00 94.19 377 ASN A N 1
ATOM 2924 C CA . ASN A 1 377 ? -24.029 1.751 7.170 1.00 94.19 377 ASN A CA 1
ATOM 2925 C C . ASN A 1 377 ? -23.127 0.613 6.693 1.00 94.19 377 ASN A C 1
ATOM 2927 O O . ASN A 1 377 ? -23.540 -0.536 6.688 1.00 94.19 377 ASN A O 1
ATOM 2931 N N . ARG A 1 378 ? -21.846 0.892 6.428 1.00 94.31 378 ARG A N 1
ATOM 2932 C CA . ARG A 1 378 ? -20.871 -0.133 6.014 1.00 94.31 378 ARG A CA 1
ATOM 2933 C C . ARG A 1 378 ? -20.628 -1.197 7.091 1.00 94.31 378 ARG A C 1
ATOM 2935 O O . ARG A 1 378 ? -20.258 -2.327 6.771 1.00 94.31 378 ARG A O 1
ATOM 2942 N N . TYR A 1 379 ? -20.781 -0.838 8.365 1.00 96.69 379 TYR A N 1
ATOM 2943 C CA . TYR A 1 379 ? -20.751 -1.780 9.483 1.00 96.69 379 TYR A CA 1
ATOM 2944 C C . TYR A 1 379 ? -22.046 -2.604 9.563 1.00 96.69 379 TYR A C 1
ATOM 2946 O O . TYR A 1 379 ? -21.980 -3.823 9.734 1.00 96.69 379 TYR A O 1
ATOM 2954 N N . LEU A 1 380 ? -23.206 -1.964 9.394 1.00 96.19 380 LEU A N 1
ATOM 2955 C CA . LEU A 1 380 ? -24.515 -2.625 9.359 1.00 96.19 380 LEU A CA 1
ATOM 2956 C C . LEU A 1 380 ? -24.632 -3.613 8.187 1.00 96.19 380 LEU A C 1
ATOM 2958 O O . LEU A 1 380 ? -25.043 -4.752 8.397 1.00 96.19 380 LEU A O 1
ATOM 2962 N N . ASP A 1 381 ? -24.178 -3.226 6.994 1.00 95.12 381 ASP A N 1
ATOM 2963 C CA . ASP A 1 381 ? -24.149 -4.063 5.786 1.00 95.12 381 ASP A CA 1
ATOM 2964 C C . ASP A 1 381 ? -23.275 -5.313 5.969 1.00 95.12 381 ASP A C 1
ATOM 2966 O O . ASP A 1 381 ? -23.538 -6.364 5.389 1.00 95.12 381 ASP A O 1
ATOM 2970 N N . ALA A 1 382 ? -22.256 -5.231 6.831 1.00 94.94 382 ALA A N 1
ATOM 2971 C CA . ALA A 1 382 ? -21.424 -6.369 7.220 1.00 94.94 382 ALA A CA 1
ATOM 2972 C C . ALA A 1 382 ? -22.074 -7.265 8.301 1.00 94.94 382 ALA A C 1
ATOM 2974 O O . ALA A 1 382 ? -21.421 -8.162 8.836 1.00 94.94 382 ALA A O 1
ATOM 2975 N N . GLY A 1 383 ? -23.346 -7.033 8.643 1.00 96.50 383 GLY A N 1
ATOM 2976 C CA . GLY A 1 383 ? -24.100 -7.780 9.654 1.00 96.50 383 GLY A CA 1
ATOM 2977 C C . GLY A 1 383 ? -23.879 -7.300 11.092 1.00 96.50 383 GLY A C 1
ATOM 2978 O O . GLY A 1 383 ? -24.297 -7.976 12.039 1.00 96.50 383 GLY A O 1
ATOM 2979 N N . GLY A 1 384 ? -23.213 -6.156 11.268 1.00 97.50 384 GLY A N 1
ATOM 2980 C CA . GLY A 1 384 ? -23.022 -5.509 12.559 1.00 97.50 384 GLY A CA 1
ATOM 2981 C C . GLY A 1 384 ? -24.334 -5.023 13.175 1.00 97.50 384 GLY A C 1
ATOM 2982 O O . GLY A 1 384 ? -25.325 -4.789 12.486 1.00 97.50 384 GLY A O 1
ATOM 2983 N N . LYS A 1 385 ? -24.353 -4.857 14.500 1.00 97.31 385 LYS A N 1
ATOM 2984 C CA . LYS A 1 385 ? -25.493 -4.274 15.226 1.00 97.31 385 LYS A CA 1
ATOM 2985 C C . LYS A 1 385 ? -25.016 -3.091 16.042 1.00 97.31 385 LYS A C 1
ATOM 2987 O O . LYS A 1 385 ? -24.078 -3.243 16.816 1.00 97.31 385 LYS A O 1
ATOM 2992 N N . ILE A 1 386 ? -25.663 -1.940 15.908 1.00 96.62 386 ILE A N 1
ATOM 2993 C CA . ILE A 1 386 ? -25.262 -0.728 16.624 1.00 96.62 386 ILE A CA 1
ATOM 2994 C C . ILE A 1 386 ? -26.412 -0.149 17.446 1.00 96.62 386 ILE A C 1
ATOM 2996 O O . ILE A 1 386 ? -27.571 -0.205 17.041 1.00 96.62 386 ILE A O 1
ATOM 3000 N N . MET A 1 387 ? -26.080 0.382 18.619 1.00 95.31 387 MET A N 1
ATOM 3001 C CA . MET A 1 387 ? -26.975 1.142 19.486 1.00 95.31 387 MET A CA 1
ATOM 3002 C C . MET A 1 387 ? -26.344 2.498 19.786 1.00 95.31 387 MET A C 1
ATOM 3004 O O . MET A 1 387 ? -25.148 2.570 20.070 1.00 95.31 387 MET A O 1
ATOM 3008 N N . PHE A 1 388 ? -27.159 3.548 19.765 1.00 94.69 388 PHE A N 1
ATOM 3009 C CA . PHE A 1 388 ? -26.719 4.920 19.984 1.00 94.69 388 PHE A CA 1
ATOM 3010 C C . PHE A 1 388 ? -27.306 5.495 21.275 1.00 94.69 388 PHE A C 1
ATOM 3012 O O . PHE A 1 388 ? -28.490 5.322 21.560 1.00 94.69 388 PHE A O 1
ATOM 3019 N N . SER A 1 389 ? -26.475 6.210 22.029 1.00 94.38 389 SER A N 1
ATOM 3020 C CA . SER A 1 389 ? -26.869 7.084 23.138 1.00 94.38 389 SER A CA 1
ATOM 3021 C C . SER A 1 389 ? -26.261 8.458 22.881 1.00 94.38 389 SER A C 1
ATOM 3023 O O . SER A 1 389 ? -25.185 8.783 23.381 1.00 94.38 389 SER A O 1
ATOM 3025 N N . MET A 1 390 ? -26.898 9.216 21.990 1.00 90.12 390 MET A N 1
ATOM 3026 C CA . MET A 1 390 ? -26.324 10.436 21.425 1.00 90.12 390 MET A CA 1
ATOM 3027 C C . MET A 1 390 ? -27.078 11.677 21.874 1.00 90.12 390 MET A C 1
ATOM 3029 O O . MET A 1 390 ? -28.301 11.666 22.026 1.00 90.12 390 MET A O 1
ATOM 3033 N N . GLN A 1 391 ? -26.330 12.762 22.024 1.00 90.12 391 GLN A N 1
ATOM 3034 C CA . GLN A 1 391 ? -26.871 14.108 22.123 1.00 90.12 391 GLN A CA 1
ATOM 3035 C C . GLN A 1 391 ? -26.418 14.905 20.900 1.00 90.12 391 GLN A C 1
ATOM 3037 O O . GLN A 1 391 ? -25.363 14.648 20.325 1.00 90.12 391 GLN A O 1
ATOM 3042 N N . PHE A 1 392 ? -27.231 15.872 20.486 1.00 89.06 392 PHE A N 1
ATOM 3043 C CA . PHE A 1 392 ? -26.931 16.723 19.338 1.00 89.06 392 PHE A CA 1
ATOM 3044 C C . PHE A 1 392 ? -26.833 18.183 19.778 1.00 89.06 392 PHE A C 1
ATOM 3046 O O . PHE A 1 392 ? -27.607 18.607 20.648 1.00 89.06 392 PHE A O 1
ATOM 3053 N N . PRO A 1 393 ? -25.900 18.962 19.202 1.00 87.44 393 PRO A N 1
ATOM 3054 C CA . PRO A 1 393 ? -25.782 20.372 19.523 1.00 87.44 393 PRO A CA 1
ATOM 3055 C C . PRO A 1 393 ? -27.066 21.102 19.125 1.00 87.44 393 PRO A C 1
ATOM 3057 O O . PRO A 1 393 ? -27.696 20.800 18.113 1.00 87.44 393 PRO A O 1
ATOM 3060 N N . ARG A 1 394 ? -27.467 22.084 19.938 1.00 84.31 394 ARG A N 1
ATOM 3061 C CA . ARG A 1 394 ? -28.625 22.941 19.630 1.00 84.31 394 ARG A CA 1
ATOM 3062 C C . ARG A 1 394 ? -28.278 24.078 18.670 1.00 84.31 394 ARG A C 1
ATOM 3064 O O . ARG A 1 394 ? -29.181 24.637 18.061 1.00 84.31 394 ARG A O 1
ATOM 3071 N N . THR A 1 395 ? -26.993 24.415 18.547 1.00 83.62 395 THR A N 1
ATOM 3072 C CA . THR A 1 395 ? -26.516 25.509 17.697 1.00 83.62 395 THR A CA 1
ATOM 3073 C C . THR A 1 395 ? -25.095 25.220 17.186 1.00 83.62 395 THR A C 1
ATOM 3075 O O . THR A 1 395 ? -24.176 25.194 18.004 1.00 83.62 395 THR A O 1
ATOM 3078 N N . PRO A 1 396 ? -24.889 25.058 15.864 1.00 82.38 396 PRO A N 1
ATOM 3079 C CA . PRO A 1 396 ? -25.932 24.776 14.878 1.00 82.38 396 PRO A CA 1
ATOM 3080 C C . PRO A 1 396 ? -26.573 23.409 15.159 1.00 82.38 396 PRO A C 1
ATOM 3082 O O . PRO A 1 396 ? -25.908 22.489 15.632 1.00 82.38 396 PRO A O 1
ATOM 3085 N N . ILE A 1 397 ? -27.866 23.281 14.870 1.00 85.19 397 ILE A N 1
ATOM 3086 C CA . ILE A 1 397 ? -28.521 21.969 14.846 1.00 85.19 397 ILE A CA 1
ATOM 3087 C C . ILE A 1 397 ? -27.931 21.187 13.662 1.00 85.19 397 ILE A C 1
ATOM 3089 O O . ILE A 1 397 ? -27.838 21.763 12.573 1.00 85.19 397 ILE A O 1
ATOM 3093 N N . PRO A 1 398 ? -27.522 19.917 13.834 1.00 86.00 398 PRO A N 1
ATOM 3094 C CA . PRO A 1 398 ? -27.079 19.093 12.717 1.00 86.00 398 PRO A CA 1
ATOM 3095 C C . PRO A 1 398 ? -28.157 18.976 11.639 1.00 86.00 398 PRO A C 1
ATOM 3097 O O . PRO A 1 398 ? -29.341 18.845 11.951 1.00 86.00 398 PRO A O 1
ATOM 3100 N N . ASP A 1 399 ? -27.739 18.985 10.374 1.00 87.56 399 ASP A N 1
ATOM 3101 C CA . ASP A 1 399 ? -28.648 18.752 9.254 1.00 87.56 399 ASP A CA 1
ATOM 3102 C C . ASP A 1 399 ? -29.289 17.359 9.364 1.00 87.56 399 ASP A C 1
ATOM 3104 O O . ASP A 1 399 ? -28.621 16.354 9.621 1.00 87.56 399 ASP A O 1
ATOM 3108 N N . ILE A 1 400 ? -30.602 17.304 9.151 1.00 85.12 400 ILE A N 1
ATOM 3109 C CA . ILE A 1 400 ? -31.379 16.070 9.176 1.00 85.12 400 ILE A CA 1
ATOM 3110 C C . ILE A 1 400 ? -30.906 15.073 8.120 1.00 85.12 400 ILE A C 1
ATOM 3112 O O . ILE A 1 400 ? -30.941 13.870 8.372 1.00 85.12 400 ILE A O 1
ATOM 3116 N N . LEU A 1 401 ? -30.437 15.547 6.962 1.00 86.44 401 LEU A N 1
ATOM 3117 C CA . LEU A 1 401 ? -29.900 14.667 5.924 1.00 86.44 401 LEU A CA 1
ATOM 3118 C C . LEU A 1 401 ? -28.672 13.911 6.445 1.00 86.44 401 LEU A C 1
ATOM 3120 O O . LEU A 1 401 ? -28.642 12.686 6.371 1.00 86.44 401 LEU A O 1
ATOM 3124 N N . THR A 1 402 ? -27.748 14.616 7.101 1.00 87.75 402 THR A N 1
ATOM 3125 C CA . THR A 1 402 ? -26.576 14.022 7.762 1.00 87.75 402 THR A CA 1
ATOM 3126 C C . THR A 1 402 ? -26.970 12.997 8.825 1.00 87.75 402 THR A C 1
ATOM 3128 O O . THR A 1 402 ? -26.346 11.947 8.937 1.00 87.75 402 THR A O 1
ATOM 3131 N N . LEU A 1 403 ? -28.009 13.267 9.623 1.00 88.44 403 LEU A N 1
ATOM 3132 C CA . LEU A 1 403 ? -28.464 12.322 10.650 1.00 88.44 403 LEU A CA 1
ATOM 3133 C C . LEU A 1 403 ? -29.079 11.052 10.042 1.00 88.44 403 LEU A C 1
ATOM 3135 O O . LEU A 1 403 ? -28.830 9.952 10.535 1.00 88.44 403 LEU A O 1
ATOM 3139 N N . LYS A 1 404 ? -29.841 11.187 8.951 1.00 88.06 404 LYS A N 1
ATOM 3140 C CA . LYS A 1 404 ? -30.458 10.058 8.234 1.00 88.06 404 LYS A CA 1
ATOM 3141 C C . LYS A 1 404 ? -29.449 9.156 7.524 1.00 88.06 404 LYS A C 1
ATOM 3143 O O . LYS A 1 404 ? -29.773 8.010 7.234 1.00 88.06 404 LYS A O 1
ATOM 3148 N N . GLU A 1 405 ? -28.235 9.637 7.268 1.00 88.44 405 GLU A N 1
ATOM 3149 C CA . GLU A 1 405 ? -27.178 8.819 6.669 1.00 88.44 405 GLU A CA 1
ATOM 3150 C C . GLU A 1 405 ? -26.675 7.705 7.594 1.00 88.44 405 GLU A C 1
ATOM 3152 O O . GLU A 1 405 ? -26.116 6.738 7.092 1.00 88.44 405 GLU A O 1
ATOM 3157 N N . PHE A 1 406 ? -26.849 7.798 8.916 1.00 90.81 406 PHE A N 1
ATOM 3158 C CA . PHE A 1 406 ? -26.359 6.764 9.842 1.00 90.81 406 PHE A CA 1
ATOM 3159 C C . PHE A 1 406 ? -27.358 6.335 10.919 1.00 90.81 406 PHE A C 1
ATOM 3161 O O . PHE A 1 406 ? -27.168 5.290 11.546 1.00 90.81 406 PHE A O 1
ATOM 3168 N N . LEU A 1 407 ? -28.410 7.119 11.162 1.00 87.19 407 LEU A N 1
ATOM 3169 C CA . LEU A 1 407 ? -29.485 6.733 12.064 1.00 87.19 407 LEU A CA 1
ATOM 3170 C C . LEU A 1 407 ? -30.661 6.156 11.268 1.00 87.19 407 LEU A C 1
ATOM 3172 O O . LEU A 1 407 ? -31.090 6.764 10.286 1.00 87.19 407 LEU A O 1
ATOM 3176 N N . PRO A 1 408 ? -31.261 5.045 11.724 1.00 69.50 408 PRO A N 1
ATOM 3177 C CA . PRO A 1 408 ? -32.484 4.509 11.139 1.00 69.50 408 PRO A CA 1
ATOM 3178 C C . PRO A 1 408 ? -33.697 5.339 11.602 1.00 69.50 408 PRO A C 1
ATOM 3180 O O . PRO A 1 408 ? -34.505 4.879 12.406 1.00 69.50 408 PRO A O 1
ATOM 3183 N N . VAL A 1 409 ? -33.789 6.596 11.159 1.00 65.19 409 VAL A N 1
ATOM 3184 C CA . VAL A 1 409 ? -34.871 7.525 11.524 1.00 65.19 409 VAL A CA 1
ATOM 3185 C C . VAL A 1 409 ? -35.739 7.800 10.299 1.00 65.19 409 VAL A C 1
ATOM 3187 O O . VAL A 1 409 ? -35.363 8.577 9.420 1.00 65.19 409 VAL A O 1
ATOM 3190 N N . ASP A 1 410 ? -36.929 7.197 10.267 1.00 56.56 410 ASP A N 1
ATOM 3191 C CA . ASP A 1 410 ? -37.933 7.465 9.226 1.00 56.56 410 ASP A CA 1
ATOM 3192 C C . ASP A 1 410 ? -38.472 8.912 9.321 1.00 56.56 410 ASP A C 1
ATOM 3194 O O . ASP A 1 410 ? -38.600 9.609 8.307 1.00 56.56 410 ASP A O 1
ATOM 3198 N N . SER A 1 411 ? -38.683 9.425 10.541 1.00 58.62 411 SER A N 1
ATOM 3199 C CA . SER A 1 411 ? -39.087 10.813 10.834 1.00 58.62 411 SER A CA 1
ATOM 3200 C C . SER A 1 411 ? -38.652 11.244 12.244 1.00 58.62 411 SER A C 1
ATOM 3202 O O . SER A 1 411 ? -38.631 10.398 13.138 1.00 58.62 411 SER A O 1
ATOM 3204 N N . LEU A 1 412 ? -38.323 12.531 12.436 1.00 57.09 412 LEU A N 1
ATOM 3205 C CA . LEU A 1 412 ? -38.001 13.136 13.742 1.00 57.09 412 LEU A CA 1
ATOM 3206 C C . LEU A 1 412 ? -39.223 13.747 14.427 1.00 57.09 412 LEU A C 1
ATOM 3208 O O . LEU A 1 412 ? -40.033 14.370 13.703 1.00 57.09 412 LEU A O 1
#

Radius of gyration: 38.9 Å; Cα contacts (8 Å, |Δi|>4): 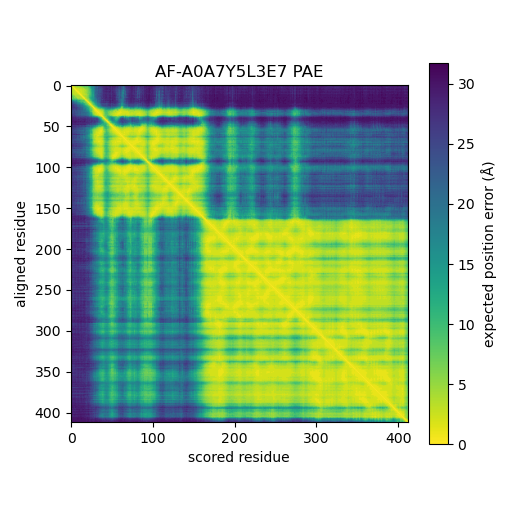828; chains: 1; bounding box: 77×66×128 Å

Foldseek 3Di:
DVVVVVVVVVVVVVVVVPDDPPPPPDDPDPFDAKAKDWDDDPPPDDDADAQKDKTFIDIGGPRFDFQWKWKDFVLAATDTDRDRIDIDRHDDALFFDKTKIWMKTWGQQFDPDWAQWDAALNGTNGTFAWDPPPPPPDDDPPTDTRRTDHIHSDTDMDMHTHGFFFKDKAWDPLQDFDQEDAQKGKGFIDIAGPSGLVQFAWKWKAKDDPPPPVLIDTHGSPQGMWMWHDQDQPDQWDWTWTAGVLDPVRTDPDTRGGHGAQDWMWMWIWIAGNSRHIDPIAIVVHPPGTYGHHRQLAQEEEEAQEQDDDCPVVVVLVCQCPPPNRPCPSRYYYDYDHDDDRSCRLSRVQSRQLSHQEYEYEYEQDGPLVSQLSHQVVCVVSNHYYHYHYDHHVVPGDDPVSVVSRDVDPDD

Secondary structure (DSSP, 8-state):
-HHHHHHHHHHHHHHHTT-------SPPPPP---EEEEE---SSS-PPBPSEEEEEEEEE-SSS-EEEEEEESSSSS-EEESSSEEEEEPPP-SS-EEEEEEEEEEES---SS--S--EETTEE--SPPB--SSSSSS--TT--B-----B-SS-EEEEEEE-PPPPEEEE-TT----SEESSEEEEEEEEE-TT-GGGEEEEEEEES-SS-GGG-EEEETT--EEEEE----SSSEEEEEEEETT-TT-B-SS-EEEEETTEEE-EEEEEEETT--BPPPEEES-TT--EEEPPP-SSEEEEEE--S-SSHHHHHHHHHHHHHHHTTTTSEEEEE--SPPPTTHHHHHHHHHTT-SEEEEEE-SS--HHHHHHHHHHHHHTT-EEEEE----SSSPPPHHHHHTTS--S--

Sequence (412 aa):
MKKYFLIVFILTSSVLFYSCKDAITGSAAANVPPNTRLFLYPDSDISKQPSRLKVHWWGDDPDGLIVGYYFSWDGANWSFTSKNDSLFALQIGANDTSYIFRVAAADNGGNFSYDAQIIRGGINFGPEPFIDANGNGVYDAGEKYYDIGLVDPTPAELKFPIKNSPPVLDLDSVTVIPAQSFPVITLKWNASDADGDASISAIRIVLNDTSASSSIVNLGGGTRLVTLRANNFASATTSADILIDGAEFNIFPQKLNGLKLDDFNKVYIQAEDISGARTPWIEIPGAGKTWFVRKPKGNFLIVDDYATNDAAADFYTQKFNSLRSGALNGKYDILQISGTKPPLFNYDFLLTLKLYKTVFWYTDFNPSLTIATGNVNRYLDAGGKIMFSMQFPRTPIPDILTLKEFLPVDSL

pLDDT: mean 88.46, std 12.84, range [35.81, 98.69]

Mean predicted aligned error: 12.74 Å